Protein 7VI8 (pdb70)

Sequence (504 aa):
ERVLIVNADDFGLSSKGQNYGIIEACRNGVVTSTTALVNGAAIDHAAQLGRSTPELAVGMHFVLTLGEPLSAMPGLTRDGRLGKWIWQQAEEDSLPLEEIAHELACQYHRFVELFGHEPTHIDSHHHVHMFAQIYPIVAAFAREKGIALRIDRQVAAQSGLDQQAARSSAGFSSEFYGEAVSEELFLQTLDASIARGERSLEVMCHPAYVDRIIMGSAYCYPRLDELDVLTAASLKAAVADRGYRLGTYRDVERVLIVNADDFGLSKGQNYGIIEACRNGVVTSTTALVNGAAIDHAAQLGRSTPELAVGMHFVLTLGEPLSAMPGLTRDGRLGKWIWQQAEEDSLPLEEIAHELACQYHRFVELFGHEPTHIDSHHHVHMFAQIYPIVAAFAREKGIALRIDRQVAAQSGLDQQAARSSAGFSSEFYGEAVSEELFLQTLDASIARGERSLEVMCHPAYVDRIIMGSAYCYPRLDELDVLTAASLKAAVADRGYRLGTYRDVLE

Organism: Klebsiella pneumoniae subsp. pneumoniae (strain ATCC 700721 / MGH 78578) (NCBI:txid272620)

Structure (mmCIF, N/CA/C/O backbone):
data_7VI8
#
_entry.id   7VI8
#
_cell.length_a   54.230
_cell.length_b   67.030
_cell.length_c   146.400
_cell.angle_alpha   90.000
_cell.angle_beta   90.000
_cell.angle_gamma   90.000
#
_symmetry.space_group_name_H-M   'P 21 21 21'
#
loop_
_entity.id
_entity.type
_entity.pdbx_description
1 polymer 'Chitooligosaccharide deacetylase'
2 non-polymer 'ZINC ION'
3 non-polymer 'ACETATE ION'
4 water water
#
loop_
_atom_site.group_PDB
_atom_site.id
_atom_site.type_symbol
_atom_site.label_atom_id
_atom_site.label_alt_id
_atom_site.label_comp_id
_atom_site.label_asym_id
_atom_site.label_entity_id
_atom_site.label_seq_id
_atom_site.pdbx_PDB_ins_code
_atom_site.Cartn_x
_atom_site.Cartn_y
_atom_site.Cartn_z
_atom_site.occupancy
_atom_site.B_iso_or_equiv
_atom_site.auth_seq_id
_atom_site.auth_comp_id
_atom_site.auth_asym_id
_atom_site.auth_atom_id
_atom_site.pdbx_PDB_model_num
ATOM 1 N N . GLU A 1 2 ? -15.037 -6.833 -25.154 1.000 46.910 1 GLU A N 1
ATOM 2 C CA . GLU A 1 2 ? -15.369 -5.886 -26.213 1.000 43.060 1 GLU A CA 1
ATOM 3 C C . GLU A 1 2 ? -14.466 -4.647 -26.154 1.000 41.060 1 GLU A C 1
ATOM 4 O O . GLU A 1 2 ? -13.851 -4.281 -27.150 1.000 40.010 1 GLU A O 1
ATOM 10 N N . ARG A 1 3 ? -14.414 -3.991 -24.993 1.000 31.130 2 ARG A N 1
ATOM 11 C CA . ARG A 1 3 ? -13.385 -3.005 -24.696 1.000 29.460 2 ARG A CA 1
ATOM 12 C C . ARG A 1 3 ? -12.543 -3.532 -23.545 1.000 28.830 2 ARG A C 1
ATOM 13 O O . ARG A 1 3 ? -12.999 -4.352 -22.747 1.000 29.280 2 ARG A O 1
ATOM 21 N N . VAL A 1 4 ? -11.309 -3.050 -23.458 1.000 28.860 3 VAL A N 1
ATOM 22 C CA . VAL A 1 4 ? -10.376 -3.467 -22.419 1.000 25.560 3 VAL A CA 1
ATOM 23 C C . VAL A 1 4 ? -9.908 -2.223 -21.677 1.000 20.380 3 VAL A C 1
ATOM 24 O O . VAL A 1 4 ? -9.493 -1.241 -22.297 1.000 23.880 3 VAL A O 1
ATOM 28 N N . LEU A 1 5 ? -10.003 -2.256 -20.353 1.000 25.200 4 LEU A N 1
ATOM 29 C CA . LEU A 1 5 ? -9.566 -1.161 -19.494 1.000 22.700 4 LEU A CA 1
ATOM 30 C C . LEU A 1 5 ? -8.352 -1.620 -18.707 1.000 22.520 4 LEU A C 1
ATOM 31 O O . LEU A 1 5 ? -8.427 -2.615 -17.981 1.000 24.690 4 LEU A O 1
ATOM 36 N N . ILE A 1 6 ? -7.233 -0.926 -18.883 1.000 21.530 5 ILE A N 1
ATOM 37 C CA . ILE A 1 6 ? -6.042 -1.129 -18.064 1.000 20.140 5 ILE A CA 1
ATOM 38 C C . ILE A 1 6 ? -5.989 0.010 -17.056 1.000 18.700 5 ILE A C 1
ATOM 39 O O . ILE A 1 6 ? -5.950 1.181 -17.440 1.000 19.520 5 ILE A O 1
ATOM 44 N N . VAL A 1 7 ? -5.984 -0.314 -15.765 1.000 18.560 6 VAL A N 1
ATOM 45 C CA . VAL A 1 7 ? -5.802 0.689 -14.720 1.000 17.390 6 VAL A CA 1
ATOM 46 C C . VAL A 1 7 ? -4.423 0.463 -14.105 1.000 22.440 6 VAL A C 1
ATOM 47 O O . VAL A 1 7 ? -4.212 -0.511 -13.373 1.000 20.110 6 VAL A O 1
ATOM 51 N N . ASN A 1 8 ? -3.478 1.360 -14.390 1.000 22.060 7 ASN A N 1
ATOM 52 C CA . ASN A 1 8 ? -2.083 1.155 -14.009 1.000 17.650 7 ASN A CA 1
ATOM 53 C C . ASN A 1 8 ? -1.666 2.121 -12.905 1.000 18.270 7 ASN A C 1
ATOM 54 O O . ASN A 1 8 ? -1.707 3.345 -13.087 1.000 19.760 7 ASN A O 1
ATOM 59 N N . ALA A 1 9 ? -1.242 1.573 -11.762 1.000 21.320 8 ALA A N 1
ATOM 60 C CA . ALA A 1 9 ? -0.715 2.382 -10.671 1.000 20.690 8 ALA A CA 1
ATOM 61 C C . ALA A 1 9 ? 0.769 2.626 -10.915 1.000 17.490 8 ALA A C 1
ATOM 62 O O . ALA A 1 9 ? 1.543 1.670 -10.988 1.000 21.300 8 ALA A O 1
ATOM 64 N N . ASP A 1 10 ? 1.161 3.892 -11.047 1.000 20.910 9 ASP A N 1
ATOM 65 C CA . ASP A 1 10 ? 2.566 4.237 -11.232 1.000 18.350 9 ASP A CA 1
ATOM 66 C C . ASP A 1 10 ? 3.321 4.201 -9.899 1.000 15.850 9 ASP A C 1
ATOM 67 O O . ASP A 1 10 ? 2.737 4.341 -8.822 1.000 18.650 9 ASP A O 1
ATOM 72 N N . ASP A 1 11 ? 4.638 3.995 -9.992 1.000 19.310 10 ASP A N 1
ATOM 73 C CA . ASP A 1 11 ? 5.587 4.159 -8.879 1.000 21.400 10 ASP A CA 1
ATOM 74 C C . ASP A 1 11 ? 5.526 3.033 -7.838 1.000 19.690 10 ASP A C 1
ATOM 75 O O . ASP A 1 11 ? 5.802 3.262 -6.648 1.000 17.580 10 ASP A O 1
ATOM 80 N N . PHE A 1 12 ? 5.209 1.810 -8.265 1.000 21.190 11 PHE A N 1
ATOM 81 C CA . PHE A 1 12 ? 5.455 0.630 -7.433 1.000 20.790 11 PHE A CA 1
ATOM 82 C C . PHE A 1 12 ? 6.926 0.628 -7.019 1.000 22.740 11 PHE A C 1
ATOM 83 O O . PHE A 1 12 ? 7.811 0.825 -7.853 1.000 21.080 11 PHE A O 1
ATOM 91 N N . GLY A 1 13 ? 7.193 0.480 -5.711 1.000 18.530 12 GLY A N 1
ATOM 92 C CA . GLY A 1 13 ? 8.557 0.501 -5.218 1.000 14.990 12 GLY A CA 1
ATOM 93 C C . GLY A 1 13 ? 9.013 1.819 -4.617 1.000 18.390 12 GLY A C 1
ATOM 94 O O . GLY A 1 13 ? 10.080 1.855 -3.992 1.000 22.040 12 GLY A O 1
ATOM 95 N N . LEU A 1 14 ? 8.240 2.896 -4.797 1.000 17.300 13 LEU A N 1
ATOM 96 C CA . LEU A 1 14 ? 8.578 4.194 -4.224 1.000 21.010 13 LEU A CA 1
ATOM 97 C C . LEU A 1 14 ? 8.683 4.128 -2.704 1.000 21.950 13 LEU A C 1
ATOM 98 O O . LEU A 1 14 ? 9.663 4.601 -2.113 1.000 27.090 13 LEU A O 1
ATOM 103 N N A SER A 1 15 ? 7.674 3.561 -2.051 0.000 19.540 14 SER A N 1
ATOM 104 N N B SER A 1 15 ? 7.679 3.564 -2.049 1.000 18.860 14 SER A N 1
ATOM 105 C CA A SER A 1 15 ? 7.656 3.461 -0.602 0.000 20.930 14 SER A CA 1
ATOM 106 C CA B SER A 1 15 ? 7.661 3.472 -0.592 1.000 21.020 14 SER A CA 1
ATOM 107 C C A SER A 1 15 ? 6.787 2.278 -0.211 0.000 21.940 14 SER A C 1
ATOM 108 C C B SER A 1 15 ? 6.782 2.295 -0.206 1.000 22.040 14 SER A C 1
ATOM 109 O O A SER A 1 15 ? 5.999 1.771 -1.013 0.000 21.940 14 SER A O 1
ATOM 110 O O B SER A 1 15 ? 5.962 1.825 -0.999 1.000 22.010 14 SER A O 1
ATOM 115 N N . LYS A 1 16 ? 6.940 1.839 1.040 1.000 22.470 15 LYS A N 1
ATOM 116 C CA . LYS A 1 16 ? 6.146 0.704 1.504 1.000 20.760 15 LYS A CA 1
ATOM 117 C C . LYS A 1 16 ? 4.664 1.057 1.568 1.000 20.350 15 LYS A C 1
ATOM 118 O O . LYS A 1 16 ? 3.812 0.215 1.274 1.000 20.790 15 LYS A O 1
ATOM 124 N N . GLY A 1 17 ? 4.339 2.306 1.933 1.000 20.100 16 GLY A N 1
ATOM 125 C CA . GLY A 1 17 ? 2.943 2.729 1.941 1.000 20.380 16 GLY A CA 1
ATOM 126 C C . GLY A 1 17 ? 2.315 2.734 0.559 1.000 19.370 16 GLY A C 1
ATOM 127 O O . GLY A 1 17 ? 1.158 2.337 0.390 1.000 23.450 16 GLY A O 1
ATOM 128 N N . GLN A 1 18 ? 3.061 3.195 -0.451 1.000 18.340 17 GLN A N 1
ATOM 129 C CA . GLN A 1 18 ? 2.548 3.127 -1.818 1.000 20.100 17 GLN A CA 1
ATOM 130 C C . GLN A 1 18 ? 2.361 1.681 -2.248 1.000 20.370 17 GLN A C 1
ATOM 131 O O . GLN A 1 18 ? 1.338 1.324 -2.852 1.000 21.870 17 GLN A O 1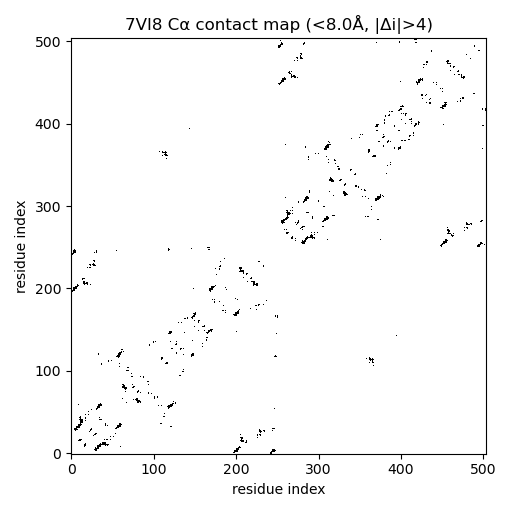
ATOM 137 N N . ASN A 1 19 ? 3.342 0.835 -1.926 1.000 19.580 18 ASN A N 1
ATOM 138 C CA . ASN A 1 19 ? 3.266 -0.584 -2.247 1.000 19.170 18 ASN A CA 1
ATOM 139 C C . ASN A 1 19 ? 1.972 -1.194 -1.731 1.000 23.150 18 ASN A C 1
ATOM 140 O O . ASN A 1 19 ? 1.250 -1.872 -2.471 1.000 24.810 18 ASN A O 1
ATOM 145 N N . TYR A 1 20 ? 1.656 -0.955 -0.453 1.000 22.130 19 TYR A N 1
ATOM 146 C CA . TYR A 1 20 ? 0.435 -1.524 0.104 1.000 21.640 19 TYR A CA 1
ATOM 147 C C . TYR A 1 20 ? -0.819 -0.890 -0.497 1.000 18.960 19 TYR A C 1
ATOM 148 O O . TYR A 1 20 ? -1.835 -1.573 -0.648 1.000 19.450 19 TYR A O 1
ATOM 157 N N . GLY A 1 21 ? -0.767 0.399 -0.859 1.000 17.640 20 GLY A N 1
ATOM 158 C CA . GLY A 1 21 ? -1.905 1.011 -1.531 1.000 20.260 20 GLY A CA 1
ATOM 159 C C . GLY A 1 21 ? -2.196 0.378 -2.884 1.000 26.440 20 GLY A C 1
ATOM 160 O O . GLY A 1 21 ? -3.361 0.147 -3.241 1.000 18.020 20 GLY A O 1
ATOM 161 N N . ILE A 1 22 ? -1.140 0.068 -3.643 1.000 19.520 21 ILE A N 1
ATOM 162 C CA . ILE A 1 22 ? -1.321 -0.539 -4.962 1.000 20.100 21 ILE A CA 1
ATOM 163 C C . ILE A 1 22 ? -1.872 -1.952 -4.828 1.000 22.720 21 ILE A C 1
ATOM 164 O O . ILE A 1 22 ? -2.817 -2.328 -5.530 1.000 20.840 21 ILE A O 1
ATOM 169 N N . ILE A 1 23 ? -1.287 -2.760 -3.933 1.000 19.610 22 ILE A N 1
ATOM 170 C CA . ILE A 1 23 ? -1.806 -4.109 -3.704 1.000 19.960 22 ILE A CA 1
ATOM 171 C C . ILE A 1 23 ? -3.284 -4.055 -3.331 1.000 21.210 22 ILE A C 1
ATOM 172 O O . ILE A 1 23 ? -4.098 -4.835 -3.842 1.000 20.640 22 ILE A O 1
ATOM 177 N N . GLU A 1 24 ? -3.660 -3.103 -2.468 1.000 22.100 23 GLU A N 1
ATOM 178 C CA . GLU A 1 24 ? -5.046 -3.009 -2.027 1.000 17.480 23 GLU A CA 1
ATOM 179 C C . GLU A 1 24 ? -5.969 -2.574 -3.163 1.000 23.070 23 GLU A C 1
ATOM 180 O O . GLU A 1 24 ? -7.092 -3.082 -3.291 1.000 23.520 23 GLU A O 1
ATOM 186 N N . ALA A 1 25 ? -5.517 -1.625 -3.983 1.000 21.810 24 ALA A N 1
ATOM 187 C CA . ALA A 1 25 ? -6.318 -1.150 -5.102 1.000 24.360 24 ALA A CA 1
ATOM 188 C C . ALA A 1 25 ? -6.562 -2.259 -6.118 1.000 23.430 24 ALA A C 1
ATOM 189 O O . ALA A 1 25 ? -7.557 -2.220 -6.859 1.000 21.230 24 ALA A O 1
ATOM 191 N N . CYS A 1 26 ? -5.677 -3.249 -6.158 1.000 20.570 25 CYS A N 1
ATOM 192 C CA . CYS A 1 26 ? -5.800 -4.389 -7.056 1.000 21.720 25 CYS A CA 1
ATOM 193 C C . CYS A 1 26 ? -6.658 -5.493 -6.451 1.000 25.780 25 CYS A C 1
ATOM 194 O O . CYS A 1 26 ? -7.611 -5.966 -7.086 1.000 21.860 25 CYS A O 1
ATOM 197 N N . ARG A 1 27 ? -6.322 -5.916 -5.227 1.000 27.330 26 ARG A N 1
ATOM 198 C CA . ARG A 1 27 ? -7.021 -7.041 -4.619 1.000 24.370 26 ARG A CA 1
ATOM 199 C C . ARG A 1 27 ? -8.477 -6.701 -4.362 1.000 25.480 26 ARG A C 1
ATOM 200 O O . ARG A 1 27 ? -9.353 -7.548 -4.554 1.000 28.280 26 ARG A O 1
ATOM 208 N N . ASN A 1 28 ? -8.762 -5.462 -3.951 1.000 24.430 27 ASN A N 1
ATOM 209 C CA . ASN A 1 28 ? -10.129 -5.056 -3.637 1.000 20.730 27 ASN A CA 1
ATOM 210 C C . ASN A 1 28 ? -10.618 -3.901 -4.509 1.000 29.060 27 ASN A C 1
ATOM 211 O O . ASN A 1 28 ? -11.566 -3.199 -4.128 1.000 29.260 27 ASN A O 1
ATOM 216 N N . GLY A 1 29 ? -10.007 -3.690 -5.678 1.000 23.510 28 GLY A N 1
ATOM 217 C CA . GLY A 1 29 ? -10.443 -2.616 -6.555 1.000 22.120 28 GLY A CA 1
ATOM 218 C C . GLY A 1 29 ? -10.258 -2.897 -8.036 1.000 25.700 28 GLY A C 1
ATOM 219 O O . GLY A 1 29 ? -10.208 -4.060 -8.434 1.000 21.960 28 GLY A O 1
ATOM 220 N N . VAL A 1 30 ? -10.161 -1.843 -8.857 1.000 26.600 29 VAL A N 1
ATOM 221 C CA . VAL A 1 30 ? -10.075 -1.996 -10.308 1.000 26.790 29 VAL A CA 1
ATOM 222 C C . VAL A 1 30 ? -8.648 -1.876 -10.834 1.000 21.900 29 VAL A C 1
ATOM 223 O O . VAL A 1 30 ? -8.446 -1.934 -12.055 1.000 21.260 29 VAL A O 1
ATOM 227 N N . VAL A 1 31 ? -7.647 -1.731 -9.966 1.000 22.850 30 VAL A N 1
ATOM 228 C CA . VAL A 1 31 ? -6.275 -1.657 -10.477 1.000 19.340 30 VAL A CA 1
ATOM 229 C C . VAL A 1 31 ? -5.862 -3.034 -10.985 1.000 20.680 30 VAL A C 1
ATOM 230 O O . VAL A 1 31 ? -5.945 -4.033 -10.267 1.000 21.070 30 VAL A O 1
ATOM 234 N N . THR A 1 32 ? -5.444 -3.101 -12.250 1.000 21.300 31 THR A N 1
ATOM 235 C CA . THR A 1 32 ? -5.031 -4.351 -12.859 1.000 19.710 31 THR A CA 1
ATOM 236 C C . THR A 1 32 ? -3.533 -4.418 -13.120 1.000 23.140 31 THR A C 1
ATOM 237 O O . THR A 1 32 ? -3.025 -5.495 -13.453 1.000 20.180 31 THR A O 1
ATOM 241 N N . SER A 1 33 ? -2.821 -3.302 -12.977 1.000 19.890 32 SER A N 1
ATOM 242 C CA . SER A 1 33 ? -1.468 -3.174 -13.489 1.000 21.880 32 SER A CA 1
ATOM 243 C C . SER A 1 33 ? -0.726 -2.143 -12.646 1.000 20.960 32 SER A C 1
ATOM 244 O O . SER A 1 33 ? -1.332 -1.228 -12.078 1.000 21.410 32 SER A O 1
ATOM 247 N N . THR A 1 34 ? 0.586 -2.319 -12.532 1.000 22.660 33 THR A N 1
ATOM 248 C CA . THR A 1 34 ? 1.432 -1.350 -11.850 1.000 17.530 33 THR A CA 1
ATOM 249 C C . THR A 1 34 ? 2.782 -1.330 -12.554 1.000 19.840 33 THR A C 1
ATOM 250 O O . THR A 1 34 ? 3.158 -2.294 -13.220 1.000 22.780 33 THR A O 1
ATOM 254 N N . THR A 1 35 ? 3.487 -0.202 -12.449 1.000 19.500 34 THR A N 1
ATOM 255 C CA . THR A 1 35 ? 4.804 -0.039 -13.048 1.000 19.250 34 THR A CA 1
ATOM 256 C C . THR A 1 35 ? 5.799 0.337 -11.959 1.000 20.280 34 THR A C 1
ATOM 257 O O . THR A 1 35 ? 5.529 1.235 -11.152 1.000 21.660 34 THR A O 1
ATOM 261 N N . ALA A 1 36 ? 6.942 -0.344 -11.948 1.000 19.620 35 ALA A N 1
ATOM 262 C CA . ALA A 1 36 ? 7.863 -0.341 -10.818 1.000 19.860 35 ALA A CA 1
ATOM 263 C C . ALA A 1 36 ? 9.121 0.477 -11.079 1.000 20.750 35 ALA A C 1
ATOM 264 O O . ALA A 1 36 ? 9.722 0.403 -12.157 1.000 21.010 35 ALA A O 1
ATOM 266 N N . LEU A 1 37 ? 9.533 1.221 -10.056 1.000 18.110 36 LEU A N 1
ATOM 267 C CA . LEU A 1 37 ? 10.814 1.920 -10.026 1.000 18.470 36 LEU A CA 1
ATOM 268 C C . LEU A 1 37 ? 11.868 0.927 -9.574 1.000 18.870 36 LEU A C 1
ATOM 269 O O . LEU A 1 37 ? 11.964 0.613 -8.383 1.000 21.440 36 LEU A O 1
ATOM 274 N N . VAL A 1 38 ? 12.683 0.421 -10.501 1.000 20.590 37 VAL A N 1
ATOM 275 C CA . VAL A 1 38 ? 13.590 -0.647 -10.086 1.000 20.610 37 VAL A CA 1
ATOM 276 C C . VAL A 1 38 ? 14.697 -0.164 -9.158 1.000 20.770 37 VAL A C 1
ATOM 277 O O . VAL A 1 38 ? 15.377 -1.003 -8.552 1.000 22.980 37 VAL A O 1
ATOM 281 N N . ASN A 1 39 ? 14.868 1.155 -8.998 1.000 22.310 38 ASN A N 1
ATOM 282 C CA . ASN A 1 39 ? 15.818 1.729 -8.046 1.000 19.990 38 ASN A CA 1
ATOM 283 C C . ASN A 1 39 ? 15.143 2.325 -6.812 1.000 27.130 38 ASN A C 1
ATOM 284 O O . ASN A 1 39 ? 15.806 3.032 -6.043 1.000 24.030 38 ASN A O 1
ATOM 289 N N . GLY A 1 40 ? 13.853 2.064 -6.596 1.000 21.790 39 GLY A N 1
ATOM 290 C CA . GLY A 1 40 ? 13.138 2.731 -5.522 1.000 23.250 39 GLY A CA 1
ATOM 291 C C . GLY A 1 40 ? 13.546 2.247 -4.140 1.000 20.010 39 GLY A C 1
ATOM 292 O O . GLY A 1 40 ? 14.025 1.126 -3.951 1.000 18.380 39 GLY A O 1
ATOM 293 N N . ALA A 1 41 ? 13.310 3.114 -3.145 1.000 22.840 40 ALA A N 1
ATOM 294 C CA . ALA A 1 41 ? 13.693 2.801 -1.770 1.000 25.340 40 ALA A CA 1
ATOM 295 C C . ALA A 1 41 ? 13.036 1.527 -1.255 1.000 26.270 40 ALA A C 1
ATOM 296 O O . ALA A 1 41 ? 13.605 0.859 -0.386 1.000 22.830 40 ALA A O 1
ATOM 298 N N . ALA A 1 42 ? 11.829 1.196 -1.734 1.000 19.890 41 ALA A N 1
ATOM 299 C CA . ALA A 1 42 ? 11.108 -0.002 -1.309 1.000 19.760 41 ALA A CA 1
ATOM 300 C C . ALA A 1 42 ? 10.890 -0.970 -2.458 1.000 22.150 41 ALA A C 1
ATOM 301 O O . ALA A 1 42 ? 9.820 -1.570 -2.570 1.000 22.620 41 ALA A O 1
ATOM 303 N N . ILE A 1 43 ? 11.900 -1.157 -3.316 1.000 19.660 42 ILE A N 1
ATOM 304 C CA . ILE A 1 43 ? 11.700 -2.017 -4.476 1.000 21.450 42 ILE A CA 1
ATOM 305 C C . ILE A 1 43 ? 11.722 -3.495 -4.083 1.000 21.610 42 ILE A C 1
ATOM 306 O O . ILE A 1 43 ? 10.922 -4.283 -4.594 1.000 20.970 42 ILE A O 1
ATOM 311 N N . ASP A 1 44 ? 12.622 -3.912 -3.176 1.000 22.110 43 ASP A N 1
ATOM 312 C CA . ASP A 1 44 ? 12.613 -5.317 -2.762 1.000 20.610 43 ASP A CA 1
ATOM 313 C C . ASP A 1 44 ? 11.281 -5.672 -2.110 1.000 20.830 43 ASP A C 1
ATOM 314 O O . ASP A 1 44 ? 10.735 -6.755 -2.339 1.000 22.630 43 ASP A O 1
ATOM 319 N N . HIS A 1 45 ? 10.745 -4.756 -1.299 1.000 23.910 44 HIS A N 1
ATOM 320 C CA . HIS A 1 45 ? 9.420 -4.920 -0.703 1.000 19.970 44 HIS A CA 1
ATOM 321 C C . HIS A 1 45 ? 8.340 -5.044 -1.782 1.000 25.800 44 HIS A C 1
ATOM 322 O O . HIS A 1 45 ? 7.476 -5.928 -1.718 1.000 20.060 44 HIS A O 1
ATOM 329 N N . ALA A 1 46 ? 8.379 -4.172 -2.796 1.000 20.280 45 ALA A N 1
ATOM 330 C CA . ALA A 1 46 ? 7.414 -4.292 -3.886 1.000 21.100 45 ALA A CA 1
ATOM 331 C C . ALA A 1 46 ? 7.515 -5.650 -4.570 1.000 21.440 45 ALA A C 1
ATOM 332 O O . ALA A 1 46 ? 6.496 -6.239 -4.941 1.000 21.670 45 ALA A O 1
ATOM 334 N N . ALA A 1 47 ? 8.740 -6.157 -4.750 1.000 24.580 46 ALA A N 1
ATOM 335 C CA . ALA A 1 47 ? 8.918 -7.415 -5.469 1.000 25.980 46 ALA A CA 1
ATOM 336 C C . ALA A 1 47 ? 8.380 -8.598 -4.667 1.000 25.360 46 ALA A C 1
ATOM 337 O O . ALA A 1 47 ? 7.848 -9.546 -5.253 1.000 24.160 46 ALA A O 1
ATOM 339 N N . GLN A 1 48 ? 8.490 -8.557 -3.336 1.000 24.420 47 GLN A N 1
ATOM 340 C CA . GLN A 1 48 ? 7.897 -9.614 -2.518 1.000 27.000 47 GLN A CA 1
ATOM 341 C C . GLN A 1 48 ? 6.372 -9.626 -2.662 1.000 31.810 47 GLN A C 1
ATOM 342 O O . GLN A 1 48 ? 5.761 -10.697 -2.776 1.000 33.340 47 GLN A O 1
ATOM 348 N N . LEU A 1 49 ? 5.740 -8.443 -2.698 1.000 25.420 48 LEU A N 1
ATOM 349 C CA . LEU A 1 49 ? 4.289 -8.390 -2.864 1.000 30.950 48 LEU A CA 1
ATOM 350 C C . LEU A 1 49 ? 3.883 -8.865 -4.251 1.000 31.950 48 LEU A C 1
ATOM 351 O O . LEU A 1 49 ? 2.931 -9.642 -4.389 1.000 33.380 48 LEU A O 1
ATOM 356 N N . GLY A 1 50 ? 4.610 -8.423 -5.284 1.000 26.390 49 GLY A N 1
ATOM 357 C CA . GLY A 1 50 ? 4.297 -8.847 -6.639 1.000 27.130 49 GLY A CA 1
ATOM 358 C C . GLY A 1 50 ? 4.366 -10.352 -6.809 1.000 27.730 49 GLY A C 1
ATOM 359 O O . GLY A 1 50 ? 3.493 -10.957 -7.431 1.000 28.720 49 GLY A O 1
ATOM 360 N N . ARG A 1 51 ? 5.403 -10.975 -6.249 1.000 27.630 50 ARG A N 1
ATOM 361 C CA . ARG A 1 51 ? 5.521 -12.428 -6.275 1.000 32.970 50 ARG A CA 1
ATOM 362 C C . ARG A 1 51 ? 4.339 -13.120 -5.608 1.000 33.260 50 ARG A C 1
ATOM 363 O O . ARG A 1 51 ? 3.994 -14.246 -5.992 1.000 37.560 50 ARG A O 1
ATOM 371 N N . SER A 1 52 ? 3.697 -12.466 -4.645 1.000 30.020 51 SER A N 1
ATOM 372 C CA . SER A 1 52 ? 2.588 -13.034 -3.892 1.000 34.790 51 SER A CA 1
ATOM 373 C C . SER A 1 52 ? 1.217 -12.657 -4.442 1.000 33.960 51 SER A C 1
ATOM 374 O O . SER A 1 52 ? 0.201 -13.070 -3.876 1.000 36.410 51 SER A O 1
ATOM 377 N N . THR A 1 53 ? 1.152 -11.866 -5.503 1.000 31.950 52 THR A N 1
ATOM 378 C CA . THR A 1 53 ? -0.107 -11.318 -6.008 1.000 31.600 52 THR A CA 1
ATOM 379 C C . THR A 1 53 ? -0.143 -11.516 -7.513 1.000 33.260 52 THR A C 1
ATOM 380 O O . THR A 1 53 ? 0.027 -10.563 -8.286 1.000 32.880 52 THR A O 1
ATOM 384 N N . PRO A 1 54 ? -0.344 -12.759 -7.966 1.000 36.970 53 PRO A N 1
ATOM 385 C CA . PRO A 1 54 ? -0.393 -13.027 -9.413 1.000 36.310 53 PRO A CA 1
ATOM 386 C C . PRO A 1 54 ? -1.458 -12.241 -10.144 1.000 32.390 53 PRO A C 1
ATOM 387 O O . PRO A 1 54 ? -1.352 -12.057 -11.365 1.000 34.740 53 PRO A O 1
ATOM 391 N N . GLU A 1 55 ? -2.488 -11.782 -9.450 1.000 32.110 54 GLU A N 1
ATOM 392 C CA . GLU A 1 55 ? -3.554 -11.053 -10.120 1.000 36.990 54 GLU A CA 1
ATOM 393 C C . GLU A 1 55 ? -3.151 -9.627 -10.484 1.000 31.960 54 GLU A C 1
ATOM 394 O O . GLU A 1 55 ? -3.949 -8.908 -11.095 1.000 32.240 54 GLU A O 1
ATOM 400 N N . LEU A 1 56 ? -1.936 -9.208 -10.138 1.000 29.810 55 LEU A N 1
ATOM 401 C CA . LEU A 1 56 ? -1.443 -7.875 -10.455 1.000 24.430 55 LEU A CA 1
ATOM 402 C C . LEU A 1 56 ? -0.356 -8.004 -11.516 1.000 26.990 55 LEU A C 1
ATOM 403 O O . LEU A 1 56 ? 0.649 -8.698 -11.305 1.000 24.550 55 LEU A O 1
ATOM 408 N N . ALA A 1 57 ? -0.569 -7.369 -12.664 1.000 26.040 56 ALA A N 1
ATOM 409 C CA . ALA A 1 57 ? 0.478 -7.322 -13.669 1.000 21.920 56 ALA A CA 1
ATOM 410 C C . ALA A 1 57 ? 1.435 -6.183 -13.350 1.000 23.380 56 ALA A C 1
ATOM 411 O O . ALA A 1 57 ? 1.039 -5.145 -12.804 1.000 22.220 56 ALA A O 1
ATOM 413 N N . VAL A 1 58 ? 2.702 -6.382 -13.703 1.000 23.850 57 VAL A N 1
ATOM 414 C CA . VAL A 1 58 ? 3.774 -5.457 -13.362 1.000 19.360 57 VAL A CA 1
ATOM 415 C C . VAL A 1 58 ? 4.555 -5.117 -14.627 1.000 23.280 57 VAL A C 1
ATOM 416 O O . VAL A 1 58 ? 4.973 -6.014 -15.366 1.000 23.220 57 VAL A O 1
ATOM 420 N N . GLY A 1 59 ? 4.719 -3.818 -14.891 1.000 17.060 58 GLY A N 1
ATOM 421 C CA . GLY A 1 59 ? 5.592 -3.336 -15.938 1.000 19.050 58 GLY A CA 1
ATOM 422 C C . GLY A 1 59 ? 6.688 -2.484 -15.328 1.000 19.200 58 GLY A C 1
ATOM 423 O O . GLY A 1 59 ? 6.761 -2.323 -14.110 1.000 19.650 58 GLY A O 1
ATOM 424 N N . MET A 1 60 ? 7.534 -1.925 -16.191 1.000 20.000 59 MET A N 1
ATOM 425 C CA . MET A 1 60 ? 8.701 -1.176 -15.723 1.000 20.130 59 MET A CA 1
ATOM 426 C C . MET A 1 60 ? 8.505 0.336 -15.834 1.000 23.120 59 MET A C 1
ATOM 427 O O . MET A 1 60 ? 8.270 0.867 -16.928 1.000 20.400 59 MET A O 1
ATOM 432 N N . HIS A 1 61 ? 8.646 1.022 -14.694 1.000 16.460 60 HIS A N 1
ATOM 433 C CA . HIS A 1 61 ? 8.609 2.486 -14.597 1.000 18.500 60 HIS A CA 1
ATOM 434 C C . HIS A 1 61 ? 10.028 3.014 -14.825 1.000 20.240 60 HIS A C 1
ATOM 435 O O . HIS A 1 61 ? 10.780 3.286 -13.894 1.000 18.280 60 HIS A O 1
ATOM 442 N N . PHE A 1 62 ? 10.412 3.123 -16.102 1.000 23.420 61 PHE A N 1
ATOM 443 C CA . PHE A 1 62 ? 11.707 3.691 -16.472 1.000 24.040 61 PHE A CA 1
ATOM 444 C C . PHE A 1 62 ? 11.880 5.058 -15.814 1.000 21.530 61 PHE A C 1
ATOM 445 O O . PHE A 1 62 ? 10.990 5.905 -15.886 1.000 24.900 61 PHE A O 1
ATOM 453 N N . VAL A 1 63 ? 13.012 5.262 -15.134 1.000 20.650 62 VAL A N 1
ATOM 454 C CA . VAL A 1 63 ? 13.216 6.463 -14.324 1.000 19.710 62 VAL A CA 1
ATOM 455 C C . VAL A 1 63 ? 14.572 7.079 -14.637 1.000 23.000 62 VAL A C 1
ATOM 456 O O . VAL A 1 63 ? 15.603 6.396 -14.602 1.000 19.230 62 VAL A O 1
ATOM 460 N N . LEU A 1 64 ? 14.564 8.381 -14.936 1.000 22.060 63 LEU A N 1
ATOM 461 C CA . LEU A 1 64 ? 15.763 9.146 -15.226 1.000 25.600 63 LEU A CA 1
ATOM 462 C C . LEU A 1 64 ? 15.882 10.386 -14.348 1.000 21.200 63 LEU A C 1
ATOM 463 O O . LEU A 1 64 ? 16.816 11.176 -14.535 1.000 25.070 63 LEU A O 1
ATOM 468 N N . THR A 1 65 ? 14.978 10.576 -13.376 1.000 18.880 64 THR A N 1
ATOM 469 C CA . THR A 1 65 ? 14.955 11.840 -12.647 1.000 19.380 64 THR A CA 1
ATOM 470 C C . THR A 1 65 ? 14.814 11.702 -11.131 1.000 24.790 64 THR A C 1
ATOM 471 O O . THR A 1 65 ? 14.650 12.726 -10.449 1.000 24.160 64 THR A O 1
ATOM 475 N N . LEU A 1 66 ? 14.864 10.498 -10.561 1.000 23.480 65 LEU A N 1
ATOM 476 C CA . LEU A 1 66 ? 14.603 10.442 -9.122 1.000 23.920 65 LEU A CA 1
ATOM 477 C C . LEU A 1 66 ? 15.668 9.706 -8.309 1.000 28.070 65 LEU A C 1
ATOM 478 O O . LEU A 1 66 ? 16.246 10.292 -7.392 1.000 42.290 65 LEU A O 1
ATOM 483 N N . GLY A 1 67 ? 15.960 8.443 -8.571 1.000 39.460 66 GLY A N 1
ATOM 484 C CA . GLY A 1 67 ? 16.878 7.850 -7.602 1.000 31.360 66 GLY A CA 1
ATOM 485 C C . GLY A 1 67 ? 18.348 8.083 -7.902 1.000 32.670 66 GLY A C 1
ATOM 486 O O . GLY A 1 67 ? 18.765 9.179 -8.304 1.000 30.010 66 GLY A O 1
ATOM 487 N N . GLU A 1 68 ? 19.152 7.051 -7.672 1.000 27.050 67 GLU A N 1
ATOM 488 C CA . GLU A 1 68 ? 20.441 6.882 -8.325 1.000 24.030 67 GLU A CA 1
ATOM 489 C C . GLU A 1 68 ? 20.300 5.871 -9.454 1.000 24.070 67 GLU A C 1
ATOM 490 O O . GLU A 1 68 ? 19.577 4.879 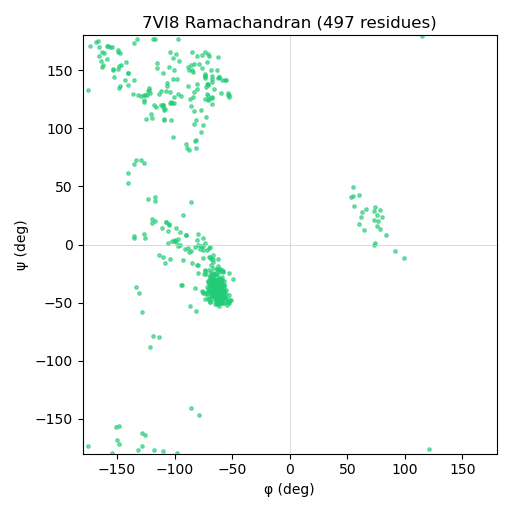-9.305 1.000 23.940 67 GLU A O 1
ATOM 496 N N . PRO A 1 69 ? 20.962 6.056 -10.592 1.000 25.940 68 PRO A N 1
ATOM 497 C CA . PRO A 1 69 ? 20.836 5.083 -11.682 1.000 21.200 68 PRO A CA 1
ATOM 498 C C . PRO A 1 69 ? 21.541 3.774 -11.335 1.000 30.490 68 PRO A C 1
ATOM 499 O O . PRO A 1 69 ? 22.363 3.687 -10.420 1.000 25.690 68 PRO A O 1
ATOM 503 N N . LEU A 1 70 ? 21.203 2.729 -12.088 1.000 23.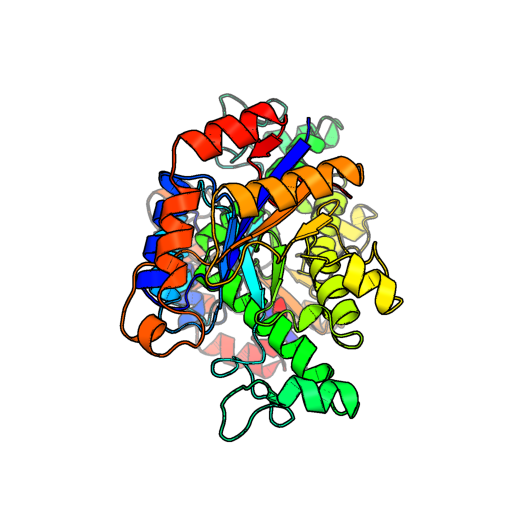140 69 LEU A N 1
ATOM 504 C CA . LEU A 1 70 ? 21.884 1.457 -11.877 1.000 27.600 69 LEU A CA 1
ATOM 505 C C . LEU A 1 70 ? 23.289 1.492 -12.455 1.000 30.270 69 LEU A C 1
ATOM 506 O O . LEU A 1 70 ? 24.232 0.990 -11.836 1.000 30.540 69 LEU A O 1
ATOM 511 N N . SER A 1 71 ? 23.442 2.085 -13.632 1.000 25.360 70 SER A N 1
ATOM 512 C CA . SER A 1 71 ? 24.729 2.262 -14.274 1.000 23.620 70 SER A CA 1
ATOM 513 C C . SER A 1 71 ? 25.250 3.677 -14.034 1.000 28.220 70 SER A C 1
ATOM 514 O O . SER A 1 71 ? 24.511 4.582 -13.637 1.000 28.730 70 SER A O 1
ATOM 517 N N . ALA A 1 72 ? 26.544 3.854 -14.282 1.000 25.880 71 ALA A N 1
ATOM 518 C CA . ALA A 1 72 ? 27.152 5.175 -14.203 1.000 29.480 71 ALA A CA 1
ATOM 519 C C . ALA A 1 72 ? 26.721 6.017 -15.401 1.000 30.270 71 ALA A C 1
ATOM 520 O O . ALA A 1 72 ? 26.903 5.613 -16.557 1.000 32.080 71 ALA A O 1
ATOM 522 N N . MET A 1 73 ? 26.153 7.191 -15.128 1.000 27.940 72 MET A N 1
ATOM 523 C CA . MET A 1 73 ? 25.692 8.115 -16.169 1.000 25.840 72 MET A CA 1
ATOM 524 C C . MET A 1 73 ? 26.316 9.490 -15.940 1.000 26.330 72 MET A C 1
ATOM 525 O O . MET A 1 73 ? 25.624 10.439 -15.558 1.000 29.240 72 MET A O 1
ATOM 530 N N . PRO A 1 74 ? 27.629 9.633 -16.166 1.000 30.160 73 PRO A N 1
ATOM 531 C CA . PRO A 1 74 ? 28.274 10.935 -15.904 1.000 33.030 73 PRO A CA 1
ATOM 532 C C . PRO A 1 74 ? 27.720 12.058 -16.755 1.000 31.870 73 PRO A C 1
ATOM 533 O O . PRO A 1 74 ? 27.841 13.230 -16.372 1.000 27.790 73 PRO A O 1
ATOM 537 N N . GLY A 1 75 ? 27.125 11.737 -17.901 1.000 28.860 74 GLY A N 1
ATOM 538 C CA . GLY A 1 75 ? 26.472 12.738 -18.708 1.000 28.150 74 GLY A CA 1
ATOM 539 C C . GLY A 1 75 ? 25.134 13.195 -18.170 1.000 31.950 74 GLY A C 1
ATOM 540 O O . GLY A 1 75 ? 24.543 14.112 -18.751 1.000 32.530 74 GLY A O 1
ATOM 541 N N . LEU A 1 76 ? 24.638 12.580 -17.084 1.000 29.070 75 LEU A N 1
ATOM 542 C CA . LEU A 1 76 ? 23.302 12.902 -16.580 1.000 26.340 75 LEU A CA 1
ATOM 543 C C . LEU A 1 76 ? 23.248 13.179 -15.081 1.000 30.250 75 LEU A C 1
ATOM 544 O O . LEU A 1 76 ? 22.545 14.110 -14.668 1.000 31.750 75 LEU A O 1
ATOM 549 N N . THR A 1 77 ? 23.953 12.402 -14.255 1.000 23.860 76 THR A N 1
ATOM 550 C CA . THR A 1 77 ? 23.840 12.548 -12.803 1.000 26.900 76 THR A CA 1
ATOM 551 C C . THR A 1 77 ? 24.593 13.777 -12.291 1.000 34.280 76 THR A C 1
ATOM 552 O O . THR A 1 77 ? 25.588 14.212 -12.877 1.000 28.200 76 THR A O 1
ATOM 556 N N . ARG A 1 78 ? 24.108 14.328 -11.174 1.000 26.350 77 ARG A N 1
ATOM 557 C CA . ARG A 1 78 ? 24.806 15.381 -10.440 1.000 29.400 77 ARG A CA 1
ATOM 558 C C . ARG A 1 78 ? 24.947 14.937 -8.997 1.000 26.840 77 ARG A C 1
ATOM 559 O O . ARG A 1 78 ? 23.946 14.630 -8.343 1.000 25.940 77 ARG A O 1
ATOM 567 N N . ASP A 1 79 ? 26.190 14.890 -8.511 1.000 29.600 78 ASP A N 1
ATOM 568 C CA . ASP A 1 79 ? 26.502 14.296 -7.204 1.000 30.760 78 ASP A CA 1
ATOM 569 C C . ASP A 1 79 ? 25.944 12.877 -7.119 1.000 36.700 78 ASP A C 1
ATOM 570 O O . ASP A 1 79 ? 25.358 12.468 -6.110 1.000 39.250 78 ASP A O 1
ATOM 575 N N . GLY A 1 80 ? 26.088 12.138 -8.219 1.000 32.330 79 GLY A N 1
ATOM 576 C CA . GLY A 1 80 ? 25.662 10.757 -8.293 1.000 39.490 79 GLY A CA 1
ATOM 577 C C . GLY A 1 80 ? 24.171 10.526 -8.377 1.000 33.170 79 GLY A C 1
ATOM 578 O O . GLY A 1 80 ? 23.750 9.363 -8.423 1.000 36.940 79 GLY A O 1
ATOM 579 N N . ARG A 1 81 ? 23.353 11.576 -8.405 1.000 29.160 80 ARG A N 1
ATOM 580 C CA . ARG A 1 81 ? 21.906 11.422 -8.340 1.000 27.700 80 ARG A CA 1
ATOM 581 C C . ARG A 1 81 ? 21.243 11.895 -9.629 1.000 30.050 80 ARG A C 1
ATOM 582 O O . ARG A 1 81 ? 21.749 12.786 -10.327 1.000 27.180 80 ARG A O 1
ATOM 590 N N . LEU A 1 82 ? 20.088 11.306 -9.920 1.000 22.080 81 LEU A N 1
ATOM 591 C CA . LEU A 1 82 ? 19.223 11.772 -10.991 1.000 21.780 81 LEU A CA 1
ATOM 592 C C . LEU A 1 82 ? 18.395 12.974 -10.523 1.000 22.420 81 LEU A C 1
ATOM 593 O O . LEU A 1 82 ? 18.231 13.217 -9.326 1.000 25.230 81 LEU A O 1
ATOM 598 N N . GLY A 1 83 ? 17.841 13.713 -11.476 1.000 23.410 82 GLY A N 1
ATOM 599 C CA . GLY A 1 83 ? 17.030 14.863 -11.108 1.000 22.290 82 GLY A CA 1
ATOM 600 C C . GLY A 1 83 ? 16.377 15.525 -12.304 1.000 28.500 82 GLY A C 1
ATOM 601 O O . GLY A 1 83 ? 16.468 15.044 -13.438 1.000 25.110 82 GLY A O 1
ATOM 602 N N . LYS A 1 84 ? 15.728 16.665 -12.033 1.000 28.210 83 LYS A N 1
ATOM 603 C CA . LYS A 1 84 ? 14.763 17.258 -12.953 1.000 20.270 83 LYS A CA 1
ATOM 604 C C . LYS A 1 84 ? 15.381 18.233 -13.947 1.000 21.760 83 LYS A C 1
ATOM 605 O O . LYS A 1 84 ? 14.644 18.900 -14.686 1.000 29.380 83 LYS A O 1
ATOM 611 N N . TRP A 1 85 ? 16.705 18.331 -13.997 1.000 26.930 84 TRP A N 1
ATOM 612 C CA . TRP A 1 85 ? 17.346 19.121 -15.040 1.000 25.390 84 TRP A CA 1
ATOM 613 C C . TRP A 1 85 ? 17.206 18.490 -16.419 1.000 28.730 84 TRP A C 1
ATOM 614 O O . TRP A 1 85 ? 17.656 19.095 -17.398 1.000 27.890 84 TRP A O 1
ATOM 625 N N . ILE A 1 86 ? 16.584 17.309 -16.524 1.000 30.320 85 ILE A N 1
ATOM 626 C CA . ILE A 1 86 ? 16.546 16.601 -17.802 1.000 23.870 85 ILE A CA 1
ATOM 627 C C . ILE A 1 86 ? 15.670 17.330 -18.827 1.000 27.240 85 ILE A C 1
ATOM 628 O O . ILE A 1 86 ? 15.910 17.220 -20.037 1.000 26.000 85 ILE A O 1
ATOM 633 N N . TRP A 1 87 ? 14.647 18.072 -18.383 1.000 27.170 86 TRP A N 1
ATOM 634 C CA . TRP A 1 87 ? 13.793 18.787 -19.330 1.000 26.530 86 TRP A CA 1
ATOM 635 C C . TRP A 1 87 ? 14.589 19.836 -20.093 1.000 28.720 86 TRP A C 1
ATOM 636 O O . TRP A 1 87 ? 14.549 19.895 -21.330 1.000 30.850 86 TRP A O 1
ATOM 647 N N . GLN A 1 88 ? 15.324 20.678 -19.365 1.000 27.130 87 GLN A N 1
ATOM 648 C CA . GLN A 1 88 ? 16.179 21.660 -20.016 1.000 32.200 87 GLN A CA 1
ATOM 649 C C . GLN A 1 88 ? 17.268 20.983 -20.833 1.000 32.320 87 GLN A C 1
ATOM 650 O O . GLN A 1 88 ? 17.576 21.421 -21.945 1.000 32.270 87 GLN A O 1
ATOM 656 N N . GLN A 1 89 ? 17.865 19.914 -20.296 1.000 28.080 88 GLN A N 1
ATOM 657 C CA . GLN A 1 89 ? 18.893 19.197 -21.046 1.000 32.100 88 GLN A CA 1
ATOM 658 C C . GLN A 1 89 ? 18.331 18.652 -22.354 1.000 34.860 88 GLN A C 1
ATOM 659 O O . GLN A 1 89 ? 19.016 18.661 -23.385 1.000 35.140 88 GLN A O 1
ATOM 665 N N . ALA A 1 90 ? 17.077 18.189 -22.333 1.000 33.010 89 ALA A N 1
ATOM 666 C CA . ALA A 1 90 ? 16.414 17.761 -23.561 1.000 30.580 89 ALA A CA 1
ATOM 667 C C . ALA A 1 90 ? 16.283 18.911 -24.556 1.000 32.540 89 ALA A C 1
ATOM 668 O O . ALA A 1 90 ? 16.604 18.760 -25.741 1.000 38.180 89 ALA A O 1
ATOM 670 N N . GLU A 1 91 ? 15.807 20.073 -24.109 1.000 35.000 90 GLU A N 1
ATOM 671 C CA . GLU A 1 91 ? 15.581 21.130 -25.093 1.000 39.870 90 GLU A CA 1
ATOM 672 C C . GLU A 1 91 ? 16.884 21.756 -25.592 1.000 39.930 90 GLU A C 1
ATOM 673 O O . GLU A 1 91 ? 16.912 22.286 -26.708 1.000 41.280 90 GLU A O 1
ATOM 679 N N . GLU A 1 92 ? 17.973 21.662 -24.833 1.000 31.160 91 GLU A N 1
ATOM 680 C CA . GLU A 1 92 ? 19.276 22.063 -25.353 1.000 34.380 91 GLU A CA 1
ATOM 681 C C . GLU A 1 92 ? 19.926 20.998 -26.229 1.000 40.920 91 GLU A C 1
ATOM 682 O O . GLU A 1 92 ? 21.075 21.195 -26.653 1.000 32.290 91 GLU A O 1
ATOM 688 N N . ASP A 1 93 ? 19.235 19.880 -26.487 1.000 34.950 92 ASP A N 1
ATOM 689 C CA . ASP A 1 93 ? 19.784 18.763 -27.261 1.000 39.780 92 ASP A CA 1
ATOM 690 C C . ASP A 1 93 ? 21.104 18.270 -26.665 1.000 38.350 92 ASP A C 1
ATOM 691 O O . ASP A 1 93 ? 22.060 17.970 -27.380 1.000 36.400 92 ASP A O 1
ATOM 696 N N . SER A 1 94 ? 21.153 18.178 -25.332 1.000 31.570 93 SER A N 1
ATOM 697 C CA . SER A 1 94 ? 22.355 17.770 -24.613 1.000 32.410 93 SER A CA 1
ATOM 698 C C . SER A 1 94 ? 22.160 16.467 -23.844 1.000 30.910 93 SER A C 1
ATOM 699 O O . SER A 1 94 ? 22.925 16.174 -22.915 1.000 32.320 93 SER A O 1
ATOM 702 N N . LEU A 1 95 ? 21.161 15.678 -24.208 1.000 28.310 94 LEU A N 1
ATOM 703 C CA . LEU A 1 95 ? 20.949 14.417 -23.523 1.000 35.710 94 LEU A CA 1
ATOM 704 C C . LEU A 1 95 ? 22.052 13.425 -23.891 1.000 30.350 94 LEU A C 1
ATOM 705 O O . LEU A 1 95 ? 22.450 13.340 -25.058 1.000 30.370 94 LEU A O 1
ATOM 710 N N . PRO A 1 96 ? 22.577 12.675 -22.920 1.000 27.020 95 PRO A N 1
ATOM 711 C CA . PRO A 1 96 ? 23.530 11.588 -23.204 1.000 34.220 95 PRO A CA 1
ATOM 712 C C . PRO A 1 96 ? 22.771 10.340 -23.643 1.000 34.160 95 PRO A C 1
ATOM 713 O O . PRO A 1 96 ? 22.489 9.417 -22.864 1.000 27.370 95 PRO A O 1
ATOM 717 N N . LEU A 1 97 ? 22.434 10.312 -24.937 1.000 29.740 96 LEU A N 1
ATOM 718 C CA . LEU A 1 97 ? 21.469 9.333 -25.420 1.000 28.930 96 LEU A CA 1
ATOM 719 C C . LEU A 1 97 ? 21.994 7.908 -25.310 1.000 30.310 96 LEU A C 1
ATOM 720 O O . LEU A 1 97 ? 21.215 6.986 -25.048 1.000 24.720 96 LEU A O 1
ATOM 725 N N . GLU A 1 98 ? 23.304 7.700 -25.467 1.000 29.610 97 GLU A N 1
ATOM 726 C CA . GLU A 1 98 ? 23.834 6.348 -25.308 1.000 31.890 97 GLU A CA 1
ATOM 727 C C . GLU A 1 98 ? 23.773 5.898 -23.850 1.000 30.370 97 GLU A C 1
ATOM 728 O O . GLU A 1 98 ? 23.374 4.760 -23.557 1.000 25.430 97 GLU A O 1
ATOM 734 N N . GLU A 1 99 ? 24.163 6.777 -22.922 1.000 26.620 98 GLU A N 1
ATOM 735 C CA . GLU A 1 99 ? 24.046 6.453 -21.504 1.000 28.420 98 GLU A CA 1
ATOM 736 C C . GLU A 1 99 ? 22.613 6.113 -21.149 1.000 24.880 98 GLU A C 1
ATOM 737 O O . GLU A 1 99 ? 22.356 5.200 -20.351 1.000 25.680 98 GLU A O 1
ATOM 743 N N . ILE A 1 100 ? 21.666 6.852 -21.728 1.000 24.900 99 ILE A N 1
ATOM 744 C CA . ILE A 1 100 ? 20.250 6.612 -21.476 1.000 26.380 99 ILE A CA 1
ATOM 745 C C . ILE A 1 100 ? 19.842 5.227 -21.973 1.000 23.090 99 ILE A C 1
ATOM 746 O O . ILE A 1 100 ? 19.154 4.475 -21.265 1.000 27.060 99 ILE A O 1
ATOM 751 N N . ALA A 1 101 ? 20.255 4.866 -23.194 1.000 21.190 100 ALA A N 1
ATOM 752 C CA . ALA A 1 101 ? 19.907 3.546 -23.724 1.000 23.700 100 ALA A CA 1
ATOM 753 C C . ALA A 1 101 ? 20.492 2.436 -22.861 1.000 21.960 100 ALA A C 1
ATOM 754 O O . ALA A 1 101 ? 19.833 1.421 -22.606 1.000 23.400 100 ALA A O 1
ATOM 756 N N . HIS A 1 102 ? 21.723 2.620 -22.378 1.000 24.670 101 HIS A N 1
ATOM 757 C CA . HIS A 1 102 ? 22.348 1.609 -21.536 1.000 19.760 101 HIS A CA 1
ATOM 758 C C . HIS A 1 102 ? 21.635 1.478 -20.199 1.000 23.810 101 HIS A C 1
ATOM 759 O O . HIS A 1 102 ? 21.463 0.364 -19.688 1.000 24.570 101 HIS A O 1
ATOM 766 N N . GLU A 1 103 ? 21.218 2.600 -19.616 1.000 22.300 102 GLU A N 1
ATOM 767 C CA . GLU A 1 103 ? 20.483 2.535 -18.358 1.000 24.460 102 GLU A CA 1
ATOM 768 C C . GLU A 1 103 ? 19.114 1.899 -18.548 1.000 21.430 102 GLU A C 1
ATOM 769 O O . GLU A 1 103 ? 18.624 1.200 -17.654 1.000 23.210 102 GLU A O 1
ATOM 775 N N . LEU A 1 104 ? 18.479 2.125 -19.698 1.000 20.750 103 LEU A N 1
ATOM 776 C CA . LEU A 1 104 ? 17.231 1.432 -19.991 1.000 22.350 103 LEU A CA 1
ATOM 777 C C . LEU A 1 104 ? 17.436 -0.081 -19.963 1.000 23.420 103 LEU A C 1
ATOM 778 O O . LEU A 1 104 ? 16.659 -0.814 -19.345 1.000 21.660 103 LEU A O 1
ATOM 783 N N . ALA A 1 105 ? 18.498 -0.560 -20.614 1.000 21.300 104 ALA A N 1
ATOM 784 C CA . ALA A 1 105 ? 18.796 -1.990 -20.604 1.000 23.020 104 ALA A CA 1
ATOM 785 C C . ALA A 1 105 ? 19.090 -2.496 -19.191 1.000 21.170 104 ALA A C 1
ATOM 786 O O . ALA A 1 105 ? 18.681 -3.604 -18.820 1.000 23.620 104 ALA A O 1
ATOM 788 N N . CYS A 1 106 ? 19.813 -1.711 -18.392 1.000 21.660 105 CYS A N 1
ATOM 789 C CA . CYS A 1 106 ? 20.118 -2.156 -17.035 1.000 22.380 105 CYS A CA 1
ATOM 790 C C . CYS A 1 106 ? 18.862 -2.247 -16.182 1.000 20.910 105 CYS A C 1
ATOM 791 O O . CYS A 1 106 ? 18.711 -3.189 -15.392 1.000 20.310 105 CYS A O 1
ATOM 794 N N . GLN A 1 107 ? 17.962 -1.258 -16.293 1.000 20.620 106 GLN A N 1
ATOM 795 C CA . GLN A 1 107 ? 16.757 -1.301 -15.471 1.000 22.950 106 GLN A CA 1
ATOM 796 C C . GLN A 1 107 ? 15.890 -2.485 -15.863 1.000 20.090 106 GLN A C 1
ATOM 797 O O . GLN A 1 107 ? 15.278 -3.130 -15.003 1.000 20.960 106 GLN A O 1
ATOM 803 N N . TYR A 1 108 ? 15.856 -2.799 -17.159 1.000 18.960 107 TYR A N 1
ATOM 804 C CA . TYR A 1 108 ? 15.136 -3.973 -17.628 1.000 24.150 107 TYR A CA 1
ATOM 805 C C . TYR A 1 108 ? 15.721 -5.243 -17.018 1.000 22.580 107 TYR A C 1
ATOM 806 O O . TYR A 1 108 ? 14.990 -6.070 -16.461 1.000 21.770 107 TYR A O 1
ATOM 815 N N . HIS A 1 109 ? 17.053 -5.402 -17.090 1.000 18.800 108 HIS A N 1
ATOM 816 C CA . HIS A 1 109 ? 17.692 -6.589 -16.524 1.000 22.150 108 HIS A CA 1
ATOM 817 C C . HIS A 1 109 ? 17.370 -6.729 -15.039 1.000 21.800 108 HIS A C 1
ATOM 818 O O . HIS A 1 109 ? 17.041 -7.821 -14.566 1.000 20.510 108 HIS A O 1
ATOM 825 N N . ARG A 1 110 ? 17.457 -5.629 -14.291 1.000 18.060 109 ARG A N 1
ATOM 826 C CA . ARG A 1 110 ? 17.147 -5.681 -12.856 1.000 19.940 109 ARG A CA 1
ATOM 827 C C . ARG A 1 110 ? 15.658 -5.957 -12.609 1.000 21.540 109 ARG A C 1
ATOM 828 O O . ARG A 1 110 ? 15.302 -6.631 -11.637 1.000 20.580 109 ARG A O 1
ATOM 836 N N . PHE A 1 111 ? 14.770 -5.441 -13.465 1.000 19.990 110 PHE A N 1
ATOM 837 C CA . PHE A 1 111 ? 13.349 -5.782 -13.344 1.000 20.300 110 PHE A CA 1
ATOM 838 C C . PHE A 1 111 ? 13.139 -7.291 -13.357 1.000 19.890 110 PHE A C 1
ATOM 839 O O . PHE A 1 111 ? 12.429 -7.843 -12.513 1.000 18.640 110 PHE A O 1
ATOM 847 N N . VAL A 1 112 ? 13.743 -7.977 -14.332 1.000 22.930 111 VAL A N 1
ATOM 848 C CA . VAL A 1 112 ? 13.547 -9.420 -14.447 1.000 19.560 111 VAL A CA 1
ATOM 849 C C . VAL A 1 112 ? 14.086 -10.137 -13.213 1.000 20.980 111 VAL A C 1
ATOM 850 O O . VAL A 1 112 ? 13.494 -11.118 -12.746 1.000 23.460 111 VAL A O 1
ATOM 854 N N . GLU A 1 113 ? 15.201 -9.655 -12.655 1.000 19.450 112 GLU A N 1
ATOM 855 C CA . GLU A 1 113 ? 15.733 -10.256 -11.427 1.000 23.510 112 GLU A CA 1
ATOM 856 C C . GLU A 1 113 ? 14.767 -10.074 -10.257 1.000 21.390 112 GLU A C 1
ATOM 857 O O . GLU A 1 113 ? 14.530 -11.008 -9.478 1.000 23.430 112 GLU A O 1
ATOM 863 N N . LEU A 1 114 ? 14.217 -8.871 -10.113 1.000 20.790 113 LEU A N 1
ATOM 864 C CA . LEU A 1 114 ? 13.328 -8.575 -8.994 1.000 19.410 113 LEU A CA 1
ATOM 865 C C . LEU A 1 114 ? 12.051 -9.392 -9.068 1.000 21.400 113 LEU A C 1
ATOM 866 O O . LEU A 1 114 ? 11.626 -9.980 -8.068 1.000 21.170 113 LEU A O 1
ATOM 871 N N . PHE A 1 115 ? 11.433 -9.459 -10.249 1.000 24.300 114 PHE A N 1
ATOM 872 C CA . PHE A 1 115 ? 10.073 -9.968 -10.365 1.000 27.860 114 PHE A CA 1
ATOM 873 C C . PHE A 1 115 ? 9.966 -11.336 -11.024 1.000 25.560 114 PHE A C 1
ATOM 874 O O . PHE A 1 115 ? 8.921 -11.981 -10.883 1.000 26.210 114 PHE A O 1
ATOM 882 N N . GLY A 1 116 ? 11.007 -11.810 -11.706 1.000 25.500 115 GLY A N 1
ATOM 883 C CA . GLY A 1 116 ? 10.935 -13.144 -12.284 1.000 25.360 115 GLY A CA 1
ATOM 884 C C . GLY A 1 116 ? 10.032 -13.262 -13.494 1.000 29.950 115 GLY A C 1
ATOM 885 O O . GLY A 1 116 ? 9.466 -14.334 -13.743 1.000 34.400 115 GLY A O 1
ATOM 886 N N . HIS A 1 117 ? 9.875 -12.183 -14.253 1.000 23.790 116 HIS A N 1
ATOM 887 C CA . HIS A 1 117 ? 9.197 -12.211 -15.538 1.000 19.990 116 HIS A CA 1
ATOM 888 C C . HIS A 1 117 ? 9.555 -10.922 -16.267 1.000 23.840 116 HIS A C 1
ATOM 889 O O . HIS A 1 117 ? 9.978 -9.944 -15.652 1.000 23.650 116 HIS A O 1
ATOM 896 N N . GLU A 1 118 ? 9.427 -10.949 -17.581 1.000 22.430 117 GLU A N 1
ATOM 897 C CA . GLU A 1 118 ? 9.553 -9.723 -18.345 1.000 23.580 117 GLU A CA 1
ATOM 898 C C . GLU A 1 118 ? 8.447 -8.745 -17.937 1.000 22.050 117 GLU A C 1
ATOM 899 O O . GLU A 1 118 ? 7.318 -9.158 -17.651 1.000 24.280 117 GLU A O 1
ATOM 905 N N . PRO A 1 119 ? 8.726 -7.448 -17.887 1.000 23.310 118 PRO A N 1
ATOM 906 C CA . PRO A 1 119 ? 7.639 -6.499 -17.624 1.000 17.430 118 PRO A CA 1
ATOM 907 C C . PRO A 1 119 ? 6.600 -6.587 -18.739 1.000 18.870 118 PRO A C 1
ATOM 908 O O . PRO A 1 119 ? 6.939 -6.837 -19.897 1.000 21.050 118 PRO A O 1
ATOM 912 N N . THR A 1 120 ? 5.321 -6.423 -18.383 1.000 22.480 119 THR A N 1
ATOM 913 C CA . THR A 1 120 ? 4.290 -6.417 -19.422 1.000 19.360 119 THR A CA 1
ATOM 914 C C . THR A 1 120 ? 4.473 -5.251 -20.385 1.000 19.760 119 THR A C 1
ATOM 915 O O . THR A 1 120 ? 4.064 -5.336 -21.556 1.000 19.210 119 THR A O 1
ATOM 919 N N . HIS A 1 121 ? 5.090 -4.170 -19.926 1.000 19.780 120 HIS A N 1
ATOM 920 C CA . HIS A 1 121 ? 5.207 -2.962 -20.727 1.000 21.470 120 HIS A CA 1
ATOM 921 C C . HIS A 1 121 ? 6.202 -2.039 -20.037 1.000 22.120 120 HIS A C 1
ATOM 922 O O . HIS A 1 121 ? 6.666 -2.314 -18.924 1.000 20.980 120 HIS A O 1
ATOM 929 N N . ILE A 1 122 ? 6.517 -0.934 -20.712 1.000 23.660 121 ILE A N 1
ATOM 930 C CA . ILE A 1 122 ? 7.359 0.135 -20.185 1.000 19.360 121 ILE A CA 1
ATOM 931 C C . ILE A 1 122 ? 6.571 1.451 -20.201 1.000 23.000 121 ILE A C 1
ATOM 932 O O . ILE A 1 122 ? 5.953 1.797 -21.217 1.000 22.010 121 ILE A O 1
ATOM 937 N N . ASP A 1 123 ? 6.565 2.158 -19.079 1.000 18.720 122 ASP A N 1
ATOM 938 C CA . ASP A 1 123 ? 6.205 3.575 -19.037 1.000 20.830 122 ASP A CA 1
ATOM 939 C C . ASP A 1 123 ? 7.347 4.276 -18.297 1.000 20.980 122 ASP A C 1
ATOM 940 O O . ASP A 1 123 ? 8.430 3.708 -18.110 1.000 20.270 122 ASP A O 1
ATOM 945 N N . SER A 1 124 ? 7.112 5.501 -17.801 1.000 18.870 123 SER A N 1
ATOM 946 C CA . SER A 1 124 ? 8.226 6.220 -17.185 1.000 19.270 123 SER A CA 1
ATOM 947 C C . SER A 1 124 ? 7.780 7.222 -16.127 1.000 21.180 123 SER A C 1
ATOM 948 O O . SER A 1 124 ? 6.719 7.850 -16.229 1.000 20.930 123 SER A O 1
ATOM 951 N N . HIS A 1 125 ? 8.603 7.322 -15.087 1.000 20.800 124 HIS A N 1
ATOM 952 C CA . HIS A 1 125 ? 8.493 8.385 -14.102 1.000 22.090 124 HIS A CA 1
ATOM 953 C C . HIS A 1 125 ? 8.656 9.725 -14.800 1.000 22.980 124 HIS A C 1
ATOM 954 O O . HIS A 1 125 ? 9.597 9.917 -15.582 1.000 24.310 124 HIS A O 1
ATOM 961 N N . HIS A 1 126 ? 7.724 10.641 -14.530 1.000 20.190 125 HIS A N 1
ATOM 962 C CA . HIS A 1 126 ? 7.691 11.988 -15.091 1.000 24.180 125 HIS A CA 1
ATOM 963 C C . HIS A 1 126 ? 7.483 11.988 -16.606 1.000 22.030 125 HIS A C 1
ATOM 964 O O . HIS A 1 126 ? 7.713 13.016 -17.252 1.000 23.690 125 HIS A O 1
ATOM 971 N N . HIS A 1 127 ? 7.104 10.844 -17.190 1.000 26.040 126 HIS A N 1
ATOM 972 C CA . HIS A 1 127 ? 6.791 10.735 -18.618 1.000 25.360 126 HIS A CA 1
ATOM 973 C C . HIS A 1 127 ? 7.998 11.056 -19.493 1.000 22.340 126 HIS A C 1
ATOM 974 O O . HIS A 1 127 ? 7.838 11.499 -20.635 1.000 23.230 126 HIS A O 1
ATOM 981 N N . VAL A 1 128 ? 9.213 10.821 -18.985 1.000 21.690 127 VAL A N 1
ATOM 982 C CA . VAL A 1 128 ? 10.400 11.156 -19.762 1.000 18.290 127 VAL A CA 1
ATOM 983 C C . VAL A 1 128 ? 10.498 10.310 -21.029 1.000 22.170 127 VAL A C 1
ATOM 984 O O . VAL A 1 128 ? 11.040 10.771 -22.045 1.000 25.370 127 VAL A O 1
ATOM 988 N N . HIS A 1 129 ? 9.993 9.071 -21.014 1.000 19.740 128 HIS A N 1
ATOM 989 C CA . HIS A 1 129 ? 10.055 8.277 -22.241 1.000 19.180 128 HIS A CA 1
ATOM 990 C C . HIS A 1 129 ? 9.272 8.896 -23.400 1.000 25.080 128 HIS A C 1
ATOM 991 O O . HIS A 1 129 ? 9.467 8.466 -24.539 1.000 21.460 128 HIS A O 1
ATOM 998 N N . MET A 1 130 ? 8.425 9.898 -23.157 1.000 25.470 129 MET A N 1
ATOM 999 C CA . MET A 1 130 ? 7.724 10.605 -24.230 1.000 24.080 129 MET A CA 1
ATOM 1000 C C . MET A 1 130 ? 8.505 11.789 -24.800 1.000 25.600 129 MET A C 1
ATOM 1001 O O . MET A 1 130 ? 8.004 12.446 -25.721 1.000 27.650 129 MET A O 1
ATOM 1006 N N . PHE A 1 131 ? 9.681 12.108 -24.253 1.000 26.650 130 PHE A N 1
ATOM 1007 C CA . PHE A 1 131 ? 10.564 13.088 -24.876 1.000 28.460 130 PHE A CA 1
ATOM 1008 C C . PHE A 1 131 ? 10.874 12.652 -26.304 1.000 25.320 130 PHE A C 1
ATOM 1009 O O . PHE A 1 131 ? 11.070 11.463 -26.569 1.000 26.710 130 PHE A O 1
ATOM 1017 N N . ALA A 1 132 ? 10.944 13.623 -27.221 1.000 26.310 131 ALA A N 1
ATOM 1018 C CA . ALA A 1 132 ? 11.099 13.295 -28.641 1.000 26.840 131 ALA A CA 1
ATOM 1019 C C . ALA A 1 132 ? 12.346 12.452 -28.925 1.000 24.470 131 ALA A C 1
ATOM 1020 O O . ALA A 1 132 ? 12.324 11.592 -29.817 1.000 24.940 131 ALA A O 1
ATOM 1022 N N . GLN A 1 133 ? 13.443 12.671 -28.198 1.000 27.120 132 GLN A N 1
ATOM 1023 C CA . GLN A 1 133 ? 14.664 11.928 -28.492 1.000 29.340 132 GLN A CA 1
ATOM 1024 C C . GLN A 1 133 ? 14.814 10.644 -27.681 1.000 25.450 132 GLN A C 1
ATOM 1025 O O . GLN A 1 133 ? 15.677 9.816 -28.013 1.000 24.090 132 GLN A O 1
ATOM 1031 N N . ILE A 1 134 ? 14.011 10.464 -26.629 1.000 26.580 133 ILE A N 1
ATOM 1032 C CA . ILE A 1 134 ? 14.036 9.235 -25.841 1.000 24.080 133 ILE A CA 1
ATOM 1033 C C . ILE A 1 134 ? 12.998 8.225 -26.334 1.000 23.780 133 ILE A C 1
ATOM 1034 O O . ILE A 1 134 ? 13.244 7.013 -26.297 1.000 21.210 133 ILE A O 1
ATOM 1039 N N . TYR A 1 135 ? 11.846 8.703 -26.800 1.000 21.650 134 TYR A N 1
ATOM 1040 C CA . TYR A 1 135 ? 10.755 7.830 -27.240 1.000 24.360 134 TYR A CA 1
ATOM 1041 C C . TYR A 1 135 ? 11.167 6.780 -28.260 1.000 21.350 134 TYR A C 1
ATOM 1042 O O . TYR A 1 135 ? 10.811 5.606 -28.076 1.000 23.120 134 TYR A O 1
ATOM 1051 N N . PRO A 1 136 ? 11.879 7.102 -29.341 1.000 25.190 135 PRO A N 1
ATOM 1052 C CA . PRO A 1 136 ? 12.175 6.044 -30.317 1.000 26.800 135 PRO A CA 1
ATOM 1053 C C . PRO A 1 136 ? 13.137 5.008 -29.772 1.000 23.640 135 PRO A C 1
ATOM 1054 O O . PRO A 1 136 ? 13.100 3.851 -30.200 1.000 25.810 135 PRO A O 1
ATOM 1058 N N . ILE A 1 137 ? 13.974 5.389 -28.810 1.000 26.700 136 ILE A N 1
ATOM 1059 C CA . ILE A 1 137 ? 14.888 4.446 -28.179 1.000 22.060 136 ILE A CA 1
ATOM 1060 C C . ILE A 1 137 ? 14.113 3.453 -27.323 1.000 21.280 136 ILE A C 1
ATOM 1061 O O . ILE A 1 137 ? 14.315 2.232 -27.401 1.000 21.950 136 ILE A O 1
ATOM 1066 N N . VAL A 1 138 ? 13.221 3.974 -26.479 1.000 23.640 137 VAL A N 1
ATOM 1067 C CA . VAL A 1 138 ? 12.430 3.134 -25.585 1.000 19.830 137 VAL A CA 1
ATOM 1068 C C . VAL A 1 138 ? 11.473 2.262 -26.380 1.000 23.070 137 VAL A C 1
ATOM 1069 O O . VAL A 1 138 ? 11.296 1.077 -26.079 1.000 22.380 137 VAL A O 1
ATOM 1073 N N . ALA A 1 139 ? 10.820 2.831 -27.393 1.000 24.600 138 ALA A N 1
ATOM 1074 C CA . ALA A 1 139 ? 9.885 2.023 -28.175 1.000 20.400 138 ALA A CA 1
ATOM 1075 C C . ALA A 1 139 ? 10.610 0.920 -28.945 1.000 26.270 138 ALA A C 1
ATOM 1076 O O . ALA A 1 139 ? 10.138 -0.225 -28.987 1.000 23.580 138 ALA A O 1
ATOM 1078 N N . ALA A 1 140 ? 11.760 1.232 -29.554 1.000 22.940 139 ALA A N 1
ATOM 1079 C CA . ALA A 1 140 ? 12.501 0.180 -30.249 1.000 25.560 139 ALA A CA 1
ATOM 1080 C C . ALA A 1 140 ? 12.879 -0.928 -29.279 1.000 25.890 139 ALA A C 1
ATOM 1081 O O . ALA A 1 140 ? 12.841 -2.116 -29.624 1.000 20.690 139 ALA A O 1
ATOM 1083 N N . PHE A 1 141 ? 13.204 -0.547 -28.043 1.000 24.320 140 PHE A N 1
ATOM 1084 C CA . PHE A 1 141 ? 13.528 -1.522 -27.016 1.000 28.430 140 PHE A CA 1
ATOM 1085 C C . PHE A 1 141 ? 12.340 -2.417 -26.707 1.000 24.430 140 PHE A C 1
ATOM 1086 O O . PHE A 1 141 ? 12.482 -3.645 -26.620 1.000 26.460 140 PHE A O 1
ATOM 1094 N N . ALA A 1 142 ? 11.164 -1.814 -26.490 1.000 21.880 141 ALA A N 1
ATOM 1095 C CA . ALA A 1 142 ? 9.973 -2.605 -26.194 1.000 29.320 141 ALA A CA 1
ATOM 1096 C C . ALA A 1 142 ? 9.645 -3.538 -27.352 1.000 27.230 141 ALA A C 1
ATOM 1097 O O . ALA A 1 142 ? 9.397 -4.732 -27.155 1.000 24.610 141 ALA A O 1
ATOM 1099 N N . ARG A 1 143 ? 9.639 -2.998 -28.572 1.000 27.680 142 ARG A N 1
ATOM 1100 C CA . ARG A 1 143 ? 9.423 -3.823 -29.757 1.000 29.980 142 ARG A CA 1
ATOM 1101 C C . ARG A 1 143 ? 10.422 -4.975 -29.800 1.000 26.780 142 ARG A C 1
ATOM 1102 O O . ARG A 1 143 ? 10.050 -6.134 -30.009 1.000 30.890 142 ARG A O 1
ATOM 1110 N N . GLU A 1 144 ? 11.704 -4.666 -29.573 1.000 28.700 143 GLU A N 1
ATOM 1111 C CA . GLU A 1 144 ? 12.750 -5.685 -29.562 1.000 34.580 143 GLU A CA 1
ATOM 1112 C C . GLU A 1 144 ? 12.453 -6.783 -28.548 1.000 32.240 143 GLU A C 1
ATOM 1113 O O . GLU A 1 144 ? 12.668 -7.967 -28.824 1.000 33.040 143 GLU A O 1
ATOM 1119 N N . LYS A 1 145 ? 11.959 -6.413 -27.367 1.000 34.450 144 LYS A N 1
ATOM 1120 C CA . LYS A 1 145 ? 11.663 -7.383 -26.319 1.000 32.850 144 LYS A CA 1
ATOM 1121 C C . LYS A 1 145 ? 10.276 -7.994 -26.438 1.000 32.100 144 LYS A C 1
ATOM 1122 O O . LYS A 1 145 ? 9.948 -8.886 -25.648 1.000 32.250 144 LYS A O 1
ATOM 1128 N N . GLY A 1 146 ? 9.454 -7.526 -27.378 1.000 28.630 145 GLY A N 1
ATOM 1129 C CA . GLY A 1 146 ? 8.120 -8.068 -27.559 1.000 25.770 145 GLY A CA 1
ATOM 1130 C C . GLY A 1 146 ? 7.090 -7.641 -26.532 1.000 30.180 145 GLY A C 1
ATOM 1131 O O . GLY A 1 146 ? 6.113 -8.358 -26.319 1.000 26.040 145 GLY A O 1
ATOM 1132 N N . ILE A 1 147 ? 7.277 -6.488 -25.892 1.000 27.960 146 ILE A N 1
ATOM 1133 C CA . ILE A 1 147 ? 6.359 -6.020 -24.859 1.000 24.200 146 ILE A CA 1
ATOM 1134 C C . ILE A 1 147 ? 5.755 -4.691 -25.288 1.000 22.190 146 ILE A C 1
ATOM 1135 O O . ILE A 1 147 ? 6.112 -4.145 -26.336 1.000 23.860 146 ILE A O 1
ATOM 1140 N N . ALA A 1 148 ? 4.847 -4.157 -24.483 1.000 23.330 147 ALA A N 1
ATOM 1141 C CA . ALA A 1 148 ? 4.080 -2.980 -24.871 1.000 25.410 147 ALA A CA 1
ATOM 1142 C C . ALA A 1 148 ? 4.697 -1.702 -24.289 1.000 23.930 147 ALA A C 1
ATOM 1143 O O . ALA A 1 148 ? 5.682 -1.730 -23.549 1.000 23.990 147 ALA A O 1
ATOM 1145 N N . LEU A 1 149 ? 4.100 -0.561 -24.649 1.000 23.750 148 LEU A N 1
ATOM 1146 C CA . LEU A 1 149 ? 4.560 0.763 -24.252 1.000 21.100 148 LEU A CA 1
ATOM 1147 C C . LEU A 1 149 ? 3.353 1.631 -23.928 1.000 23.210 148 LEU A C 1
ATOM 1148 O O . LEU A 1 149 ? 2.344 1.577 -24.634 1.000 22.450 148 LEU A O 1
ATOM 1153 N N . ARG A 1 150 ? 3.434 2.412 -22.846 1.000 24.630 149 ARG A N 1
ATOM 1154 C CA . ARG A 1 150 ? 2.450 3.476 -22.645 1.000 21.660 149 ARG A CA 1
ATOM 1155 C C . ARG A 1 150 ? 2.702 4.569 -23.677 1.000 20.130 149 ARG A C 1
ATOM 1156 O O . ARG A 1 150 ? 3.827 5.063 -23.795 1.000 21.620 149 ARG A O 1
ATOM 1164 N N . ILE A 1 151 ? 1.680 4.923 -24.453 1.000 19.740 150 ILE A N 1
ATOM 1165 C CA . ILE A 1 151 ? 1.813 5.927 -25.495 1.000 19.030 150 ILE A CA 1
ATOM 1166 C C . ILE A 1 151 ? 0.767 7.006 -25.254 1.000 21.280 150 ILE A C 1
ATOM 1167 O O . ILE A 1 151 ? -0.436 6.781 -25.451 1.000 24.020 150 ILE A O 1
ATOM 1172 N N . ASP A 1 152 ? 1.223 8.167 -24.816 1.000 22.830 151 ASP A N 1
ATOM 1173 C CA . ASP A 1 152 ? 0.385 9.357 -24.731 1.000 23.970 151 ASP A CA 1
ATOM 1174 C C . ASP A 1 152 ? 0.219 9.855 -26.161 1.000 25.540 151 ASP A C 1
ATOM 1175 O O . ASP A 1 152 ? 1.126 10.468 -26.717 1.000 25.010 151 ASP A O 1
ATOM 1180 N N . ARG A 1 153 ? -0.945 9.588 -26.767 1.000 23.860 152 ARG A N 1
ATOM 1181 C CA . ARG A 1 153 ? -1.088 9.811 -28.204 1.000 24.440 152 ARG A CA 1
ATOM 1182 C C . ARG A 1 153 ? -1.155 11.294 -28.552 1.000 30.820 152 ARG A C 1
ATOM 1183 O O . ARG A 1 153 ? -0.815 11.679 -29.677 1.000 32.170 152 ARG A O 1
ATOM 1191 N N . GLN A 1 154 ? -1.599 12.138 -27.617 1.000 30.790 153 GLN A N 1
ATOM 1192 C CA . GLN A 1 154 ? -1.609 13.572 -27.883 1.000 31.990 153 GLN A CA 1
ATOM 1193 C C . GLN A 1 154 ? -0.196 14.144 -27.860 1.000 34.920 153 GLN A C 1
ATOM 1194 O O . GLN A 1 154 ? 0.170 14.952 -28.723 1.000 30.960 153 GLN A O 1
ATOM 1200 N N . VAL A 1 155 ? 0.617 13.720 -26.891 1.000 28.990 154 VAL A N 1
ATOM 1201 C CA . VAL A 1 155 ? 2.018 14.130 -26.853 1.000 25.820 154 VAL A CA 1
ATOM 1202 C C . VAL A 1 155 ? 2.760 13.638 -28.088 1.000 28.220 154 VAL A C 1
ATOM 1203 O O . VAL A 1 155 ? 3.561 14.370 -28.683 1.000 31.300 154 VAL A O 1
ATOM 1207 N N . ALA A 1 156 ? 2.546 12.377 -28.469 1.000 27.400 155 ALA A N 1
ATOM 1208 C CA . ALA A 1 156 ? 3.194 11.863 -29.670 1.000 24.730 155 ALA A CA 1
ATOM 1209 C C . ALA A 1 156 ? 2.822 12.700 -30.886 1.000 30.490 155 ALA A C 1
ATOM 1210 O O . ALA A 1 156 ? 3.689 13.061 -31.689 1.000 32.110 155 ALA A O 1
ATOM 1212 N N . ALA A 1 157 ? 1.536 13.034 -31.027 1.000 28.050 156 ALA A N 1
ATOM 1213 C CA . ALA A 1 157 ? 1.091 13.771 -32.203 1.000 29.790 156 ALA A CA 1
ATOM 1214 C C . ALA A 1 157 ? 1.658 15.187 -32.218 1.000 31.270 156 ALA A C 1
ATOM 1215 O O . ALA A 1 157 ? 1.991 15.712 -33.282 1.000 33.110 156 ALA A O 1
ATOM 1217 N N . GLN A 1 158 ? 1.779 15.817 -31.046 1.000 31.700 157 GLN A N 1
ATOM 1218 C CA . GLN A 1 158 ? 2.403 17.135 -30.954 1.000 31.030 157 GLN A CA 1
ATOM 1219 C C . GLN A 1 158 ? 3.886 17.109 -31.311 1.000 37.950 157 GLN A C 1
ATOM 1220 O O . GLN A 1 158 ? 4.430 18.141 -31.721 1.000 33.270 157 GLN A O 1
ATOM 1222 N N . SER A 1 159 ? 4.550 15.962 -31.170 1.000 32.160 158 SER A N 1
ATOM 1223 C CA . SER A 1 159 ? 5.990 15.859 -31.378 1.000 34.540 158 SER A CA 1
ATOM 1224 C C . SER A 1 159 ? 6.367 15.059 -32.620 1.000 30.340 158 SER A C 1
ATOM 1225 O O . SER A 1 159 ? 7.531 14.668 -32.755 1.000 34.990 158 SER A O 1
ATOM 1228 N N . GLY A 1 160 ? 5.419 14.799 -33.518 1.000 30.910 159 GLY A N 1
ATOM 1229 C CA . GLY A 1 160 ? 5.713 14.033 -34.714 1.000 37.280 159 GLY A CA 1
ATOM 1230 C C . GLY A 1 160 ? 6.186 12.620 -34.464 1.000 32.420 159 GLY A C 1
ATOM 1231 O O . GLY A 1 160 ? 6.860 12.043 -35.319 1.000 32.570 159 GLY A O 1
ATOM 1232 N N . LEU A 1 161 ? 5.847 12.037 -33.318 1.000 27.340 160 LEU A N 1
ATOM 1233 C CA . LEU A 1 161 ? 6.307 10.695 -32.996 1.000 26.310 160 LEU A CA 1
ATOM 1234 C C . LEU A 1 161 ? 5.418 9.627 -33.629 1.000 31.740 160 LEU A C 1
ATOM 1235 O O . LEU A 1 161 ? 4.234 9.848 -33.914 1.000 30.370 160 LEU A O 1
ATOM 1240 N N . ASP A 1 162 ? 6.007 8.443 -33.826 1.000 23.360 161 ASP A N 1
ATOM 1241 C CA . ASP A 1 162 ? 5.334 7.337 -34.504 1.000 31.040 161 ASP A CA 1
ATOM 1242 C C . ASP A 1 162 ? 4.335 6.688 -33.555 1.000 23.780 161 ASP A C 1
ATOM 1243 O O . ASP A 1 162 ? 4.727 6.131 -32.523 1.000 28.620 161 ASP A O 1
ATOM 1248 N N . GLN A 1 163 ? 3.044 6.771 -33.892 1.000 27.740 162 GLN A N 1
ATOM 1249 C CA . GLN A 1 163 ? 2.024 6.175 -33.040 1.000 28.690 162 GLN A CA 1
ATOM 1250 C C . GLN A 1 163 ? 2.120 4.657 -32.998 1.000 28.350 162 GLN A C 1
ATOM 1251 O O . GLN A 1 163 ? 1.618 4.047 -32.047 1.000 32.480 162 GLN A O 1
ATOM 1257 N N . GLN A 1 164 ? 2.768 4.036 -33.987 1.000 23.280 163 GLN A N 1
ATOM 1258 C CA . GLN A 1 164 ? 2.902 2.587 -34.048 1.000 23.170 163 GLN A CA 1
ATOM 1259 C C . GLN A 1 164 ? 4.301 2.110 -33.674 1.000 26.640 163 GLN A C 1
ATOM 1260 O O . GLN A 1 164 ? 4.662 0.963 -33.970 1.000 26.280 163 GLN A O 1
ATOM 1266 N N . ALA A 1 165 ? 5.098 2.967 -33.032 1.000 28.260 164 ALA A N 1
ATOM 1267 C CA . ALA A 1 165 ? 6.456 2.595 -32.669 1.000 25.060 164 ALA A CA 1
ATOM 1268 C C . ALA A 1 165 ? 6.488 1.352 -31.785 1.000 25.110 164 ALA A C 1
ATOM 1269 O O . ALA A 1 165 ? 7.496 0.645 -31.767 1.000 27.250 164 ALA A O 1
ATOM 1271 N N . ALA A 1 166 ? 5.404 1.055 -31.077 1.000 22.980 165 ALA A N 1
ATOM 1272 C CA . ALA A 1 166 ? 5.329 -0.159 -30.278 1.000 21.770 165 ALA A CA 1
ATOM 1273 C C . ALA A 1 166 ? 3.868 -0.450 -29.979 1.000 23.240 165 ALA A C 1
ATOM 1274 O O . ALA A 1 166 ? 3.000 0.410 -30.151 1.000 21.600 165 ALA A O 1
ATOM 1276 N N . ARG A 1 167 ? 3.609 -1.677 -29.531 1.000 24.820 166 ARG A N 1
ATOM 1277 C CA . ARG A 1 167 ? 2.248 -2.060 -29.175 1.000 21.870 166 ARG A CA 1
ATOM 1278 C C . ARG A 1 167 ? 1.797 -1.290 -27.939 1.000 21.590 166 ARG A C 1
ATOM 1279 O O . ARG A 1 167 ? 2.582 -1.084 -27.010 1.000 22.540 166 ARG A O 1
ATOM 1287 N N . SER A 1 168 ? 0.538 -0.854 -27.937 1.000 20.820 167 SER A N 1
ATOM 1288 C CA . SER A 1 168 ? -0.013 -0.085 -26.815 1.000 21.500 167 SER A CA 1
ATOM 1289 C C . SER A 1 168 ? -1.534 -0.179 -26.821 1.000 27.990 167 SER A C 1
ATOM 1290 O O . SER A 1 168 ? -2.139 -0.698 -27.760 1.000 29.220 167 SER A O 1
ATOM 1293 N N . SER A 1 169 ? -2.144 0.325 -25.745 1.000 21.540 168 SER A N 1
ATOM 1294 C CA . SER A 1 169 ? -3.580 0.576 -25.733 1.000 25.430 168 SER A CA 1
ATOM 1295 C C . SER A 1 169 ? -3.944 1.621 -26.786 1.000 22.620 168 SER A C 1
ATOM 1296 O O . SER A 1 169 ? -3.097 2.380 -27.268 1.000 20.550 168 SER A O 1
ATOM 1299 N N . ALA A 1 170 ? -5.231 1.659 -27.144 1.000 24.820 169 ALA A N 1
ATOM 1300 C CA . ALA A 1 170 ? -5.663 2.616 -28.156 1.000 28.460 169 ALA A CA 1
ATOM 1301 C C . ALA A 1 170 ? -5.524 4.043 -27.659 1.000 25.140 169 ALA A C 1
ATOM 1302 O O . ALA A 1 170 ? -5.264 4.955 -28.453 1.000 25.900 169 ALA A O 1
ATOM 1304 N N . GLY A 1 171 ? -5.676 4.250 -26.353 1.000 24.360 170 GLY A N 1
ATOM 1305 C CA . GLY A 1 171 ? -5.527 5.566 -25.768 1.000 27.680 170 GLY A CA 1
ATOM 1306 C C . GLY A 1 171 ? -4.968 5.450 -24.367 1.000 25.230 170 GLY A C 1
ATOM 1307 O O . GLY A 1 171 ? -4.941 4.371 -23.764 1.000 21.660 170 GLY A O 1
ATOM 1308 N N . PHE A 1 172 ? -4.511 6.582 -23.867 1.000 22.740 171 PHE A N 1
ATOM 1309 C CA . PHE A 1 172 ? -3.969 6.702 -22.524 1.000 26.690 171 PHE A CA 1
ATOM 1310 C C . PHE A 1 172 ? -4.548 7.961 -21.896 1.000 25.650 171 PHE A C 1
ATOM 1311 O O . PHE A 1 172 ? -4.702 8.977 -22.582 1.000 21.640 171 PHE A O 1
ATOM 1319 N N . SER A 1 173 ? -4.876 7.908 -20.601 1.000 21.620 172 SER A N 1
ATOM 1320 C CA . SER A 1 173 ? -5.377 9.087 -19.893 1.000 26.440 172 SER A CA 1
ATOM 1321 C C . SER A 1 173 ? -4.559 9.370 -18.642 1.000 25.490 172 SER A C 1
ATOM 1322 O O . SER A 1 173 ? -4.390 8.490 -17.791 1.000 23.680 172 SER A O 1
ATOM 1325 N N . SER A 1 174 ? -4.095 10.612 -18.508 1.000 23.280 173 SER A N 1
ATOM 1326 C CA . SER A 1 174 ? -3.445 11.060 -17.282 1.000 25.200 173 SER A CA 1
ATOM 1327 C C . SER A 1 174 ? -4.330 12.008 -16.474 1.000 26.190 173 SER A C 1
ATOM 1328 O O . SER A 1 174 ? -3.827 12.739 -15.613 1.000 27.070 173 SER A O 1
ATOM 1331 N N . GLU A 1 175 ? -5.640 11.999 -16.724 1.000 27.440 174 GLU A N 1
ATOM 1332 C CA . GLU A 1 175 ? -6.562 12.955 -16.120 1.000 27.660 174 GLU A CA 1
ATOM 1333 C C . GLU A 1 175 ? -7.113 12.518 -14.766 1.000 30.220 174 GLU A C 1
ATOM 1334 O O . GLU A 1 175 ? -7.822 13.301 -14.127 1.000 25.060 174 GLU A O 1
ATOM 1340 N N . PHE A 1 176 ? -6.833 11.296 -14.315 1.000 27.090 175 PHE A N 1
ATOM 1341 C CA . PHE A 1 176 ? -7.287 10.860 -12.996 1.000 25.520 175 PHE A CA 1
ATOM 1342 C C . PHE A 1 176 ? -6.194 11.216 -11.993 1.000 27.410 175 PHE A C 1
ATOM 1343 O O . PHE A 1 176 ? -5.295 10.424 -11.706 1.000 26.270 175 PHE A O 1
ATOM 1351 N N . TYR A 1 177 ? -6.255 12.446 -11.487 1.000 29.210 176 TYR A N 1
ATOM 1352 C CA . TYR A 1 177 ? -5.369 12.928 -10.434 1.000 29.430 176 TYR A CA 1
ATOM 1353 C C . TYR A 1 177 ? -5.952 14.219 -9.885 1.000 31.460 176 TYR A C 1
ATOM 1354 O O . TYR A 1 177 ? -6.888 14.793 -10.448 1.000 37.560 176 TYR A O 1
ATOM 1363 N N . GLY A 1 178 ? -5.379 14.673 -8.783 1.000 32.120 177 GLY A N 1
ATOM 1364 C CA . GLY A 1 178 ? -5.691 15.976 -8.232 1.000 28.270 177 GLY A CA 1
ATOM 1365 C C . GLY A 1 178 ? -6.361 15.862 -6.877 1.000 36.820 177 GLY A C 1
ATOM 1366 O O . GLY A 1 178 ? -6.588 14.774 -6.344 1.000 39.320 177 GLY A O 1
ATOM 1367 N N . GLU A 1 179 ? -6.667 17.027 -6.312 1.000 47.260 178 GLU A N 1
ATOM 1368 C CA . GLU A 1 179 ? -7.362 17.021 -5.034 1.000 44.750 178 GLU A CA 1
ATOM 1369 C C . GLU A 1 179 ? -8.806 16.589 -5.205 1.000 49.370 178 GLU A C 1
ATOM 1370 O O . GLU A 1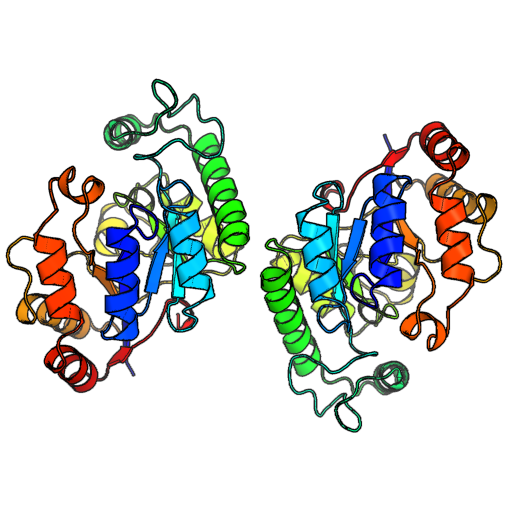 179 ? -9.339 15.853 -4.366 1.000 49.540 178 GLU A O 1
ATOM 1376 N N . ALA A 1 180 ? -9.427 16.984 -6.310 1.000 44.710 179 ALA A N 1
ATOM 1377 C CA . ALA A 1 180 ? -10.820 16.665 -6.600 1.000 41.130 179 ALA A CA 1
ATOM 1378 C C . ALA A 1 180 ? -10.993 15.312 -7.274 1.000 41.080 179 ALA A C 1
ATOM 1379 O O . ALA A 1 180 ? -11.857 15.174 -8.147 1.000 42.480 179 ALA A O 1
ATOM 1381 N N . VAL A 1 181 ? -10.210 14.290 -6.921 1.000 39.600 180 VAL A N 1
ATOM 1382 C CA . VAL A 1 181 ? -10.435 12.979 -7.521 1.000 32.750 180 VAL A CA 1
ATOM 1383 C C . VAL A 1 181 ? -11.771 12.430 -7.047 1.000 31.030 180 VAL A C 1
ATOM 1384 O O . VAL A 1 181 ? -12.162 12.603 -5.883 1.000 26.240 180 VAL A O 1
ATOM 1388 N N . SER A 1 182 ? -12.473 11.751 -7.945 1.000 25.810 181 SER A N 1
ATOM 1389 C CA . SER A 1 182 ? -13.805 11.251 -7.648 1.000 29.320 181 SER A CA 1
ATOM 1390 C C . SER A 1 182 ? -14.115 10.101 -8.593 1.000 27.650 181 SER A C 1
ATOM 1391 O O . SER A 1 182 ? -13.379 9.840 -9.551 1.000 28.730 181 SER A O 1
ATOM 1394 N N . GLU A 1 183 ? -15.223 9.413 -8.315 1.000 29.830 182 GLU A N 1
ATOM 1395 C CA . GLU A 1 183 ? -15.709 8.434 -9.280 1.000 30.780 182 GLU A CA 1
ATOM 1396 C C . GLU A 1 183 ? -16.104 9.128 -10.575 1.000 27.170 182 GLU A C 1
ATOM 1397 O O . GLU A 1 183 ? -15.844 8.615 -11.672 1.000 27.880 182 GLU A O 1
ATOM 1403 N N . GLU A 1 184 ? -16.710 10.315 -10.463 1.000 23.920 183 GLU A N 1
ATOM 1404 C CA . GLU A 1 184 ? -17.113 11.071 -11.646 1.000 29.100 183 GLU A CA 1
ATOM 1405 C C . GLU A 1 184 ? -15.936 11.284 -12.576 1.000 28.200 183 GLU A C 1
ATOM 1406 O O . GLU A 1 184 ? -16.012 10.986 -13.773 1.000 30.960 183 GLU A O 1
ATOM 1412 N N . LEU A 1 185 ? -14.831 11.801 -12.028 1.000 28.600 184 LEU A N 1
ATOM 1413 C CA . LEU A 1 185 ? -13.644 12.092 -12.822 1.000 29.860 184 LEU A CA 1
ATOM 1414 C C . LEU A 1 185 ? -13.138 10.851 -13.544 1.000 26.780 184 LEU A C 1
ATOM 1415 O O . LEU A 1 185 ? -12.841 10.901 -14.742 1.000 27.260 184 LEU A O 1
ATOM 1420 N N . PHE A 1 186 ? -13.053 9.719 -12.835 1.000 25.810 185 PHE A N 1
ATOM 1421 C CA . PHE A 1 186 ? -12.594 8.476 -13.452 1.000 24.530 185 PHE A CA 1
ATOM 1422 C C . PHE A 1 186 ? -13.485 8.100 -14.628 1.000 31.770 185 PHE A C 1
ATOM 1423 O O . PHE A 1 186 ? -12.996 7.768 -15.717 1.000 27.090 185 PHE A O 1
ATOM 1431 N N . LEU A 1 187 ? -14.806 8.169 -14.428 1.000 28.250 186 LEU A N 1
ATOM 1432 C CA . LEU A 1 187 ? -15.735 7.773 -15.481 1.000 30.220 186 LEU A CA 1
ATOM 1433 C C . LEU A 1 187 ? -15.714 8.749 -16.652 1.000 27.720 186 LEU A C 1
ATOM 1434 O O . LEU A 1 187 ? -15.937 8.334 -17.796 1.000 28.570 186 LEU A O 1
ATOM 1439 N N . GLN A 1 188 ? -15.445 10.037 -16.399 1.000 26.620 187 GLN A N 1
ATOM 1440 C CA . GLN A 1 188 ? -15.313 10.980 -17.507 1.000 32.220 187 GLN A CA 1
ATOM 1441 C C . GLN A 1 188 ? -14.158 10.616 -18.439 1.000 31.170 187 GLN A C 1
ATOM 1442 O O . GLN A 1 188 ? -14.266 10.825 -19.649 1.000 31.270 187 GLN A O 1
ATOM 1448 N N . THR A 1 189 ? -13.043 10.082 -17.916 1.000 28.950 188 THR A N 1
ATOM 1449 C CA . THR A 1 189 ? -11.983 9.646 -18.831 1.000 30.980 188 THR A CA 1
ATOM 1450 C C . THR A 1 189 ? -12.430 8.448 -19.667 1.000 24.450 188 THR A C 1
ATOM 1451 O O . THR A 1 189 ? -12.086 8.352 -20.850 1.000 26.420 188 THR A O 1
ATOM 1455 N N . LEU A 1 190 ? -13.208 7.538 -19.081 1.000 25.280 189 LEU A N 1
ATOM 1456 C CA . LEU A 1 190 ? -13.759 6.417 -19.848 1.000 27.070 189 LEU A CA 1
ATOM 1457 C C . LEU A 1 190 ? -14.664 6.907 -20.973 1.000 28.780 189 LEU A C 1
ATOM 1458 O O . LEU A 1 190 ? -14.502 6.523 -22.140 1.000 23.700 189 LEU A O 1
ATOM 1463 N N . ASP A 1 191 ? -15.641 7.747 -20.637 1.000 26.560 190 ASP A N 1
ATOM 1464 C CA . ASP A 1 191 ? -16.605 8.164 -21.643 1.000 24.310 190 ASP A CA 1
ATOM 1465 C C . ASP A 1 191 ? -15.947 9.008 -22.727 1.000 24.360 190 ASP A C 1
ATOM 1466 O O . ASP A 1 191 ? -16.385 8.977 -23.882 1.000 28.060 190 ASP A O 1
ATOM 1471 N N . ALA A 1 192 ? -14.894 9.745 -22.378 1.000 23.140 191 ALA A N 1
ATOM 1472 C CA . ALA A 1 192 ? -14.131 10.502 -23.368 1.000 28.050 191 ALA A CA 1
ATOM 1473 C C . ALA A 1 192 ? -13.356 9.576 -24.303 1.000 29.650 191 ALA A C 1
ATOM 1474 O O . ALA A 1 192 ? -13.293 9.821 -25.517 1.000 29.410 191 ALA A O 1
ATOM 1476 N N . SER A 1 193 ? -12.772 8.502 -23.760 1.000 26.310 192 SER A N 1
ATOM 1477 C CA . SER A 1 193 ? -12.095 7.514 -24.595 1.000 27.390 192 SER A CA 1
ATOM 1478 C C . SER A 1 193 ? -13.076 6.841 -25.542 1.000 27.140 192 SER A C 1
ATOM 1479 O O . SER A 1 193 ? -12.786 6.674 -26.731 1.000 27.260 192 SER A O 1
ATOM 1482 N N . ILE A 1 194 ? -14.250 6.444 -25.024 1.000 28.410 193 ILE A N 1
ATOM 1483 C CA . ILE A 1 194 ? -15.252 5.760 -25.841 1.000 26.220 193 ILE A CA 1
ATOM 1484 C C . ILE A 1 194 ? -15.651 6.632 -27.028 1.000 32.760 193 ILE A C 1
ATOM 1485 O O . ILE A 1 194 ? -15.720 6.164 -28.172 1.000 29.080 193 ILE A O 1
ATOM 1490 N N . ALA A 1 195 ? -15.916 7.920 -26.768 1.000 31.270 194 ALA A N 1
ATOM 1491 C CA . ALA A 1 195 ? -16.321 8.828 -27.837 1.000 24.590 194 ALA A CA 1
ATOM 1492 C C . ALA A 1 195 ? -15.238 8.966 -28.899 1.000 26.370 194 ALA A C 1
ATOM 1493 O O . ALA A 1 195 ? -15.552 9.139 -30.082 1.000 28.000 194 ALA A O 1
ATOM 1495 N N . ARG A 1 196 ? -13.964 8.897 -28.502 1.000 27.230 195 ARG A N 1
ATOM 1496 C CA . ARG A 1 196 ? -12.854 8.857 -29.451 1.000 29.820 195 ARG A CA 1
ATOM 1497 C C . ARG A 1 196 ? -12.789 7.542 -30.222 1.000 27.080 195 ARG A C 1
ATOM 1498 O O . ARG A 1 196 ? -11.925 7.390 -31.095 1.000 29.270 195 ARG A O 1
ATOM 1506 N N . GLY A 1 197 ? -13.662 6.590 -29.917 1.000 27.890 196 GLY A N 1
ATOM 1507 C CA . GLY A 1 197 ? -13.681 5.334 -30.642 1.000 29.840 196 GLY A CA 1
ATOM 1508 C C . GLY A 1 197 ? -12.604 4.355 -30.246 1.000 31.600 196 GLY A C 1
ATOM 1509 O O . GLY A 1 197 ? -12.173 3.549 -31.074 1.000 30.010 196 GLY A O 1
ATOM 1510 N N . GLU A 1 198 ? -12.166 4.390 -28.991 1.000 29.300 197 GLU A N 1
ATOM 1511 C CA . GLU A 1 198 ? -11.042 3.587 -28.537 1.000 26.020 197 GLU A CA 1
ATOM 1512 C C . GLU A 1 198 ? -11.534 2.278 -27.923 1.000 32.530 197 GLU A C 1
ATOM 1513 O O . GLU A 1 198 ? -12.417 2.278 -27.054 1.000 32.280 197 GLU A O 1
ATOM 1519 N N . ARG A 1 199 ? -10.974 1.159 -28.400 1.000 28.300 198 ARG A N 1
ATOM 1520 C CA . ARG A 1 199 ? -11.335 -0.162 -27.894 1.000 29.210 198 ARG A CA 1
ATOM 1521 C C . ARG A 1 199 ? -10.553 -0.556 -26.649 1.000 26.240 198 ARG A C 1
ATOM 1522 O O . ARG A 1 199 ? -10.939 -1.510 -25.967 1.000 29.870 198 ARG A O 1
ATOM 1530 N N . SER A 1 200 ? -9.457 0.131 -26.346 1.000 27.350 199 SER A N 1
ATOM 1531 C CA . SER A 1 200 ? -8.773 -0.071 -25.079 1.000 20.410 199 SER A CA 1
ATOM 1532 C C . SER A 1 200 ? -8.265 1.273 -24.581 1.000 21.970 199 SER A C 1
ATOM 1533 O O . SER A 1 200 ? -8.069 2.213 -25.352 1.000 19.940 199 SER A O 1
ATOM 1536 N N . LEU A 1 201 ? -8.060 1.349 -23.266 1.000 24.680 200 LEU A N 1
ATOM 1537 C CA . LEU A 1 201 ? -7.605 2.557 -22.601 1.000 18.940 200 LEU A CA 1
ATOM 1538 C C . LEU A 1 201 ? -6.753 2.167 -21.397 1.000 23.210 200 LEU A C 1
ATOM 1539 O O . LEU A 1 201 ? -7.115 1.254 -20.653 1.000 20.810 200 LEU A O 1
ATOM 1544 N N . GLU A 1 202 ? -5.604 2.824 -21.231 1.000 21.160 201 GLU A N 1
ATOM 1545 C CA . GLU A 1 202 ? -4.858 2.760 -19.973 1.000 20.830 201 GLU A CA 1
ATOM 1546 C C . GLU A 1 202 ? -5.127 4.022 -19.165 1.000 22.460 201 GLU A C 1
ATOM 1547 O O . GLU A 1 202 ? -4.936 5.132 -19.672 1.000 21.600 201 GLU A O 1
ATOM 1553 N N . VAL A 1 203 ? -5.538 3.855 -17.904 1.000 19.230 202 VAL A N 1
ATOM 1554 C CA . VAL A 1 203 ? -5.771 4.971 -16.996 1.000 21.890 202 VAL A CA 1
ATOM 1555 C C . VAL A 1 203 ? -4.699 4.962 -15.912 1.000 22.910 202 VAL A C 1
ATOM 1556 O O . VAL A 1 203 ? -4.642 4.035 -15.102 1.000 20.020 202 VAL A O 1
ATOM 1560 N N . MET A 1 204 ? -3.898 6.027 -15.855 1.000 18.480 203 MET A N 1
ATOM 1561 C CA . MET A 1 204 ? -2.872 6.168 -14.826 1.000 22.560 203 MET A CA 1
ATOM 1562 C C . MET A 1 204 ? -3.509 6.495 -13.475 1.000 20.560 203 MET A C 1
ATOM 1563 O O . MET A 1 204 ? -4.516 7.197 -13.400 1.000 23.530 203 MET A O 1
ATOM 1568 N N . CYS A 1 205 ? -2.899 6.002 -12.394 1.000 23.760 204 CYS A N 1
ATOM 1569 C CA . CYS A 1 205 ? -3.344 6.386 -11.057 1.000 19.950 204 CYS A CA 1
ATOM 1570 C C . CYS A 1 205 ? -2.189 6.240 -10.071 1.000 20.830 204 CYS A C 1
ATOM 1571 O O . CYS A 1 205 ? -1.139 5.676 -10.389 1.000 19.870 204 CYS A O 1
ATOM 1574 N N . HIS A 1 206 ? -2.403 6.761 -8.856 1.000 19.230 205 HIS A N 1
ATOM 1575 C CA . HIS A 1 206 ? -1.366 6.775 -7.815 1.000 24.000 205 HIS A CA 1
ATOM 1576 C C . HIS A 1 206 ? -1.959 6.474 -6.439 1.000 23.370 205 HIS A C 1
ATOM 1577 O O . HIS A 1 206 ? -1.866 7.298 -5.527 1.000 25.750 205 HIS A O 1
ATOM 1584 N N . PRO A 1 207 ? -2.554 5.294 -6.239 1.000 23.600 206 PRO A N 1
ATOM 1585 C CA . PRO A 1 207 ? -3.083 4.977 -4.902 1.000 19.010 206 PRO A CA 1
ATOM 1586 C C . PRO A 1 207 ? -1.968 4.666 -3.912 1.000 23.440 206 PRO A C 1
ATOM 1587 O O . PRO A 1 207 ? -0.960 4.047 -4.264 1.000 24.580 206 PRO A O 1
ATOM 1591 N N . ALA A 1 208 ? -2.174 5.064 -2.651 1.000 20.190 207 ALA A N 1
ATOM 1592 C CA . ALA A 1 208 ? -1.173 4.791 -1.623 1.000 21.670 207 ALA A CA 1
ATOM 1593 C C . ALA A 1 208 ? -1.794 4.940 -0.241 1.000 21.470 207 ALA A C 1
ATOM 1594 O O . ALA A 1 208 ? -2.750 5.693 -0.059 1.000 22.690 207 ALA A O 1
ATOM 1596 N N . TYR A 1 209 ? -1.238 4.222 0.732 1.000 19.830 208 TYR A N 1
ATOM 1597 C CA . TYR A 1 209 ? -1.341 4.654 2.115 1.000 19.960 208 TYR A CA 1
ATOM 1598 C C . TYR A 1 209 ? -0.192 5.605 2.404 1.000 24.330 208 TYR A C 1
ATOM 1599 O O . TYR A 1 209 ? 0.886 5.498 1.813 1.000 22.110 208 TYR A O 1
ATOM 1608 N N . VAL A 1 210 ? -0.428 6.538 3.317 1.000 20.590 209 VAL A N 1
ATOM 1609 C CA . VAL A 1 210 ? 0.532 7.605 3.559 1.000 23.830 209 VAL A CA 1
ATOM 1610 C C . VAL A 1 210 ? 1.603 7.103 4.518 1.000 24.240 209 VAL A C 1
ATOM 1611 O O . VAL A 1 210 ? 1.288 6.473 5.539 1.000 21.680 209 VAL A O 1
ATOM 1615 N N . ASP A 1 211 ? 2.876 7.330 4.160 1.000 22.980 210 ASP A N 1
ATOM 1616 C CA . ASP A 1 211 ? 4.024 7.161 5.050 1.000 21.180 210 ASP A CA 1
ATOM 1617 C C . ASP A 1 211 ? 4.913 8.408 4.944 1.000 23.510 210 ASP A C 1
ATOM 1618 O O . ASP A 1 211 ? 4.572 9.372 4.259 1.000 25.510 210 ASP A O 1
ATOM 1623 N N . ARG A 1 212 ? 6.057 8.412 5.641 1.000 22.610 211 ARG A N 1
ATOM 1624 C CA . ARG A 1 212 ? 6.849 9.640 5.683 1.000 22.690 211 ARG A CA 1
ATOM 1625 C C . ARG A 1 212 ? 7.497 9.952 4.341 1.000 23.550 211 ARG A C 1
ATOM 1626 O O . ARG A 1 212 ? 7.810 11.116 4.075 1.000 25.400 211 ARG A O 1
ATOM 1634 N N . ILE A 1 213 ? 7.670 8.954 3.477 1.000 23.070 212 ILE A N 1
ATOM 1635 C CA . ILE A 1 213 ? 8.121 9.228 2.115 1.000 21.450 212 ILE A CA 1
ATOM 1636 C C . ILE A 1 213 ? 7.039 9.949 1.326 1.000 26.880 212 ILE A C 1
ATOM 1637 O O . ILE A 1 213 ? 7.298 10.980 0.693 1.000 26.190 212 ILE A O 1
ATOM 1642 N N . ILE A 1 214 ? 5.807 9.422 1.355 1.000 18.200 213 ILE A N 1
ATOM 1643 C CA . ILE A 1 214 ? 4.704 10.088 0.672 1.000 22.710 213 ILE A CA 1
ATOM 1644 C C . ILE A 1 214 ? 4.482 11.487 1.237 1.000 23.620 213 ILE A C 1
ATOM 1645 O O . ILE A 1 214 ? 4.160 12.423 0.497 1.000 25.330 213 ILE A O 1
ATOM 1650 N N . MET A 1 215 ? 4.641 11.654 2.557 1.000 23.220 214 MET A N 1
ATOM 1651 C CA . MET A 1 215 ? 4.457 12.974 3.154 1.000 25.180 214 MET A CA 1
ATOM 1652 C C . MET A 1 215 ? 5.471 13.983 2.631 1.000 24.740 214 MET A C 1
ATOM 1653 O O . MET A 1 215 ? 5.244 15.197 2.741 1.000 30.320 214 MET A O 1
ATOM 1658 N N . GLY A 1 216 ? 6.598 13.514 2.092 1.000 25.510 215 GLY A N 1
ATOM 1659 C CA . GLY A 1 216 ? 7.553 14.380 1.442 1.000 23.560 215 GLY A CA 1
ATOM 1660 C C . GLY A 1 216 ? 7.198 14.786 0.029 1.000 31.320 215 GLY A C 1
ATOM 1661 O O . GLY A 1 216 ? 7.952 15.533 -0.599 1.000 31.890 215 GLY A O 1
ATOM 1662 N N . SER A 1 217 ? 6.075 14.318 -0.499 1.000 27.990 216 SER A N 1
ATOM 1663 C CA . SER A 1 217 ? 5.654 14.655 -1.850 1.000 31.150 216 SER A CA 1
ATOM 1664 C C . SER A 1 217 ? 4.596 15.753 -1.811 1.000 32.520 216 SER A C 1
ATOM 1665 O O . SER A 1 217 ? 3.823 15.862 -0.857 1.000 36.980 216 SER A O 1
ATOM 1668 N N . ALA A 1 218 ? 4.560 16.570 -2.866 1.000 37.880 217 ALA A N 1
ATOM 1669 C CA . ALA A 1 218 ? 3.510 17.579 -2.948 1.000 35.970 217 ALA A CA 1
ATOM 1670 C C . ALA A 1 218 ? 2.152 16.931 -3.172 1.000 30.850 217 ALA A C 1
ATOM 1671 O O . ALA A 1 218 ? 1.123 17.487 -2.769 1.000 34.330 217 ALA A O 1
ATOM 1673 N N . TYR A 1 219 ? 2.135 15.750 -3.784 1.000 33.780 218 TYR A N 1
ATOM 1674 C CA . TYR A 1 219 ? 0.921 14.961 -3.987 1.000 28.250 218 TYR A CA 1
ATOM 1675 C C . TYR A 1 219 ? 0.923 13.858 -2.935 1.000 24.760 218 TYR A C 1
ATOM 1676 O O . TYR A 1 219 ? 1.511 12.792 -3.126 1.000 27.490 218 TYR A O 1
ATOM 1685 N N . CYS A 1 220 ? 0.295 14.137 -1.799 1.000 25.830 219 CYS A N 1
ATOM 1686 C CA . CYS A 1 220 ? 0.277 13.184 -0.697 1.000 22.120 219 CYS A CA 1
ATOM 1687 C C . CYS A 1 220 ? -1.135 12.655 -0.429 1.000 25.760 219 CYS A C 1
ATOM 1688 O O . CYS A 1 220 ? -1.477 11.543 -0.841 1.000 22.630 219 CYS A O 1
ATOM 1691 N N . TYR A 1 221 ? -1.962 13.435 0.269 1.000 22.760 220 TYR A N 1
ATOM 1692 C CA . TYR A 1 221 ? -3.228 12.906 0.765 1.000 24.360 220 TYR A CA 1
ATOM 1693 C C . TYR A 1 221 ? -4.244 12.568 -0.324 1.000 25.180 220 TYR A C 1
ATOM 1694 O O . TYR A 1 221 ? -5.062 11.665 -0.108 1.000 24.090 220 TYR A O 1
ATOM 1703 N N . PRO A 1 222 ? -4.243 13.245 -1.503 1.000 24.980 221 PRO A N 1
ATOM 1704 C CA . PRO A 1 222 ? -5.076 12.758 -2.615 1.000 23.330 221 PRO A CA 1
ATOM 1705 C C . PRO A 1 222 ? -4.867 11.290 -2.972 1.000 24.160 221 PRO A C 1
ATOM 1706 O O . PRO A 1 222 ? -5.770 10.668 -3.544 1.000 23.560 221 PRO A O 1
ATOM 1710 N N . ARG A 1 223 ? -3.697 10.720 -2.669 1.000 23.860 222 ARG A N 1
ATOM 1711 C CA . ARG A 1 223 ? -3.498 9.301 -2.964 1.000 25.130 222 ARG A CA 1
ATOM 1712 C C . ARG A 1 223 ? -4.467 8.433 -2.170 1.000 26.110 222 ARG A C 1
ATOM 1713 O O . ARG A 1 223 ? -4.871 7.355 -2.631 1.000 20.830 222 ARG A O 1
ATOM 1721 N N . LEU A 1 224 ? -4.845 8.888 -0.974 1.000 23.360 223 LEU A N 1
ATOM 1722 C CA . LEU A 1 224 ? -5.838 8.173 -0.186 1.000 25.450 223 LEU A CA 1
ATOM 1723 C C . LEU A 1 224 ? -7.196 8.226 -0.863 1.000 26.780 223 LEU A C 1
ATOM 1724 O O . LEU A 1 224 ? -7.923 7.224 -0.892 1.000 29.630 223 LEU A O 1
ATOM 1729 N N . ASP A 1 225 ? -7.554 9.397 -1.391 1.000 26.160 224 ASP A N 1
ATOM 1730 C CA . ASP A 1 225 ? -8.806 9.560 -2.121 1.000 30.390 224 ASP A CA 1
ATOM 1731 C C . ASP A 1 225 ? -8.828 8.712 -3.386 1.000 27.090 224 ASP A C 1
ATOM 1732 O O . ASP A 1 225 ? -9.864 8.143 -3.731 1.000 23.950 224 ASP A O 1
ATOM 1737 N N . GLU A 1 226 ? -7.698 8.634 -4.100 1.000 25.740 225 GLU A N 1
ATOM 1738 C CA . GLU A 1 226 ? -7.608 7.740 -5.257 1.000 26.010 225 GLU A CA 1
ATOM 1739 C C . GLU A 1 226 ? -7.850 6.291 -4.847 1.000 23.580 225 GLU A C 1
ATOM 1740 O O . GLU A 1 226 ? -8.667 5.584 -5.455 1.000 27.420 225 GLU A O 1
ATOM 1746 N N . LEU A 1 227 ? -7.161 5.835 -3.798 1.000 20.830 226 LEU A N 1
ATOM 1747 C CA . LEU A 1 227 ? -7.401 4.490 -3.278 1.000 17.860 226 LEU A CA 1
ATOM 1748 C C . LEU A 1 227 ? -8.880 4.255 -2.973 1.000 22.620 226 LEU A C 1
ATOM 1749 O O . LEU A 1 227 ? -9.416 3.182 -3.274 1.000 21.280 226 LEU A O 1
ATOM 1754 N N . ASP A 1 228 ? -9.542 5.235 -2.342 1.000 23.080 227 ASP A N 1
ATOM 1755 C CA . ASP A 1 228 ? -10.970 5.113 -2.022 1.000 25.530 227 ASP A CA 1
ATOM 1756 C C . ASP A 1 228 ? -11.817 4.964 -3.281 1.000 24.280 227 ASP A C 1
ATOM 1757 O O . ASP A 1 228 ? -12.709 4.107 -3.349 1.000 26.680 227 ASP A O 1
ATOM 1762 N N . VAL A 1 229 ? -11.577 5.820 -4.281 1.000 27.170 228 VAL A N 1
ATOM 1763 C CA . VAL A 1 229 ? -12.363 5.746 -5.514 1.000 25.200 228 VAL A CA 1
ATOM 1764 C C . VAL A 1 229 ? -12.173 4.387 -6.175 1.000 25.230 228 VAL A C 1
ATOM 1765 O O . VAL A 1 229 ? -13.140 3.727 -6.571 1.000 19.830 228 VAL A O 1
ATOM 1769 N N . LEU A 1 230 ? -10.919 3.944 -6.286 1.000 23.840 229 LEU A N 1
ATOM 1770 C CA . LEU A 1 230 ? -10.590 2.737 -7.032 1.000 22.900 229 LEU A CA 1
ATOM 1771 C C . LEU A 1 230 ? -11.119 1.469 -6.373 1.000 25.410 229 LEU A C 1
ATOM 1772 O O . LEU A 1 230 ? -11.325 0.475 -7.074 1.000 22.760 229 LEU A O 1
ATOM 1777 N N . THR A 1 231 ? -11.366 1.475 -5.056 1.000 23.850 230 THR A N 1
ATOM 1778 C CA . THR A 1 231 ? -11.862 0.282 -4.375 1.000 20.270 230 THR A CA 1
ATOM 1779 C C . THR A 1 231 ? -13.369 0.324 -4.079 1.000 30.390 230 THR A C 1
ATOM 1780 O O . THR A 1 231 ? -13.890 -0.612 -3.456 1.000 29.040 230 THR A O 1
ATOM 1784 N N . ALA A 1 232 ? -14.082 1.369 -4.502 1.000 28.140 231 ALA A N 1
ATOM 1785 C CA . ALA A 1 232 ? -15.527 1.424 -4.280 1.000 28.370 231 ALA A CA 1
ATOM 1786 C C . ALA A 1 232 ? -16.254 0.421 -5.170 1.000 30.620 231 ALA A C 1
ATOM 1787 O O . ALA A 1 232 ? -15.928 0.267 -6.349 1.000 29.680 231 ALA A O 1
ATOM 1789 N N . ALA A 1 233 ? -17.253 -0.265 -4.596 1.000 30.490 232 ALA A N 1
ATOM 1790 C CA . ALA A 1 233 ? -18.035 -1.223 -5.370 1.000 33.430 232 ALA A CA 1
ATOM 1791 C C . ALA A 1 233 ? -18.733 -0.552 -6.545 1.000 30.040 232 ALA A C 1
ATOM 1792 O O . ALA A 1 233 ? -18.890 -1.162 -7.615 1.000 30.600 232 ALA A O 1
ATOM 1794 N N . SER A 1 234 ? -19.148 0.703 -6.372 1.000 32.070 233 SER A N 1
ATOM 1795 C CA . SER A 1 234 ? -19.842 1.397 -7.449 1.000 28.870 233 SER A CA 1
ATOM 1796 C C . SER A 1 234 ? -18.992 1.436 -8.712 1.000 33.210 233 SER A C 1
ATOM 1797 O O . SER A 1 234 ? -19.515 1.286 -9.825 1.000 31.600 233 SER A O 1
ATOM 1800 N N . LEU A 1 235 ? -17.669 1.590 -8.559 1.000 34.410 234 LEU A N 1
ATOM 1801 C CA . LEU A 1 235 ? -16.813 1.804 -9.725 1.000 32.320 234 LEU A CA 1
ATOM 1802 C C . LEU A 1 235 ? -16.741 0.558 -10.600 1.000 28.760 234 LEU A C 1
ATOM 1803 O O . LEU A 1 235 ? -16.785 0.664 -11.833 1.000 25.970 234 LEU A O 1
ATOM 1808 N N . LYS A 1 236 ? -16.619 -0.631 -9.991 1.000 32.240 235 LYS A N 1
ATOM 1809 C CA . LYS A 1 236 ? -16.591 -1.858 -10.784 1.000 35.600 235 LYS A CA 1
ATOM 1810 C C . LYS A 1 236 ? -17.868 -2.011 -11.586 1.000 31.400 235 LYS A C 1
ATOM 1811 O O . LYS A 1 236 ? -17.839 -2.484 -12.729 1.000 34.160 235 LYS A O 1
ATOM 1817 N N . ALA A 1 237 ? -19.006 -1.649 -10.993 1.000 30.610 236 ALA A N 1
ATOM 1818 C CA . ALA A 1 237 ? -20.267 -1.752 -11.716 1.000 33.190 236 ALA A CA 1
ATOM 1819 C C . ALA A 1 237 ? -20.281 -0.800 -12.900 1.000 30.900 236 ALA A C 1
ATOM 1820 O O . ALA A 1 237 ? -20.688 -1.181 -14.004 1.000 32.500 236 ALA A O 1
ATOM 1822 N N . ALA A 1 238 ? -19.792 0.428 -12.699 1.000 30.860 237 ALA A N 1
ATOM 1823 C CA . ALA A 1 238 ? -19.803 1.412 -13.776 1.000 32.110 237 ALA A CA 1
ATOM 1824 C C . ALA A 1 238 ? -18.853 1.017 -14.901 1.000 30.290 237 ALA A C 1
ATOM 1825 O O . ALA A 1 238 ? -19.138 1.284 -16.079 1.000 28.690 237 ALA A O 1
ATOM 1827 N N . VAL A 1 239 ? -17.721 0.391 -14.561 1.000 31.360 238 VAL A N 1
ATOM 1828 C CA . VAL A 1 239 ? -16.818 -0.133 -15.583 1.000 32.620 238 VAL A CA 1
ATOM 1829 C C . VAL A 1 239 ? -17.515 -1.224 -16.388 1.000 30.600 238 VAL A C 1
ATOM 1830 O O . VAL A 1 239 ? -17.517 -1.208 -17.628 1.000 27.170 238 VAL A O 1
ATOM 1834 N N . ALA A 1 240 ? -18.104 -2.202 -15.693 1.000 26.010 239 ALA A N 1
ATOM 1835 C CA . ALA A 1 240 ? -18.802 -3.273 -16.395 1.000 30.670 239 ALA A CA 1
ATOM 1836 C C . ALA A 1 240 ? -19.927 -2.708 -17.247 1.000 29.920 239 ALA A C 1
ATOM 1837 O O . ALA A 1 240 ? -20.071 -3.076 -18.418 1.000 29.650 239 ALA A O 1
ATOM 1839 N N . ASP A 1 241 ? -20.693 -1.765 -16.681 1.000 32.660 240 ASP A N 1
ATOM 1840 C CA . ASP A 1 241 ? -21.797 -1.102 -17.373 1.000 37.910 240 ASP A CA 1
ATOM 1841 C C . ASP A 1 241 ? -21.389 -0.580 -18.748 1.000 37.440 240 ASP A C 1
ATOM 1842 O O . ASP A 1 241 ? -22.221 -0.502 -19.662 1.000 39.030 240 ASP A O 1
ATOM 1847 N N . ARG A 1 242 ? -20.123 -0.212 -18.915 1.000 30.900 241 ARG A N 1
ATOM 1848 C CA . ARG A 1 242 ? -19.642 0.398 -20.144 1.000 33.000 241 ARG A CA 1
ATOM 1849 C C . ARG A 1 242 ? -19.034 -0.618 -21.099 1.000 35.080 241 ARG A C 1
ATOM 1850 O O . ARG A 1 242 ? -18.407 -0.230 -22.094 1.000 36.210 241 ARG A O 1
ATOM 1858 N N . GLY A 1 243 ? -19.211 -1.907 -20.827 1.000 33.470 242 GLY A N 1
ATOM 1859 C CA . GLY A 1 243 ? -18.695 -2.919 -21.717 1.000 30.290 242 GLY A CA 1
ATOM 1860 C C . GLY A 1 243 ? -17.206 -3.147 -21.628 1.000 31.550 242 GLY A C 1
ATOM 1861 O O . GLY A 1 243 ? -16.633 -3.766 -22.530 1.000 33.430 242 GLY A O 1
ATOM 1862 N N . TYR A 1 244 ? -16.564 -2.678 -20.560 1.000 29.860 243 TYR A N 1
ATOM 1863 C CA . TYR A 1 244 ? -15.131 -2.861 -20.365 1.000 22.860 243 TYR A CA 1
ATOM 1864 C C . TYR A 1 244 ? -14.841 -4.170 -19.645 1.000 29.560 243 TYR A C 1
ATOM 1865 O O . TYR A 1 244 ? -15.496 -4.507 -18.656 1.000 28.480 243 TYR A O 1
ATOM 1874 N N . ARG A 1 245 ? -13.833 -4.886 -20.128 1.000 30.820 244 ARG A N 1
ATOM 1875 C CA . ARG A 1 245 ? -13.212 -5.978 -19.387 1.000 32.320 244 ARG A CA 1
ATOM 1876 C C . ARG A 1 245 ? -11.964 -5.445 -18.700 1.000 28.360 244 ARG A C 1
ATOM 1877 O O . ARG A 1 245 ? -11.128 -4.802 -19.343 1.000 27.080 244 ARG A O 1
ATOM 1885 N N . LEU A 1 246 ? -11.829 -5.700 -17.402 1.000 27.090 245 LEU A N 1
ATOM 1886 C CA . LEU A 1 246 ? -10.603 -5.293 -16.723 1.000 29.550 245 LEU A CA 1
ATOM 1887 C C . LEU A 1 246 ? -9.419 -6.105 -17.236 1.000 26.360 245 LEU A C 1
ATOM 1888 O O . LEU A 1 246 ? -9.447 -7.342 -17.236 1.000 25.020 245 LEU A O 1
ATOM 1893 N N . GLY A 1 247 ? -8.372 -5.412 -17.683 1.000 26.370 246 GLY A N 1
ATOM 1894 C CA . GLY A 1 247 ? -7.284 -6.101 -18.342 1.000 22.210 246 GLY A CA 1
ATOM 1895 C C . GLY A 1 247 ? -5.916 -5.488 -18.142 1.000 21.590 246 GLY A C 1
ATOM 1896 O O . GLY A 1 247 ? -5.746 -4.572 -17.333 1.000 20.140 246 GLY A O 1
ATOM 1897 N N . THR A 1 248 ? -4.928 -5.999 -18.879 1.000 24.050 247 THR A N 1
ATOM 1898 C CA . THR A 1 248 ? -3.538 -5.597 -18.714 1.000 20.580 247 THR A CA 1
ATOM 1899 C C . THR A 1 248 ? -2.915 -5.362 -20.083 1.000 24.980 247 THR A C 1
ATOM 1900 O O . THR A 1 248 ? -3.512 -5.649 -21.124 1.000 24.260 247 THR A O 1
ATOM 1904 N N . TYR A 1 249 ? -1.677 -4.861 -20.080 1.000 21.950 248 TYR A N 1
ATOM 1905 C CA . TYR A 1 249 ? -1.005 -4.666 -21.357 1.000 25.870 248 TYR A CA 1
ATOM 1906 C C . TYR A 1 249 ? -0.700 -5.987 -22.067 1.000 29.320 248 TYR A C 1
ATOM 1907 O O . TYR A 1 249 ? -0.359 -5.971 -23.254 1.000 25.650 248 TYR A O 1
ATOM 1916 N N . ARG A 1 250 ? -0.829 -7.130 -21.383 1.000 23.820 249 ARG A N 1
ATOM 1917 C CA . ARG A 1 250 ? -0.704 -8.416 -22.063 1.000 30.130 249 ARG A CA 1
ATOM 1918 C C . ARG A 1 250 ? -1.816 -8.614 -23.078 1.000 29.370 249 ARG A C 1
ATOM 1919 O O . ARG A 1 250 ? -1.612 -9.287 -24.090 1.000 31.680 249 ARG A O 1
ATOM 1927 N N . ASP A 1 251 ? -2.994 -8.036 -22.835 1.000 35.700 250 ASP A N 1
ATOM 1928 C CA . ASP A 1 251 ? -4.106 -8.136 -23.776 1.000 33.340 250 ASP A CA 1
ATOM 1929 C C . ASP A 1 251 ? -3.903 -7.308 -25.044 1.000 37.630 250 ASP A C 1
ATOM 1930 O O . ASP A 1 251 ? -4.725 -7.407 -25.962 1.000 39.490 250 ASP A O 1
ATOM 1935 N N . VAL A 1 252 ? -2.835 -6.526 -25.148 1.000 33.380 251 VAL A N 1
ATOM 1936 C CA . VAL A 1 252 ? -2.642 -5.694 -26.321 1.000 38.340 251 VAL A CA 1
ATOM 1937 C C . VAL A 1 252 ? -1.620 -6.279 -27.310 1.000 33.000 251 VAL A C 1
ATOM 1938 O O . VAL A 1 252 ? -0.837 -7.165 -26.968 1.000 37.970 251 VAL A O 1
ATOM 1942 N N . GLU B 1 2 ? 42.132 -15.255 -26.798 1.000 49.960 1 GLU B N 1
ATOM 1943 C CA . GLU B 1 2 ? 42.250 -15.503 -28.232 1.000 48.180 1 GLU B CA 1
ATOM 1944 C C . GLU B 1 2 ? 41.135 -16.425 -28.742 1.000 46.680 1 GLU B C 1
ATOM 1945 O O . GLU B 1 2 ? 40.352 -16.028 -29.615 1.000 43.540 1 GLU B O 1
ATOM 1951 N N . ARG B 1 3 ? 41.066 -17.649 -28.211 1.000 35.030 2 ARG B N 1
ATOM 1952 C CA . ARG B 1 3 ? 39.930 -18.536 -28.425 1.000 30.570 2 ARG B CA 1
ATOM 1953 C C . ARG B 1 3 ? 39.070 -18.583 -27.165 1.000 32.260 2 ARG B C 1
ATOM 1954 O O . ARG B 1 3 ? 39.560 -18.379 -26.050 1.000 30.960 2 ARG B O 1
ATOM 1962 N N . VAL B 1 4 ? 37.779 -18.861 -27.349 1.000 26.090 3 VAL B N 1
ATOM 1963 C CA . VAL B 1 4 ? 36.821 -18.935 -26.248 1.000 29.830 3 VAL B CA 1
ATOM 1964 C C . VAL B 1 4 ? 36.341 -20.374 -26.110 1.000 23.220 3 VAL B C 1
ATOM 1965 O O . VAL B 1 4 ? 35.914 -20.990 -27.091 1.000 23.970 3 VAL B O 1
ATOM 1969 N N . LEU B 1 5 ? 36.393 -20.906 -24.891 1.000 21.940 4 LEU B N 1
ATOM 1970 C CA . LEU B 1 5 ? 35.916 -22.252 -24.602 1.000 22.140 4 LEU B CA 1
ATOM 1971 C C . LEU B 1 5 ? 34.734 -22.163 -23.646 1.000 27.030 4 LEU B C 1
ATOM 1972 O O . LEU B 1 5 ? 34.876 -21.661 -22.526 1.000 24.080 4 LEU B O 1
ATOM 1977 N N . ILE B 1 6 ? 33.569 -22.635 -24.087 1.000 21.890 5 ILE B N 1
ATOM 1978 C CA . ILE B 1 6 ? 32.400 -22.758 -23.230 1.000 20.130 5 ILE B CA 1
ATOM 1979 C C . ILE B 1 6 ? 32.289 -24.219 -22.811 1.000 20.470 5 ILE B C 1
ATOM 1980 O O . ILE B 1 6 ? 32.193 -25.111 -23.660 1.000 23.530 5 ILE B O 1
ATOM 1985 N N . VAL B 1 7 ? 32.303 -24.492 -21.507 1.000 18.630 6 VAL B N 1
ATOM 1986 C CA . VAL B 1 7 ? 32.127 -25.864 -21.039 1.000 17.570 6 VAL B CA 1
ATOM 1987 C C . VAL B 1 7 ? 30.753 -25.919 -20.389 1.000 23.450 6 VAL B C 1
ATOM 1988 O O . VAL B 1 7 ? 30.541 -25.359 -19.304 1.000 20.120 6 VAL B O 1
ATOM 1992 N N . ASN B 1 8 ? 29.798 -26.554 -21.060 1.000 22.210 7 ASN B N 1
ATOM 1993 C CA . ASN B 1 8 ? 28.409 -26.518 -20.619 1.000 17.610 7 ASN B CA 1
ATOM 1994 C C . ASN B 1 8 ? 27.969 -27.864 -20.042 1.000 18.130 7 ASN B C 1
ATOM 1995 O O . ASN B 1 8 ? 27.913 -28.874 -20.757 1.000 19.770 7 ASN B O 1
ATOM 2000 N N . ALA B 1 9 ? 27.622 -27.866 -18.750 1.000 18.340 8 ALA B N 1
ATOM 2001 C CA . ALA B 1 9 ? 27.044 -29.038 -18.105 1.000 17.610 8 ALA B CA 1
ATOM 2002 C C . ALA B 1 9 ? 25.544 -29.067 -18.387 1.000 19.640 8 ALA B C 1
ATOM 2003 O O . ALA B 1 9 ? 24.816 -28.174 -17.944 1.000 24.360 8 ALA B O 1
ATOM 2005 N N . ASP B 1 10 ? 25.083 -30.083 -19.119 1.000 17.530 9 ASP B N 1
ATOM 2006 C CA . ASP B 1 10 ? 23.657 -30.288 -19.339 1.000 20.280 9 ASP B CA 1
ATOM 2007 C C . ASP B 1 10 ? 22.997 -30.822 -18.065 1.000 21.270 9 ASP B C 1
ATOM 2008 O O . ASP B 1 10 ? 23.664 -31.248 -17.123 1.000 23.410 9 ASP B O 1
ATOM 2013 N N . ASP B 1 11 ? 21.663 -30.774 -18.048 1.000 19.460 10 ASP B N 1
ATOM 2014 C CA . ASP B 1 11 ? 20.769 -31.432 -17.075 1.000 18.690 10 ASP B CA 1
ATOM 2015 C C . ASP B 1 11 ? 20.685 -30.741 -15.720 1.000 22.180 10 ASP B C 1
ATOM 2016 O O . ASP B 1 11 ? 20.294 -31.396 -14.740 1.000 20.510 10 ASP B O 1
ATOM 2021 N N . PHE B 1 12 ? 21.040 -29.453 -15.611 1.000 22.650 11 PHE B N 1
ATOM 2022 C CA . PHE B 1 12 ? 20.785 -28.709 -14.377 1.000 20.640 11 PHE B CA 1
ATOM 2023 C C . PHE B 1 12 ? 19.305 -28.842 -14.016 1.000 20.080 11 PHE B C 1
ATOM 2024 O O . PHE B 1 12 ? 18.434 -28.693 -14.877 1.000 22.170 11 PHE B O 1
ATOM 2032 N N . GLY B 1 13 ? 19.023 -29.202 -12.758 1.000 24.040 12 GLY B N 1
ATOM 2033 C CA . GLY B 1 13 ? 17.666 -29.499 -12.306 1.000 19.660 12 GLY B CA 1
ATOM 2034 C C . GLY B 1 13 ? 17.241 -30.959 -12.399 1.000 21.400 12 GLY B C 1
ATOM 2035 O O . GLY B 1 13 ? 16.141 -31.304 -11.919 1.000 18.940 12 GLY B O 1
ATOM 2036 N N . LEU B 1 14 ? 18.075 -31.831 -12.983 1.000 19.560 13 LEU B N 1
ATOM 2037 C CA . LEU B 1 14 ? 17.730 -33.252 -13.079 1.000 16.640 13 LEU B CA 1
ATOM 2038 C C . LEU B 1 14 ? 17.558 -33.873 -11.697 1.000 19.610 13 LEU B C 1
ATOM 2039 O O . LEU B 1 14 ? 16.620 -34.643 -11.455 1.000 22.220 13 LEU B O 1
ATOM 2044 N N . SER B 1 15 ? 18.494 -33.592 -10.798 1.000 18.670 14 SER B N 1
ATOM 2045 C CA . SER B 1 15 ? 18.468 -34.132 -9.448 1.000 21.160 14 SER B CA 1
ATOM 2046 C C . SER B 1 15 ? 19.405 -33.280 -8.611 1.000 19.720 14 SER B C 1
ATOM 2047 O O . SER B 1 15 ? 20.190 -32.494 -9.143 1.000 20.000 14 SER B O 1
ATOM 2050 N N . LYS B 1 16 ? 19.286 -33.423 -7.290 1.000 18.850 15 LYS B N 1
ATOM 2051 C CA . LYS B 1 16 ? 20.160 -32.685 -6.386 1.000 20.180 15 LYS B CA 1
ATOM 2052 C C . LYS B 1 16 ? 21.620 -33.095 -6.575 1.000 22.030 15 LYS B C 1
ATOM 2053 O O . LYS B 1 16 ? 22.523 -32.257 -6.482 1.000 22.550 15 LYS B O 1
ATOM 2059 N N . GLY B 1 17 ? 21.869 -34.371 -6.871 1.000 18.470 16 GLY B N 1
ATOM 2060 C CA . GLY B 1 17 ? 23.233 -34.800 -7.113 1.000 20.740 16 GLY B CA 1
ATOM 2061 C C . GLY B 1 17 ? 23.803 -34.193 -8.380 1.000 18.620 16 GLY B C 1
ATOM 2062 O O . GLY B 1 17 ? 24.979 -33.825 -8.430 1.000 20.240 16 GLY B O 1
ATOM 2063 N N . GLN B 1 18 ? 22.984 -34.091 -9.427 1.000 21.230 17 GLN B N 1
ATOM 2064 C CA . GLN B 1 18 ? 23.442 -33.400 -10.625 1.000 20.560 17 GLN B CA 1
ATOM 2065 C C . GLN B 1 18 ? 23.727 -31.934 -10.318 1.000 21.470 17 GLN B C 1
ATOM 2066 O O . GLN B 1 18 ? 24.756 -31.389 -10.745 1.000 21.450 17 GLN B O 1
ATOM 2072 N N . ASN B 1 19 ? 22.837 -31.284 -9.555 1.000 18.290 18 ASN B N 1
ATOM 2073 C CA . ASN B 1 19 ? 23.020 -29.867 -9.250 1.000 21.910 18 ASN B CA 1
ATOM 2074 C C . ASN B 1 19 ? 24.334 -29.612 -8.528 1.000 20.530 18 ASN B C 1
ATOM 2075 O O . ASN B 1 19 ? 25.052 -28.659 -8.847 1.000 19.280 18 ASN B O 1
ATOM 2080 N N . TYR B 1 20 ? 24.641 -30.417 -7.503 1.000 21.080 19 TYR B N 1
ATOM 2081 C CA . TYR B 1 20 ? 25.882 -30.201 -6.761 1.000 21.730 19 TYR B CA 1
ATOM 2082 C C . TYR B 1 20 ? 27.098 -30.568 -7.591 1.000 21.900 19 TYR B C 1
ATOM 2083 O O . TYR B 1 20 ? 28.169 -29.978 -7.413 1.000 20.150 19 TYR B O 1
ATOM 2092 N N . GLY B 1 21 ? 26.970 -31.540 -8.493 1.000 20.950 20 GLY B N 1
ATOM 2093 C CA . GLY B 1 21 ? 28.101 -31.867 -9.347 1.000 22.930 20 GLY B CA 1
ATOM 2094 C C . GLY B 1 21 ? 28.409 -30.731 -10.303 1.000 21.440 20 GLY B C 1
ATOM 2095 O O . GLY B 1 21 ? 29.580 -30.396 -10.546 1.000 25.320 20 GLY B O 1
ATOM 2096 N N . ILE B 1 22 ? 27.362 -30.105 -10.833 1.000 20.810 21 ILE B N 1
ATOM 2097 C CA . ILE B 1 22 ? 27.539 -28.964 -11.720 1.000 19.920 21 ILE B CA 1
ATOM 2098 C C . ILE B 1 22 ? 28.130 -27.785 -10.960 1.000 20.240 21 ILE B C 1
ATOM 2099 O O . ILE B 1 22 ? 29.048 -27.113 -11.444 1.000 20.380 21 ILE B O 1
ATOM 2104 N N . ILE B 1 23 ? 27.611 -27.518 -9.758 1.000 18.770 22 ILE B N 1
ATOM 2105 C CA . ILE B 1 23 ? 28.122 -26.416 -8.949 1.000 19.910 22 ILE B CA 1
ATOM 2106 C C . ILE B 1 23 ? 29.595 -26.641 -8.631 1.000 22.060 22 ILE B C 1
ATOM 2107 O O . ILE B 1 23 ? 30.407 -25.717 -8.719 1.000 20.670 22 ILE B O 1
ATOM 2112 N N . GLU B 1 24 ? 29.961 -27.878 -8.275 1.000 17.840 23 GLU B N 1
ATOM 2113 C CA . GLU B 1 24 ? 31.351 -28.212 -7.966 1.000 19.850 23 GLU B CA 1
ATOM 2114 C C . GLU B 1 24 ? 32.250 -28.060 -9.190 1.000 21.560 23 GLU B C 1
ATOM 2115 O O . GLU B 1 24 ? 33.389 -27.592 -9.079 1.000 22.660 23 GLU B O 1
ATOM 2121 N N . ALA B 1 25 ? 31.768 -28.470 -10.367 1.000 21.150 24 ALA B N 1
ATOM 2122 C CA . ALA B 1 25 ? 32.580 -28.364 -11.578 1.000 17.570 24 ALA B CA 1
ATOM 2123 C C . ALA B 1 25 ? 32.807 -26.918 -11.984 1.000 22.790 24 ALA B C 1
ATOM 2124 O O . ALA B 1 25 ? 33.796 -26.609 -12.665 1.000 22.260 24 ALA B O 1
ATOM 2126 N N . CYS B 1 26 ? 31.911 -26.029 -11.585 1.000 18.020 25 CYS B N 1
ATOM 2127 C CA . CYS B 1 26 ? 32.083 -24.612 -11.857 1.000 19.850 25 CYS B CA 1
ATOM 2128 C C . CYS B 1 26 ? 33.024 -23.981 -10.835 1.000 23.870 25 CYS B C 1
ATOM 2129 O O . CYS B 1 26 ? 34.081 -23.456 -11.196 1.000 21.970 25 CYS B O 1
ATOM 2132 N N . ARG B 1 27 ? 32.685 -24.089 -9.547 1.000 23.700 26 ARG B N 1
ATOM 2133 C CA . ARG B 1 27 ? 33.482 -23.442 -8.501 1.000 24.820 26 ARG B CA 1
ATOM 2134 C C . ARG B 1 27 ? 34.913 -23.959 -8.471 1.000 22.450 26 ARG B C 1
ATOM 2135 O O . ARG B 1 27 ? 35.859 -23.186 -8.264 1.000 30.620 26 ARG B O 1
ATOM 2143 N N . ASN B 1 28 ? 35.098 -25.261 -8.672 1.000 23.770 27 ASN B N 1
ATOM 2144 C CA . ASN B 1 28 ? 36.413 -25.872 -8.541 1.000 20.460 27 ASN B CA 1
ATOM 2145 C C . ASN B 1 28 ? 36.911 -26.523 -9.831 1.000 22.480 27 ASN B C 1
ATOM 2146 O O . ASN B 1 28 ? 37.866 -27.316 -9.792 1.000 24.370 27 ASN B O 1
ATOM 2151 N N . GLY B 1 29 ? 36.337 -26.177 -10.979 1.000 22.520 28 GLY B N 1
ATOM 2152 C CA . GLY B 1 29 ? 36.753 -26.761 -12.245 1.000 19.710 28 GLY B CA 1
ATOM 2153 C C . GLY B 1 29 ? 36.546 -25.823 -13.413 1.000 21.200 28 GLY B C 1
ATOM 2154 O O . GLY B 1 29 ? 36.504 -24.599 -13.245 1.000 22.080 28 GLY B O 1
ATOM 2155 N N . VAL B 1 30 ? 36.433 -26.399 -14.613 1.000 19.340 29 VAL B N 1
ATOM 2156 C CA . VAL B 1 30 ? 36.379 -25.609 -15.840 1.000 22.360 29 VAL B CA 1
ATOM 2157 C C . VAL B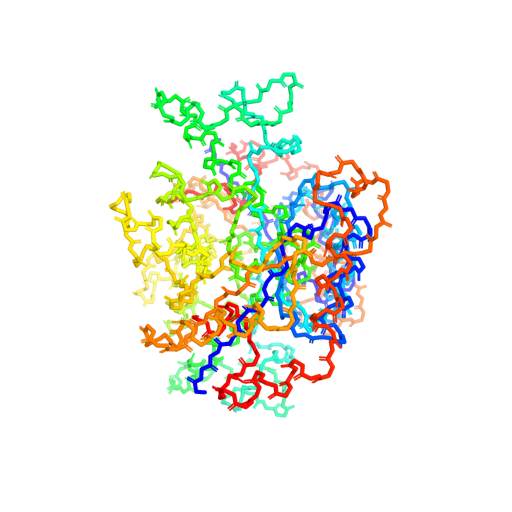 1 30 ? 34.956 -25.367 -16.345 1.000 22.490 29 VAL B C 1
ATOM 2158 O O . VAL B 1 30 ? 34.792 -24.708 -17.381 1.000 21.740 29 VAL B O 1
ATOM 2162 N N . VAL B 1 31 ? 33.927 -25.887 -15.675 1.000 17.760 30 VAL B N 1
ATOM 2163 C CA . VAL B 1 31 ? 32.563 -25.672 -16.165 1.000 18.260 30 VAL B CA 1
ATOM 2164 C C . VAL B 1 31 ? 32.211 -24.197 -16.021 1.000 21.700 30 VAL B C 1
ATOM 2165 O O . VAL B 1 31 ? 32.364 -23.612 -14.939 1.000 24.570 30 VAL B O 1
ATOM 2169 N N . THR B 1 32 ? 31.768 -23.573 -17.124 1.000 17.060 31 THR B N 1
ATOM 2170 C CA . THR B 1 32 ? 31.407 -22.150 -17.131 1.000 20.540 31 THR B CA 1
ATOM 2171 C C . THR B 1 32 ? 29.924 -21.904 -17.370 1.000 19.500 31 THR B C 1
ATOM 2172 O O . THR B 1 32 ? 29.463 -20.758 -17.237 1.000 21.680 31 THR B O 1
ATOM 2176 N N . SER B 1 33 ? 29.172 -22.939 -17.723 1.000 19.680 32 SER B N 1
ATOM 2177 C CA . SER B 1 33 ? 27.829 -22.787 -18.258 1.000 21.260 32 SER B CA 1
ATOM 2178 C C . SER B 1 33 ? 27.054 -24.055 -17.944 1.000 22.180 32 SER B C 1
ATOM 2179 O O . SER B 1 33 ? 27.634 -25.140 -17.828 1.000 19.980 32 SER B O 1
ATOM 2182 N N . THR B 1 34 ? 25.741 -23.911 -17.794 1.000 20.200 33 THR B N 1
ATOM 2183 C CA . THR B 1 34 ? 24.885 -25.065 -17.560 1.000 19.440 33 THR B CA 1
ATOM 2184 C C . THR B 1 34 ? 23.522 -24.808 -18.192 1.000 20.380 33 THR B C 1
ATOM 2185 O O . THR B 1 34 ? 23.110 -23.657 -18.362 1.000 19.170 33 THR B O 1
ATOM 2189 N N . THR B 1 35 ? 22.825 -25.880 -18.563 1.000 19.020 34 THR B N 1
ATOM 2190 C CA . THR B 1 35 ? 21.496 -25.749 -19.151 1.000 18.120 34 THR B CA 1
ATOM 2191 C C . THR B 1 35 ? 20.477 -26.529 -18.322 1.000 17.530 34 THR B C 1
ATOM 2192 O O . THR B 1 35 ? 20.709 -27.690 -17.962 1.000 19.520 34 THR B O 1
ATOM 2196 N N . ALA B 1 36 ? 19.335 -25.899 -18.058 1.000 21.140 35 ALA B N 1
ATOM 2197 C CA . ALA B 1 36 ? 18.405 -26.317 -17.012 1.000 19.580 35 ALA B CA 1
ATOM 2198 C C . ALA B 1 36 ? 17.147 -26.951 -17.595 1.000 21.080 35 ALA B C 1
ATOM 2199 O O . ALA B 1 36 ? 16.536 -26.392 -18.509 1.000 20.490 35 ALA B O 1
ATOM 2201 N N . LEU B 1 37 ? 16.766 -28.107 -17.054 1.000 20.480 36 LEU B N 1
ATOM 2202 C CA . LEU B 1 37 ? 15.476 -28.732 -17.324 1.000 20.130 36 LEU B CA 1
ATOM 2203 C C . LEU B 1 37 ? 14.424 -28.076 -16.433 1.000 21.340 36 LEU B C 1
ATOM 2204 O O . LEU B 1 37 ? 14.390 -28.325 -15.222 1.000 24.030 36 LEU B O 1
ATOM 2209 N N . VAL B 1 38 ? 13.547 -27.246 -17.008 1.000 19.580 37 VAL B N 1
ATOM 2210 C CA . VAL B 1 38 ? 12.661 -26.471 -16.138 1.000 21.110 37 VAL B CA 1
ATOM 2211 C C . VAL B 1 38 ? 11.539 -27.304 -15.542 1.000 21.540 37 VAL B C 1
ATOM 2212 O O . VAL B 1 38 ? 10.873 -26.844 -14.612 1.000 25.330 37 VAL B O 1
ATOM 2216 N N . ASN B 1 39 ? 11.328 -28.525 -16.029 1.000 19.710 38 ASN B N 1
ATOM 2217 C CA . ASN B 1 39 ? 10.429 -29.481 -15.401 1.000 23.220 38 ASN B CA 1
ATOM 2218 C C . ASN B 1 39 ? 11.181 -30.495 -14.540 1.000 25.000 38 ASN B C 1
ATOM 2219 O O . ASN B 1 39 ? 10.609 -31.521 -14.158 1.000 24.970 38 ASN B O 1
ATOM 2224 N N . GLY B 1 40 ? 12.450 -30.227 -14.223 1.000 21.530 39 GLY B N 1
ATOM 2225 C CA . GLY B 1 40 ? 13.245 -31.207 -13.508 1.000 20.620 39 GLY B CA 1
ATOM 2226 C C . GLY B 1 40 ? 12.778 -31.421 -12.080 1.000 23.760 39 GLY B C 1
ATOM 2227 O O . GLY B 1 40 ? 12.264 -30.515 -11.416 1.000 21.880 39 GLY B O 1
ATOM 2228 N N . ALA B 1 41 ? 12.996 -32.644 -11.586 1.000 23.070 40 ALA B N 1
ATOM 2229 C CA . ALA B 1 41 ? 12.591 -32.960 -10.218 1.000 25.000 40 ALA B CA 1
ATOM 2230 C C . ALA B 1 41 ? 13.285 -32.065 -9.192 1.000 24.580 40 ALA B C 1
ATOM 2231 O O . ALA B 1 41 ? 12.715 -31.781 -8.129 1.000 26.950 40 ALA B O 1
ATOM 2233 N N . ALA B 1 42 ? 14.496 -31.598 -9.482 1.000 24.180 41 ALA B N 1
ATOM 2234 C CA . ALA B 1 42 ? 15.224 -30.727 -8.569 1.000 21.570 41 ALA B CA 1
ATOM 2235 C C . ALA B 1 42 ? 15.477 -29.356 -9.183 1.000 21.760 41 ALA B C 1
ATOM 2236 O O . ALA B 1 42 ? 16.540 -28.773 -8.976 1.000 20.390 41 ALA B O 1
ATOM 2238 N N . ILE B 1 43 ? 14.503 -28.824 -9.943 1.000 20.920 42 ILE B N 1
ATOM 2239 C CA . ILE B 1 43 ? 14.697 -27.533 -10.611 1.000 21.040 42 ILE B CA 1
ATOM 2240 C C . ILE B 1 43 ? 14.703 -26.383 -9.602 1.000 20.570 42 ILE B C 1
ATOM 2241 O O . ILE B 1 43 ? 15.490 -25.434 -9.731 1.000 24.450 42 ILE B O 1
ATOM 2246 N N . ASP B 1 44 ? 13.839 -26.434 -8.583 1.000 21.860 43 ASP B N 1
ATOM 2247 C CA . ASP B 1 44 ? 13.864 -25.372 -7.581 1.000 23.450 43 ASP B CA 1
ATOM 2248 C C . ASP B 1 44 ? 15.183 -25.373 -6.812 1.000 26.910 43 ASP B C 1
ATOM 2249 O O . ASP B 1 44 ? 15.750 -24.311 -6.543 1.000 21.650 43 ASP B O 1
ATOM 2254 N N . HIS B 1 45 ? 15.687 -26.562 -6.464 1.000 24.080 44 HIS B N 1
ATOM 2255 C CA . HIS B 1 45 ? 17.015 -26.692 -5.857 1.000 25.350 44 HIS B CA 1
ATOM 2256 C C . HIS B 1 45 ? 18.086 -26.085 -6.757 1.000 22.240 44 HIS B C 1
ATOM 2257 O O . HIS B 1 45 ? 19.001 -25.395 -6.282 1.000 24.170 44 HIS B O 1
ATOM 2264 N N . ALA B 1 46 ? 17.954 -26.286 -8.068 1.000 17.190 45 ALA B N 1
ATOM 2265 C CA . ALA B 1 46 ? 18.897 -25.714 -9.022 1.000 21.750 45 ALA B CA 1
ATOM 2266 C C . ALA B 1 46 ? 18.871 -24.186 -9.004 1.000 19.070 45 ALA B C 1
ATOM 2267 O O . ALA B 1 46 ? 19.925 -23.541 -8.991 1.000 22.730 45 ALA B O 1
ATOM 2269 N N . ALA B 1 47 ? 17.678 -23.585 -9.038 1.000 21.970 46 ALA B N 1
ATOM 2270 C CA . ALA B 1 47 ? 17.605 -22.125 -9.078 1.000 24.550 46 ALA B CA 1
ATOM 2271 C C . ALA B 1 47 ? 18.155 -21.510 -7.793 1.000 22.410 46 ALA B C 1
ATOM 2272 O O . ALA B 1 47 ? 18.750 -20.423 -7.812 1.000 22.340 46 ALA B O 1
ATOM 2274 N N . GLN B 1 48 ? 17.935 -22.186 -6.666 1.000 23.890 47 GLN B N 1
ATOM 2275 C CA . GLN B 1 48 ? 18.543 -21.800 -5.396 1.000 28.190 47 GLN B CA 1
ATOM 2276 C C . GLN B 1 48 ? 20.069 -21.766 -5.514 1.000 31.150 47 GLN B C 1
ATOM 2277 O O . GLN B 1 48 ? 20.719 -20.775 -5.156 1.000 34.780 47 GLN B O 1
ATOM 2283 N N . LEU B 1 49 ? 20.654 -22.836 -6.047 1.000 24.730 48 LEU B N 1
ATOM 2284 C CA . LEU B 1 49 ? 22.093 -22.874 -6.265 1.000 26.900 48 LEU B CA 1
ATOM 2285 C C . LEU B 1 49 ? 22.531 -21.831 -7.287 1.000 26.340 48 LEU B C 1
ATOM 2286 O O . LEU B 1 49 ? 23.592 -21.214 -7.135 1.000 30.280 48 LEU B O 1
ATOM 2291 N N . GLY B 1 50 ? 21.724 -21.613 -8.329 1.000 23.560 49 GLY B N 1
ATOM 2292 C CA . GLY B 1 50 ? 22.078 -20.614 -9.324 1.000 23.780 49 GLY B CA 1
ATOM 2293 C C . GLY B 1 50 ? 22.112 -19.205 -8.762 1.000 31.460 49 GLY B C 1
ATOM 2294 O O . GLY B 1 50 ? 22.960 -18.397 -9.146 1.000 25.920 49 GLY B O 1
ATOM 2295 N N . ARG B 1 51 ? 21.212 -18.903 -7.827 1.000 30.390 50 ARG B N 1
ATOM 2296 C CA . ARG B 1 51 ? 21.197 -17.588 -7.195 1.000 34.540 50 ARG B CA 1
ATOM 2297 C C . ARG B 1 51 ? 22.496 -17.300 -6.458 1.000 34.410 50 ARG B C 1
ATOM 2298 O O . ARG B 1 51 ? 22.997 -16.169 -6.487 1.000 41.160 50 ARG B O 1
ATOM 2306 N N . SER B 1 52 ? 23.038 -18.295 -5.763 1.000 32.050 51 SER B N 1
ATOM 2307 C CA . SER B 1 52 ? 24.237 -18.107 -4.967 1.000 35.500 51 SER B CA 1
ATOM 2308 C C . SER B 1 52 ? 25.514 -18.378 -5.755 1.000 29.410 51 SER B C 1
ATOM 2309 O O . SER B 1 52 ? 26.601 -18.385 -5.172 1.000 28.650 51 SER B O 1
ATOM 2312 N N . THR B 1 53 ? 25.412 -18.576 -7.068 1.000 30.820 52 THR B N 1
ATOM 2313 C CA . THR B 1 53 ? 26.564 -18.895 -7.912 1.000 29.050 52 THR B CA 1
ATOM 2314 C C . THR B 1 53 ? 26.490 -18.059 -9.181 1.000 33.910 52 THR B C 1
ATOM 2315 O O . THR B 1 53 ? 26.254 -18.578 -10.283 1.000 30.700 52 THR B O 1
ATOM 2319 N N . PRO B 1 54 ? 26.695 -16.741 -9.064 1.000 29.380 53 PRO B N 1
ATOM 2320 C CA . PRO B 1 54 ? 26.574 -15.882 -10.249 1.000 29.730 53 PRO B CA 1
ATOM 2321 C C . PRO B 1 54 ? 27.666 -16.100 -11.273 1.000 32.690 53 PRO B C 1
ATOM 2322 O O . PRO B 1 54 ? 27.488 -15.694 -12.431 1.000 38.060 53 PRO B O 1
ATOM 2326 N N . GLU B 1 55 ? 28.783 -16.732 -10.899 1.000 25.280 54 GLU B N 1
ATOM 2327 C CA . GLU B 1 55 ? 29.828 -17.088 -11.849 1.000 33.820 54 GLU B CA 1
ATOM 2328 C C . GLU B 1 55 ? 29.463 -18.288 -12.718 1.000 31.210 54 GLU B C 1
ATOM 2329 O O . GLU B 1 55 ? 30.317 -18.766 -13.479 1.000 31.820 54 GLU B O 1
ATOM 2335 N N . LEU B 1 56 ? 28.240 -18.791 -12.607 1.000 25.530 55 LEU B N 1
ATOM 2336 C CA . LEU B 1 56 ? 27.726 -19.841 -13.475 1.000 28.470 55 LEU B CA 1
ATOM 2337 C C . LEU B 1 56 ? 26.681 -19.233 -14.399 1.000 26.210 55 LEU B C 1
ATOM 2338 O O . LEU B 1 56 ? 25.646 -18.754 -13.930 1.000 24.040 55 LEU B O 1
ATOM 2343 N N . ALA B 1 57 ? 26.959 -19.233 -15.702 1.000 23.480 56 ALA B N 1
ATOM 2344 C CA . ALA B 1 57 ? 25.932 -18.884 -16.675 1.000 22.880 56 ALA B CA 1
ATOM 2345 C C . ALA B 1 57 ? 24.928 -20.024 -16.803 1.000 22.200 56 ALA B C 1
ATOM 2346 O O . ALA B 1 57 ? 25.296 -21.196 -16.735 1.000 20.280 56 ALA B O 1
ATOM 2348 N N . VAL B 1 58 ? 23.644 -19.688 -16.979 1.000 19.140 57 VAL B N 1
ATOM 2349 C CA . VAL B 1 58 ? 22.594 -20.704 -17.073 1.000 20.920 57 VAL B CA 1
ATOM 2350 C C . VAL B 1 58 ? 21.788 -20.472 -18.343 1.000 23.350 57 VAL B C 1
ATOM 2351 O O . VAL B 1 58 ? 21.258 -19.371 -18.556 1.000 19.850 57 VAL B O 1
ATOM 2355 N N . GLY B 1 59 ? 21.703 -21.508 -19.181 1.000 21.330 58 GLY B N 1
ATOM 2356 C CA . GLY B 1 59 ? 20.820 -21.538 -20.322 1.000 22.290 58 GLY B CA 1
ATOM 2357 C C . GLY B 1 59 ? 19.685 -22.539 -20.120 1.000 22.310 58 GLY B C 1
ATOM 2358 O O . GLY B 1 59 ? 19.575 -23.204 -19.095 1.000 19.960 58 GLY B O 1
ATOM 2359 N N . MET B 1 60 ? 18.845 -22.658 -21.148 1.000 22.750 59 MET B N 1
ATOM 2360 C CA . MET B 1 60 ? 17.642 -23.477 -21.047 1.000 22.970 59 MET B CA 1
ATOM 2361 C C . MET B 1 60 ? 17.813 -24.797 -21.793 1.000 19.630 59 MET B C 1
ATOM 2362 O O . MET B 1 60 ? 18.034 -24.809 -23.003 1.000 20.590 59 MET B O 1
ATOM 2367 N N . HIS B 1 61 ? 17.658 -25.905 -21.070 1.000 21.320 60 HIS B N 1
ATOM 2368 C CA . HIS B 1 61 ? 17.698 -27.259 -21.642 1.000 21.060 60 HIS B CA 1
ATOM 2369 C C . HIS B 1 61 ? 16.289 -27.662 -22.087 1.000 19.480 60 HIS B C 1
ATOM 2370 O O . HIS B 1 61 ? 15.559 -28.363 -21.382 1.000 21.720 60 HIS B O 1
ATOM 2377 N N . PHE B 1 62 ? 15.912 -27.221 -23.292 1.000 18.640 61 PHE B N 1
ATOM 2378 C CA . PHE B 1 62 ? 14.613 -27.572 -23.867 1.000 20.870 61 PHE B CA 1
ATOM 2379 C C . PHE B 1 62 ? 14.419 -29.081 -23.852 1.000 21.390 61 PHE B C 1
ATOM 2380 O O . PHE B 1 62 ? 15.269 -29.817 -24.349 1.000 22.430 61 PHE B O 1
ATOM 2388 N N . VAL B 1 63 ? 13.305 -29.549 -23.279 1.000 22.120 62 VAL B N 1
ATOM 2389 C CA . VAL B 1 63 ? 13.087 -30.988 -23.119 1.000 20.630 62 VAL B CA 1
ATOM 2390 C C . VAL B 1 63 ? 11.747 -31.377 -23.719 1.000 28.960 62 VAL B C 1
ATOM 2391 O O . VAL B 1 63 ? 10.715 -30.760 -23.420 1.000 22.090 62 VAL B O 1
ATOM 2395 N N . LEU B 1 64 ? 11.773 -32.397 -24.581 1.000 27.060 63 LEU B N 1
ATOM 2396 C CA . LEU B 1 64 ? 10.569 -33.007 -25.130 1.000 26.450 63 LEU B CA 1
ATOM 2397 C C . LEU B 1 64 ? 10.549 -34.518 -24.932 1.000 27.150 63 LEU B C 1
ATOM 2398 O O . LEU B 1 64 ? 9.679 -35.186 -25.500 1.000 28.480 63 LEU B O 1
ATOM 2403 N N . THR B 1 65 ? 11.483 -35.084 -24.151 1.000 24.540 64 THR B N 1
ATOM 2404 C CA . THR B 1 65 ? 11.627 -36.536 -24.082 1.000 28.240 64 THR B CA 1
ATOM 2405 C C . THR B 1 65 ? 11.797 -37.095 -22.672 1.000 33.520 64 THR B C 1
ATOM 2406 O O . THR B 1 65 ? 12.020 -38.303 -22.536 1.000 30.320 64 THR B O 1
ATOM 2410 N N . LEU B 1 66 ? 11.701 -36.281 -21.616 1.000 23.950 65 LEU B N 1
ATOM 2411 C CA . LEU B 1 66 ? 11.886 -36.858 -20.285 1.000 28.980 65 LEU B CA 1
ATOM 2412 C C . LEU B 1 66 ? 10.662 -36.712 -19.386 1.000 38.490 65 LEU B C 1
ATOM 2413 O O . LEU B 1 66 ? 9.907 -37.674 -19.200 1.000 50.180 65 LEU B O 1
ATOM 2418 N N . GLY B 1 67 ? 10.452 -35.543 -18.804 1.000 40.500 66 GLY B N 1
ATOM 2419 C CA . GLY B 1 67 ? 9.460 -35.400 -17.753 1.000 39.390 66 GLY B CA 1
ATOM 2420 C C . GLY B 1 67 ? 8.034 -35.316 -18.256 1.000 37.810 66 GLY B C 1
ATOM 2421 O O . GLY B 1 67 ? 7.648 -35.949 -19.249 1.000 36.450 66 GLY B O 1
ATOM 2422 N N . GLU B 1 68 ? 7.232 -34.542 -17.543 1.000 36.870 67 GLU B N 1
ATOM 2423 C CA . GLU B 1 68 ? 5.941 -34.115 -18.055 1.000 40.150 67 GLU B CA 1
ATOM 2424 C C . GLU B 1 68 ? 6.065 -32.717 -18.643 1.000 33.490 67 GLU B C 1
ATOM 2425 O O . GLU B 1 68 ? 6.805 -31.885 -18.103 1.000 31.440 67 GLU B O 1
ATOM 2431 N N . PRO B 1 69 ? 5.380 -32.429 -19.750 1.000 33.360 68 PRO B N 1
ATOM 2432 C CA . PRO B 1 69 ? 5.465 -31.090 -20.334 1.000 31.440 68 PRO B CA 1
ATOM 2433 C C . PRO B 1 69 ? 4.763 -30.067 -19.459 1.000 32.110 68 PRO B C 1
ATOM 2434 O O . PRO B 1 69 ? 3.946 -30.392 -18.595 1.000 31.860 68 PRO B O 1
ATOM 2438 N N . LEU B 1 70 ? 5.101 -28.804 -19.697 1.000 25.640 69 LEU B N 1
ATOM 2439 C CA . LEU B 1 70 ? 4.422 -27.731 -18.981 1.000 32.210 69 LEU B CA 1
ATOM 2440 C C . LEU B 1 70 ? 3.021 -27.513 -19.532 1.000 29.190 69 LEU B C 1
ATOM 2441 O O . LEU B 1 70 ? 2.072 -27.299 -18.768 1.000 30.950 69 LEU B O 1
ATOM 2446 N N . SER B 1 71 ? 2.882 -27.560 -20.851 1.000 25.750 70 SER B N 1
ATOM 2447 C CA . SER B 1 71 ? 1.618 -27.437 -21.557 1.000 31.500 70 SER B CA 1
ATOM 2448 C C . SER B 1 71 ? 1.121 -28.810 -21.989 1.000 38.820 70 SER B C 1
ATOM 2449 O O . SER B 1 71 ? 1.887 -29.771 -22.070 1.000 33.440 70 SER B O 1
ATOM 2452 N N . ALA B 1 72 ? -0.177 -28.891 -22.283 1.000 40.720 71 ALA B N 1
ATOM 2453 C CA . ALA B 1 72 ? -0.747 -30.136 -22.782 1.000 37.370 71 ALA B CA 1
ATOM 2454 C C . ALA B 1 72 ? -0.260 -30.396 -24.204 1.000 40.450 71 ALA B C 1
ATOM 2455 O O . ALA B 1 72 ? -0.347 -29.522 -25.072 1.000 43.290 71 ALA B O 1
ATOM 2457 N N . MET B 1 73 ? 0.279 -31.590 -24.438 1.000 35.940 72 MET B N 1
ATOM 2458 C CA . MET B 1 73 ? 0.777 -31.979 -25.755 1.000 35.370 72 MET B CA 1
ATOM 2459 C C . MET B 1 73 ? 0.180 -33.331 -26.117 1.000 40.660 72 MET B C 1
ATOM 2460 O O . MET B 1 73 ? 0.875 -34.355 -26.103 1.000 42.590 72 MET B O 1
ATOM 2465 N N . PRO B 1 74 ? -1.115 -33.368 -26.453 1.000 40.260 73 PRO B N 1
ATOM 2466 C CA . PRO B 1 74 ? -1.724 -34.644 -26.856 1.000 39.920 73 PRO B CA 1
ATOM 2467 C C . PRO B 1 74 ? -1.040 -35.265 -28.054 1.000 39.380 73 PRO B C 1
ATOM 2468 O O . PRO B 1 74 ? -0.990 -36.497 -28.165 1.000 39.680 73 PRO B O 1
ATOM 2472 N N . GLY B 1 75 ? -0.486 -34.455 -28.948 1.000 38.490 74 GLY B N 1
ATOM 2473 C CA . GLY B 1 75 ? 0.228 -35.024 -30.068 1.000 40.660 74 GLY B CA 1
ATOM 2474 C C . GLY B 1 75 ? 1.585 -35.621 -29.749 1.000 35.660 74 GLY B C 1
ATOM 2475 O O . GLY B 1 75 ?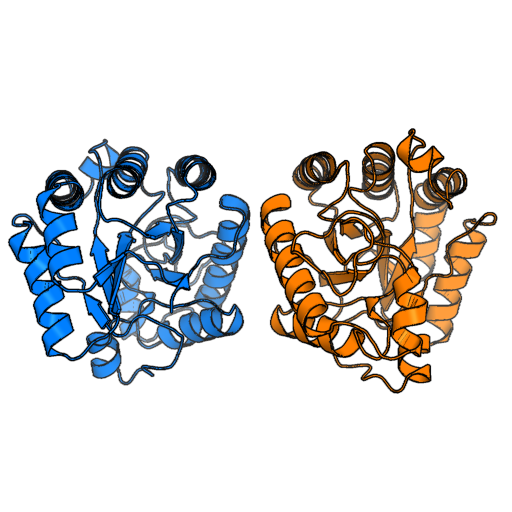 2.241 -36.120 -30.665 1.000 35.930 74 GLY B O 1
ATOM 2476 N N . LEU B 1 76 ? 2.018 -35.613 -28.486 1.000 37.290 75 LEU B N 1
ATOM 2477 C CA . LEU B 1 76 ? 3.368 -36.049 -28.155 1.000 40.300 75 LEU B CA 1
ATOM 2478 C C . LEU B 1 76 ? 3.419 -37.004 -26.965 1.000 40.990 75 LEU B C 1
ATOM 2479 O O . LEU B 1 76 ? 4.239 -37.929 -26.950 1.000 42.850 75 LEU B O 1
ATOM 2484 N N . THR B 1 77 ? 2.566 -36.796 -25.964 1.000 40.250 76 THR B N 1
ATOM 2485 C CA . THR B 1 77 ? 2.667 -37.547 -24.719 1.000 42.190 76 THR B CA 1
ATOM 2486 C C . THR B 1 77 ? 1.947 -38.886 -24.793 1.000 44.280 76 THR B C 1
ATOM 2487 O O . THR B 1 77 ? 0.941 -39.043 -25.488 1.000 44.590 76 THR B O 1
ATOM 2491 N N . ARG B 1 78 ? 2.473 -39.845 -24.034 1.000 45.780 77 ARG B N 1
ATOM 2492 C CA . ARG B 1 78 ? 1.851 -41.144 -23.802 1.000 47.170 77 ARG B CA 1
ATOM 2493 C C . ARG B 1 78 ? 1.615 -41.253 -22.301 1.000 46.920 77 ARG B C 1
ATOM 2494 O O . ARG B 1 78 ? 2.573 -41.370 -21.526 1.000 47.980 77 ARG B O 1
ATOM 2502 N N . ASP B 1 79 ? 0.347 -41.187 -21.896 1.000 44.060 78 ASP B N 1
ATOM 2503 C CA . ASP B 1 79 ? -0.036 -41.171 -20.484 1.000 52.900 78 ASP B CA 1
ATOM 2504 C C . ASP B 1 79 ? 0.573 -39.973 -19.755 1.000 52.720 78 ASP B C 1
ATOM 2505 O O . ASP B 1 79 ? 1.059 -40.088 -18.628 1.000 51.860 78 ASP B O 1
ATOM 2510 N N . GLY B 1 80 ? 0.544 -38.811 -20.405 1.000 49.720 79 GLY B N 1
ATOM 2511 C CA . GLY B 1 80 ? 1.029 -37.581 -19.810 1.000 48.500 79 GLY B CA 1
ATOM 2512 C C . GLY B 1 80 ? 2.534 -37.455 -19.696 1.000 46.680 79 GLY B C 1
ATOM 2513 O O . GLY B 1 80 ? 3.016 -36.424 -19.210 1.000 41.550 79 GLY B O 1
ATOM 2514 N N . ARG B 1 81 ? 3.295 -38.456 -20.122 1.000 47.630 80 ARG B N 1
ATOM 2515 C CA . ARG B 1 81 ? 4.745 -38.421 -20.020 1.000 44.200 80 ARG B CA 1
ATOM 2516 C C . ARG B 1 81 ? 5.368 -38.288 -21.403 1.000 43.580 80 ARG B C 1
ATOM 2517 O O . ARG B 1 81 ? 4.814 -38.759 -22.402 1.000 40.590 80 ARG B O 1
ATOM 2525 N N . LEU B 1 82 ? 6.513 -37.609 -21.449 1.000 35.900 81 LEU B N 1
ATOM 2526 C CA . LEU B 1 82 ? 7.322 -37.513 -22.653 1.000 37.420 81 LEU B CA 1
ATOM 2527 C C . LEU B 1 82 ? 8.233 -38.734 -22.760 1.000 40.200 81 LEU B C 1
ATOM 2528 O O . LEU B 1 82 ? 8.425 -39.484 -21.798 1.000 38.780 81 LEU B O 1
ATOM 2533 N N . GLY B 1 83 ? 8.806 -38.930 -23.941 1.000 40.210 82 GLY B N 1
ATOM 2534 C CA . GLY B 1 83 ? 9.646 -40.099 -24.135 1.000 38.890 82 GLY B CA 1
ATOM 2535 C C . GLY B 1 83 ? 10.321 -40.050 -25.482 1.000 40.230 82 GLY B C 1
ATOM 2536 O O . GLY B 1 83 ? 9.998 -39.221 -26.338 1.000 43.640 82 GLY B O 1
ATOM 2537 N N . LYS B 1 84 ? 11.258 -40.972 -25.670 1.000 44.180 83 LYS B N 1
ATOM 2538 C CA . LYS B 1 84 ? 12.114 -40.928 -26.845 1.000 46.450 83 LYS B CA 1
ATOM 2539 C C . LYS B 1 84 ? 11.444 -41.488 -28.099 1.000 47.090 83 LYS B C 1
ATOM 2540 O O . LYS B 1 84 ? 12.116 -41.637 -29.126 1.000 47.750 83 LYS B O 1
ATOM 2546 N N . TRP B 1 85 ? 10.142 -41.781 -28.053 1.000 43.170 84 TRP B N 1
ATOM 2547 C CA . TRP B 1 85 ? 9.425 -42.138 -29.270 1.000 46.830 84 TRP B CA 1
ATOM 2548 C C . TRP B 1 85 ? 9.326 -40.979 -30.253 1.000 46.620 84 TRP B C 1
ATOM 2549 O O . TRP B 1 85 ? 8.885 -41.190 -31.387 1.000 49.390 84 TRP B O 1
ATOM 2560 N N . ILE B 1 86 ? 9.719 -39.769 -29.848 1.000 47.280 85 ILE B N 1
ATOM 2561 C CA . ILE B 1 86 ? 9.724 -38.628 -30.754 1.000 50.490 85 ILE B CA 1
ATOM 2562 C C . ILE B 1 86 ? 10.665 -38.845 -31.938 1.000 55.010 85 ILE B C 1
ATOM 2563 O O . ILE B 1 86 ? 10.498 -38.204 -32.984 1.000 48.930 85 ILE B O 1
ATOM 2568 N N . TRP B 1 87 ? 11.655 -39.737 -31.796 1.000 50.450 86 TRP B N 1
ATOM 2569 C CA . TRP B 1 87 ? 12.600 -39.992 -32.882 1.000 52.410 86 TRP B CA 1
ATOM 2570 C C . TRP B 1 87 ? 11.927 -40.723 -34.033 1.000 56.230 86 TRP B C 1
ATOM 2571 O O . TRP B 1 87 ? 12.234 -40.469 -35.205 1.000 56.710 86 TRP B O 1
ATOM 2582 N N . GLN B 1 88 ? 11.013 -41.641 -33.715 1.000 55.850 87 GLN B N 1
ATOM 2583 C CA . GLN B 1 88 ? 10.178 -42.235 -34.749 1.000 54.340 87 GLN B CA 1
ATOM 2584 C C . GLN B 1 88 ? 9.271 -41.185 -35.376 1.000 52.720 87 GLN B C 1
ATOM 2585 O O . GLN B 1 88 ? 9.146 -41.122 -36.606 1.000 46.650 87 GLN B O 1
ATOM 2591 N N . GLN B 1 89 ? 8.655 -40.333 -34.547 1.000 53.750 88 GLN B N 1
ATOM 2592 C CA . GLN B 1 89 ? 7.736 -39.319 -35.061 1.000 49.200 88 GLN B CA 1
ATOM 2593 C C . GLN B 1 89 ? 8.441 -38.340 -35.991 1.000 49.320 88 GLN B C 1
ATOM 2594 O O . GLN B 1 89 ? 7.816 -37.805 -36.913 1.000 48.640 88 GLN B O 1
ATOM 2600 N N . ALA B 1 90 ? 9.740 -38.099 -35.772 1.000 48.910 89 ALA B N 1
ATOM 2601 C CA . ALA B 1 90 ? 10.483 -37.197 -36.646 1.000 51.180 89 ALA B CA 1
ATOM 2602 C C . ALA B 1 90 ? 10.717 -37.811 -38.019 1.000 52.770 89 ALA B C 1
ATOM 2603 O O . ALA B 1 90 ? 10.772 -37.083 -39.018 1.000 56.180 89 ALA B O 1
ATOM 2605 N N . GLU B 1 91 ? 10.854 -39.137 -38.093 1.000 55.090 90 GLU B N 1
ATOM 2606 C CA . GLU B 1 91 ? 11.032 -39.782 -39.389 1.000 58.650 90 GLU B CA 1
ATOM 2607 C C . GLU B 1 91 ? 9.696 -39.988 -40.089 1.000 57.920 90 GLU B C 1
ATOM 2608 O O . GLU B 1 91 ? 9.602 -39.839 -41.312 1.000 60.870 90 GLU B O 1
ATOM 2614 N N . GLU B 1 92 ? 8.651 -40.314 -39.328 1.000 55.640 91 GLU B N 1
ATOM 2615 C CA . GLU B 1 92 ? 7.298 -40.388 -39.868 1.000 56.260 91 GLU B CA 1
ATOM 2616 C C . GLU B 1 92 ? 6.741 -39.030 -40.258 1.000 55.130 91 GLU B C 1
ATOM 2617 O O . GLU B 1 92 ? 5.697 -38.979 -40.919 1.000 52.800 91 GLU B O 1
ATOM 2623 N N . ASP B 1 93 ? 7.397 -37.943 -39.849 1.000 51.340 92 ASP B N 1
ATOM 2624 C CA . ASP B 1 93 ? 6.911 -36.583 -40.073 1.000 44.480 92 ASP B CA 1
ATOM 2625 C C . ASP B 1 93 ? 5.497 -36.399 -39.523 1.000 47.350 92 ASP B C 1
ATOM 2626 O O . ASP B 1 93 ? 4.604 -35.887 -40.197 1.000 43.200 92 ASP B O 1
ATOM 2631 N N . SER B 1 94 ? 5.297 -36.814 -38.277 1.000 46.100 93 SER B N 1
ATOM 2632 C CA . SER B 1 94 ? 4.043 -36.580 -37.570 1.000 47.250 93 SER B CA 1
ATOM 2633 C C . SER B 1 94 ? 4.289 -35.822 -36.268 1.000 51.270 93 SER B C 1
ATOM 2634 O O . SER B 1 94 ? 3.654 -36.089 -35.243 1.000 45.160 93 SER B O 1
ATOM 2637 N N . LEU B 1 95 ? 5.218 -34.855 -36.297 1.000 47.050 94 LEU B N 1
ATOM 2638 C CA . LEU B 1 95 ? 5.489 -34.029 -35.122 1.000 41.050 94 LEU B CA 1
ATOM 2639 C C . LEU B 1 95 ? 4.443 -32.926 -35.005 1.000 44.020 94 LEU B C 1
ATOM 2640 O O . LEU B 1 95 ? 4.133 -32.264 -36.001 1.000 46.000 94 LEU B O 1
ATOM 2645 N N . PRO B 1 96 ? 3.879 -32.699 -33.823 1.000 42.150 95 PRO B N 1
ATOM 2646 C CA . PRO B 1 96 ? 2.964 -31.564 -33.661 1.000 38.190 95 PRO B CA 1
ATOM 2647 C C . PRO B 1 96 ? 3.742 -30.278 -33.454 1.000 40.190 95 PRO B C 1
ATOM 2648 O O . PRO B 1 96 ? 4.061 -29.908 -32.315 1.000 39.530 95 PRO B O 1
ATOM 2652 N N . LEU B 1 97 ? 4.058 -29.590 -34.555 1.000 36.370 96 LEU B N 1
ATOM 2653 C CA . LEU B 1 97 ? 5.022 -28.497 -34.485 1.000 37.270 96 LEU B CA 1
ATOM 2654 C C . LEU B 1 97 ? 4.461 -27.300 -33.728 1.000 37.460 96 LEU B C 1
ATOM 2655 O O . LEU B 1 97 ? 5.212 -26.612 -33.027 1.000 35.060 96 LEU B O 1
ATOM 2660 N N . GLU B 1 98 ? 3.151 -27.051 -33.836 1.000 30.940 97 GLU B N 1
ATOM 2661 C CA . GLU B 1 98 ? 2.524 -25.989 -33.054 1.000 33.990 97 GLU B CA 1
ATOM 2662 C C . GLU B 1 98 ? 2.644 -26.262 -31.556 1.000 32.310 97 GLU B C 1
ATOM 2663 O O . GLU B 1 98 ? 2.913 -25.350 -30.766 1.000 31.340 97 GLU B O 1
ATOM 2669 N N . GLU B 1 99 ? 2.424 -27.511 -31.144 1.000 31.180 98 GLU B N 1
ATOM 2670 C CA . GLU B 1 99 ? 2.578 -27.856 -29.732 1.000 37.080 98 GLU B CA 1
ATOM 2671 C C . GLU B 1 99 ? 4.031 -27.737 -29.297 1.000 30.940 98 GLU B C 1
ATOM 2672 O O . GLU B 1 99 ? 4.307 -27.440 -28.128 1.000 31.990 98 GLU B O 1
ATOM 2678 N N . ILE B 1 100 ? 4.971 -27.970 -30.214 1.000 29.560 99 ILE B N 1
ATOM 2679 C CA . ILE B 1 100 ? 6.381 -27.864 -29.862 1.000 31.300 99 ILE B CA 1
ATOM 2680 C C . ILE B 1 100 ? 6.752 -26.407 -29.636 1.000 29.090 99 ILE B C 1
ATOM 2681 O O . ILE B 1 100 ? 7.382 -26.062 -28.630 1.000 29.560 99 ILE B O 1
ATOM 2686 N N . ALA B 1 101 ? 6.336 -25.526 -30.550 1.000 26.790 100 ALA B N 1
ATOM 2687 C CA . ALA B 1 101 ? 6.655 -24.111 -30.404 1.000 26.760 100 ALA B CA 1
ATOM 2688 C C . ALA B 1 101 ? 5.996 -23.513 -29.175 1.000 28.750 100 ALA B C 1
ATOM 2689 O O . ALA B 1 101 ? 6.554 -22.599 -28.553 1.000 29.000 100 ALA B O 1
ATOM 2691 N N . HIS B 1 102 ? 4.801 -23.992 -28.828 1.000 24.580 101 HIS B N 1
ATOM 2692 C CA . HIS B 1 102 ? 4.135 -23.516 -27.621 1.000 27.230 101 HIS B CA 1
ATOM 2693 C C . HIS B 1 102 ? 4.855 -24.002 -26.367 1.000 27.650 101 HIS B C 1
ATOM 2694 O O . HIS B 1 102 ? 5.079 -23.230 -25.428 1.000 28.350 101 HIS B O 1
ATOM 2701 N N . GLU B 1 103 ? 5.193 -25.297 -26.314 1.000 23.450 102 GLU B N 1
ATOM 2702 C CA . GLU B 1 103 ? 5.942 -25.808 -25.172 1.000 25.300 102 GLU B CA 1
ATOM 2703 C C . GLU B 1 103 ? 7.293 -25.109 -25.035 1.000 22.810 102 GLU B C 1
ATOM 2704 O O . GLU B 1 103 ? 7.765 -24.882 -23.913 1.000 23.910 102 GLU B O 1
ATOM 2710 N N . LEU B 1 104 ? 7.916 -24.742 -26.161 1.000 26.630 103 LEU B N 1
ATOM 2711 C CA . LEU B 1 104 ? 9.145 -23.954 -26.119 1.000 24.700 103 LEU B CA 1
ATOM 2712 C C . LEU B 1 104 ? 8.929 -22.644 -25.373 1.000 24.660 103 LEU B C 1
ATOM 2713 O O . LEU B 1 104 ? 9.699 -22.287 -24.469 1.000 23.940 103 LEU B O 1
ATOM 2718 N N . ALA B 1 105 ? 7.876 -21.910 -25.741 1.000 25.380 104 ALA B N 1
ATOM 2719 C CA . ALA B 1 105 ? 7.619 -20.630 -25.102 1.000 26.030 104 ALA B CA 1
ATOM 2720 C C . ALA B 1 105 ? 7.256 -20.813 -23.633 1.000 23.070 104 ALA B C 1
ATOM 2721 O O . ALA B 1 105 ? 7.599 -19.965 -22.803 1.000 23.930 104 ALA B O 1
ATOM 2723 N N . CYS B 1 106 ? 6.542 -21.904 -23.300 1.000 22.740 105 CYS B N 1
ATOM 2724 C CA . CYS B 1 106 ? 6.161 -22.156 -21.910 1.000 24.460 105 CYS B CA 1
ATOM 2725 C C . CYS B 1 106 ? 7.377 -22.451 -21.047 1.000 26.260 105 CYS B C 1
ATOM 2726 O O . CYS B 1 106 ? 7.461 -21.990 -19.902 1.000 26.650 105 CYS B O 1
ATOM 2729 N N . GLN B 1 107 ? 8.297 -23.274 -21.553 1.000 22.280 106 GLN B N 1
ATOM 2730 C CA . GLN B 1 107 ? 9.521 -23.557 -20.811 1.000 25.310 106 GLN B CA 1
ATOM 2731 C C . GLN B 1 107 ? 10.361 -22.295 -20.656 1.000 23.040 106 GLN B C 1
ATOM 2732 O O . GLN B 1 107 ? 10.955 -22.060 -19.594 1.000 23.590 106 GLN B O 1
ATOM 2738 N N . TYR B 1 108 ? 10.385 -21.447 -21.688 1.000 24.150 107 TYR B N 1
ATOM 2739 C CA . TYR B 1 108 ? 11.128 -20.190 -21.599 1.000 25.000 107 TYR B CA 1
ATOM 2740 C C . TYR B 1 108 ? 10.581 -19.315 -20.484 1.000 23.340 107 TYR B C 1
ATOM 2741 O O . TYR B 1 108 ? 11.338 -18.799 -19.649 1.000 23.460 107 TYR B O 1
ATOM 2750 N N . HIS B 1 109 ? 9.254 -19.130 -20.463 1.000 24.560 108 HIS B N 1
ATOM 2751 C CA . HIS B 1 109 ? 8.636 -18.292 -19.435 1.000 26.830 108 HIS B CA 1
ATOM 2752 C C . HIS B 1 109 ? 8.929 -18.824 -18.036 1.000 26.170 108 HIS B C 1
ATOM 2753 O O . HIS B 1 109 ? 9.274 -18.054 -17.128 1.000 23.330 108 HIS B O 1
ATOM 2760 N N . ARG B 1 110 ? 8.831 -20.143 -17.853 1.000 23.140 109 ARG B N 1
ATOM 2761 C CA . ARG B 1 110 ? 9.148 -20.757 -16.564 1.000 21.150 109 ARG B CA 1
ATOM 2762 C C . ARG B 1 110 ? 10.621 -20.599 -16.211 1.000 20.650 109 ARG B C 1
ATOM 2763 O O . ARG B 1 110 ? 10.971 -20.452 -15.036 1.000 20.100 109 ARG B O 1
ATOM 2771 N N . PHE B 1 111 ? 11.501 -20.681 -17.208 1.000 19.200 110 PHE B N 1
ATOM 2772 C CA . PHE B 1 111 ? 12.918 -20.457 -1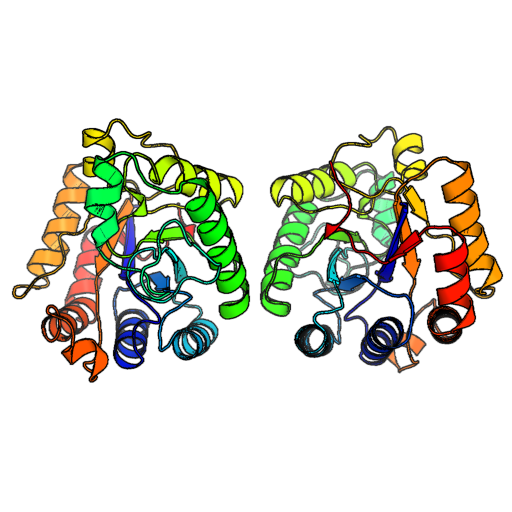6.941 1.000 22.100 110 PHE B CA 1
ATOM 2773 C C . PHE B 1 111 ? 13.129 -19.092 -16.309 1.000 23.670 110 PHE B C 1
ATOM 2774 O O . PHE B 1 111 ? 13.876 -18.947 -15.330 1.000 21.650 110 PHE B O 1
ATOM 2782 N N . VAL B 1 112 ? 12.486 -18.067 -16.867 1.000 19.510 111 VAL B N 1
ATOM 2783 C CA . VAL B 1 112 ? 12.680 -16.731 -16.324 1.000 18.920 111 VAL B CA 1
ATOM 2784 C C . VAL B 1 112 ? 12.169 -16.680 -14.889 1.000 17.880 111 VAL B C 1
ATOM 2785 O O . VAL B 1 112 ? 12.833 -16.128 -14.004 1.000 21.930 111 VAL B O 1
ATOM 2789 N N . GLU B 1 113 ? 10.998 -17.287 -14.630 1.000 28.790 112 GLU B N 1
ATOM 2790 C CA . GLU B 1 113 ? 10.445 -17.298 -13.273 1.000 28.290 112 GLU B CA 1
ATOM 2791 C C . GLU B 1 113 ? 11.408 -17.947 -12.290 1.000 27.570 112 GLU B C 1
ATOM 2792 O O . GLU B 1 113 ? 11.575 -17.465 -11.159 1.000 27.920 112 GLU B O 1
ATOM 2798 N N . LEU B 1 114 ? 12.056 -19.039 -12.707 1.000 26.100 113 LEU B N 1
ATOM 2799 C CA . LEU B 1 114 ? 12.909 -19.792 -11.795 1.000 26.940 113 LEU B CA 1
ATOM 2800 C C . LEU B 1 114 ? 14.203 -19.049 -11.513 1.000 21.550 113 LEU B C 1
ATOM 2801 O O . LEU B 1 114 ? 14.632 -18.944 -10.358 1.000 25.580 113 LEU B O 1
ATOM 2806 N N . PHE B 1 115 ? 14.854 -18.539 -12.558 1.000 21.050 114 PHE B N 1
ATOM 2807 C CA . PHE B 1 115 ? 16.232 -18.072 -12.445 1.000 23.400 114 PHE B CA 1
ATOM 2808 C C . PHE B 1 115 ? 16.390 -16.559 -12.390 1.000 26.290 114 PHE B C 1
ATOM 2809 O O . PHE B 1 115 ? 17.486 -16.083 -12.065 1.000 26.520 114 PHE B O 1
ATOM 2817 N N . GLY B 1 116 ? 15.349 -15.792 -12.696 1.000 23.390 115 GLY B N 1
ATOM 2818 C CA . GLY B 1 116 ? 15.451 -14.351 -12.586 1.000 22.520 115 GLY B CA 1
ATOM 2819 C C . GLY B 1 116 ? 16.175 -13.668 -13.721 1.000 19.530 115 GLY B C 1
ATOM 2820 O O . GLY B 1 116 ? 16.519 -12.489 -13.594 1.000 24.110 115 GLY B O 1
ATOM 2821 N N . HIS B 1 117 ? 16.416 -14.362 -14.828 1.000 20.200 116 HIS B N 1
ATOM 2822 C CA . HIS B 1 117 ? 17.041 -13.734 -15.981 1.000 21.640 116 HIS B CA 1
ATOM 2823 C C . HIS B 1 117 ? 16.727 -14.552 -17.218 1.000 20.560 116 HIS B C 1
ATOM 2824 O O . HIS B 1 117 ? 16.376 -15.733 -17.133 1.000 24.260 116 HIS B O 1
ATOM 2831 N N . GLU B 1 118 ? 16.862 -13.912 -18.371 1.000 21.630 117 GLU B N 1
ATOM 2832 C CA . GLU B 1 118 ? 16.790 -14.654 -19.618 1.000 20.710 117 GLU B CA 1
ATOM 2833 C C . GLU B 1 118 ? 17.916 -15.682 -19.661 1.000 24.000 117 GLU B C 1
ATOM 2834 O O . GLU B 1 118 ? 19.019 -15.416 -19.157 1.000 23.720 117 GLU B O 1
ATOM 2840 N N . PRO B 1 119 ? 17.680 -16.862 -20.230 1.000 23.420 118 PRO B N 1
ATOM 2841 C CA . PRO B 1 119 ? 18.782 -17.810 -20.419 1.000 20.020 118 PRO B CA 1
ATOM 2842 C C . PRO B 1 119 ? 19.812 -17.221 -21.367 1.000 25.550 118 PRO B C 1
ATOM 2843 O O . PRO B 1 119 ? 19.484 -16.423 -22.250 1.000 20.730 118 PRO B O 1
ATOM 2847 N N . THR B 1 120 ? 21.077 -17.613 -21.174 1.000 21.140 119 THR B N 1
ATOM 2848 C CA . THR B 1 120 ? 22.096 -17.182 -22.121 1.000 20.660 119 THR B CA 1
ATOM 2849 C C . THR B 1 120 ? 21.884 -17.811 -23.487 1.000 22.040 119 THR B C 1
ATOM 2850 O O . THR B 1 120 ? 22.262 -17.215 -24.504 1.000 22.090 119 THR B O 1
ATOM 2854 N N . HIS B 1 121 ? 21.291 -19.003 -23.537 1.000 23.330 120 HIS B N 1
ATOM 2855 C CA . HIS B 1 121 ? 21.187 -19.760 -24.785 1.000 20.730 120 HIS B CA 1
ATOM 2856 C C . HIS B 1 121 ? 20.190 -20.892 -24.581 1.000 28.910 120 HIS B C 1
ATOM 2857 O O . HIS B 1 121 ? 19.682 -21.115 -23.477 1.000 22.420 120 HIS B O 1
ATOM 2864 N N . ILE B 1 122 ? 19.912 -21.609 -25.665 1.000 22.700 121 ILE B N 1
ATOM 2865 C CA . ILE B 1 122 ? 19.074 -22.800 -25.649 1.000 21.270 121 ILE B CA 1
ATOM 2866 C C . ILE B 1 122 ? 19.895 -23.966 -26.201 1.000 24.650 121 ILE B C 1
ATOM 2867 O O . ILE B 1 122 ? 20.579 -23.821 -27.226 1.000 19.470 121 ILE B O 1
ATOM 2872 N N . ASP B 1 123 ? 19.859 -25.101 -25.510 1.000 22.850 122 ASP B N 1
ATOM 2873 C CA . ASP B 1 123 ? 20.187 -26.386 -26.127 1.000 23.970 122 ASP B CA 1
ATOM 2874 C C . ASP B 1 123 ? 18.994 -27.300 -25.850 1.000 22.770 122 ASP B C 1
ATOM 2875 O O . ASP B 1 123 ? 17.901 -26.862 -25.470 1.000 22.550 122 ASP B O 1
ATOM 2880 N N . SER B 1 124 ? 19.170 -28.605 -26.020 1.000 20.030 123 SER B N 1
ATOM 2881 C CA . SER B 1 124 ? 18.039 -29.477 -25.769 1.000 20.250 123 SER B CA 1
ATOM 2882 C C . SER B 1 124 ? 18.491 -30.836 -25.265 1.000 23.440 123 SER B C 1
ATOM 2883 O O . SER B 1 124 ? 19.578 -31.322 -25.601 1.000 21.350 123 SER B O 1
ATOM 2886 N N . HIS B 1 125 ? 17.616 -31.447 -24.459 1.000 20.080 124 HIS B N 1
ATOM 2887 C CA . HIS B 1 125 ? 17.801 -32.818 -24.026 1.000 26.180 124 HIS B CA 1
ATOM 2888 C C . HIS B 1 125 ? 17.686 -33.744 -25.229 1.000 23.500 124 HIS B C 1
ATOM 2889 O O . HIS B 1 125 ? 16.773 -33.593 -26.052 1.000 26.290 124 HIS B O 1
ATOM 2896 N N . HIS B 1 126 ? 18.626 -34.689 -25.344 1.000 23.540 125 HIS B N 1
ATOM 2897 C CA . HIS B 1 126 ? 18.691 -35.641 -26.457 1.000 27.630 125 HIS B CA 1
ATOM 2898 C C . HIS B 1 126 ? 18.854 -34.953 -27.809 1.000 27.340 125 HIS B C 1
ATOM 2899 O O . HIS B 1 126 ? 18.598 -35.571 -28.850 1.000 29.600 125 HIS B O 1
ATOM 2906 N N . HIS B 1 127 ? 19.281 -33.685 -27.809 1.000 26.930 126 HIS B N 1
ATOM 2907 C CA . HIS B 1 127 ? 19.554 -32.926 -29.040 1.000 28.150 126 HIS B CA 1
ATOM 2908 C C . HIS B 1 127 ? 18.350 -32.894 -29.982 1.000 24.950 126 HIS B C 1
ATOM 2909 O O . HIS B 1 127 ? 18.507 -32.853 -31.207 1.000 25.210 126 HIS B O 1
ATOM 2916 N N . VAL B 1 128 ? 17.136 -32.884 -29.423 1.000 26.520 127 VAL B N 1
ATOM 2917 C CA . VAL B 1 128 ? 15.939 -32.871 -30.266 1.000 27.990 127 VAL B CA 1
ATOM 2918 C C . VAL B 1 128 ? 15.833 -31.570 -31.057 1.000 27.900 127 VAL B C 1
ATOM 2919 O O . VAL B 1 128 ? 15.208 -31.536 -32.123 1.000 26.660 127 VAL B O 1
ATOM 2923 N N . HIS B 1 129 ? 16.431 -30.480 -30.562 1.000 24.580 128 HIS B N 1
ATOM 2924 C CA . HIS B 1 129 ? 16.361 -29.227 -31.299 1.000 22.760 128 HIS B CA 1
ATOM 2925 C C . HIS B 1 129 ? 17.167 -29.253 -32.584 1.000 26.370 128 HIS B C 1
ATOM 2926 O O . HIS B 1 129 ? 17.018 -28.333 -33.387 1.000 26.100 128 HIS B O 1
ATOM 2933 N N . MET B 1 130 ? 17.999 -30.268 -32.807 1.000 25.060 129 MET B N 1
ATOM 2934 C CA . MET B 1 130 ? 18.715 -30.369 -34.074 1.000 26.290 129 MET B CA 1
ATOM 2935 C C . MET B 1 130 ? 17.959 -31.184 -35.118 1.000 23.610 129 MET B C 1
ATOM 2936 O O . MET B 1 130 ? 18.426 -31.272 -36.264 1.000 29.560 129 MET B O 1
ATOM 2941 N N . PHE B 1 131 ? 16.812 -31.770 -34.760 1.000 28.510 130 PHE B N 1
ATOM 2942 C CA . PHE B 1 131 ? 15.932 -32.370 -35.758 1.000 29.230 130 PHE B CA 1
ATOM 2943 C C . PHE B 1 131 ? 15.587 -31.330 -36.811 1.000 24.300 130 PHE B C 1
ATOM 2944 O O . PHE B 1 131 ? 15.388 -30.153 -36.497 1.000 24.460 130 PHE B O 1
ATOM 2952 N N . ALA B 1 132 ? 15.517 -31.770 -38.073 1.000 24.930 131 ALA B N 1
ATOM 2953 C CA . ALA B 1 132 ? 15.385 -30.823 -39.176 1.000 24.070 131 ALA B CA 1
ATOM 2954 C C . ALA B 1 132 ? 14.108 -29.997 -39.061 1.000 29.770 131 ALA B C 1
ATOM 2955 O O . ALA B 1 132 ? 14.101 -28.808 -39.409 1.000 27.660 131 ALA B O 1
ATOM 2957 N N . GLN B 1 133 ? 13.026 -30.596 -38.550 1.000 27.680 132 GLN B N 1
ATOM 2958 C CA . GLN B 1 133 ? 11.754 -29.888 -38.424 1.000 29.320 132 GLN B CA 1
ATOM 2959 C C . GLN B 1 133 ? 11.688 -28.966 -37.216 1.000 32.220 132 GLN B C 1
ATOM 2960 O O . GLN B 1 133 ? 10.888 -28.025 -37.220 1.000 29.800 132 GLN B O 1
ATOM 2966 N N . ILE B 1 134 ? 12.479 -29.234 -36.176 1.000 27.130 133 ILE B N 1
ATOM 2967 C CA . ILE B 1 134 ? 12.399 -28.478 -34.929 1.000 28.450 133 ILE B CA 1
ATOM 2968 C C . ILE B 1 134 ? 13.408 -27.341 -34.915 1.000 27.690 133 ILE B C 1
ATOM 2969 O O . ILE B 1 134 ? 13.128 -26.261 -34.387 1.000 24.790 133 ILE B O 1
ATOM 2974 N N . TYR B 1 135 ? 14.571 -27.577 -35.516 1.000 24.330 134 TYR B N 1
ATOM 2975 C CA . TYR B 1 135 ? 15.670 -26.615 -35.498 1.000 23.020 134 TYR B CA 1
ATOM 2976 C C . TYR B 1 135 ? 15.285 -25.215 -35.952 1.000 27.750 134 TYR B C 1
ATOM 2977 O O . TYR B 1 135 ? 15.680 -24.245 -35.280 1.000 23.020 134 TYR B O 1
ATOM 2986 N N . PRO B 1 136 ? 14.575 -25.010 -37.065 1.000 25.350 135 PRO B N 1
ATOM 2987 C CA . PRO B 1 136 ? 14.290 -23.619 -37.437 1.000 25.020 135 PRO B CA 1
ATOM 2988 C C . PRO B 1 136 ? 13.317 -22.969 -36.484 1.000 22.170 135 PRO B C 1
ATOM 2989 O O . PRO B 1 136 ? 13.406 -21.757 -36.275 1.000 25.600 135 PRO B O 1
ATOM 2993 N N . ILE B 1 137 ? 12.435 -23.747 -35.848 1.000 26.290 136 ILE B N 1
ATOM 2994 C CA . ILE B 1 137 ? 11.550 -23.196 -34.821 1.000 27.730 136 ILE B CA 1
ATOM 2995 C C . ILE B 1 137 ? 12.356 -22.702 -33.617 1.000 26.950 136 ILE B C 1
ATOM 2996 O O . ILE B 1 137 ? 12.174 -21.573 -33.149 1.000 23.110 136 ILE B O 1
ATOM 3001 N N . VAL B 1 138 ? 13.239 -23.550 -33.079 1.000 23.830 137 VAL B N 1
ATOM 3002 C CA . VAL B 1 138 ? 14.000 -23.167 -31.888 1.000 23.000 137 VAL B CA 1
ATOM 3003 C C . VAL B 1 138 ? 14.963 -22.031 -32.211 1.000 28.490 137 VAL B C 1
ATOM 3004 O O . VAL B 1 138 ? 15.098 -21.070 -31.442 1.000 26.290 137 VAL B O 1
ATOM 3008 N N . ALA B 1 139 ? 15.659 -22.132 -33.349 1.000 21.930 138 ALA B N 1
ATOM 3009 C CA . ALA B 1 139 ? 16.599 -21.087 -33.749 1.000 25.850 138 ALA B CA 1
ATOM 3010 C C . ALA B 1 139 ? 15.902 -19.742 -33.942 1.000 31.290 138 ALA B C 1
ATOM 3011 O O . ALA B 1 139 ? 16.427 -18.695 -33.532 1.000 26.190 138 ALA B O 1
ATOM 3013 N N . ALA B 1 140 ? 14.726 -19.742 -34.579 1.000 28.290 139 ALA B N 1
ATOM 3014 C CA . ALA B 1 140 ? 13.986 -18.496 -34.727 1.000 26.300 139 ALA B CA 1
ATOM 3015 C C . ALA B 1 140 ? 13.597 -17.933 -33.369 1.000 29.480 139 ALA B C 1
ATOM 3016 O O . ALA B 1 140 ? 13.586 -16.711 -33.172 1.000 27.360 139 ALA B O 1
ATOM 3018 N N . PHE B 1 141 ? 13.270 -18.816 -32.422 1.000 26.500 140 PHE B N 1
ATOM 3019 C CA . PHE B 1 141 ? 12.920 -18.382 -31.076 1.000 29.220 140 PHE B CA 1
ATOM 3020 C C . PHE B 1 141 ? 14.116 -17.724 -30.394 1.000 27.650 140 PHE B C 1
ATOM 3021 O O . PHE B 1 141 ? 14.010 -16.617 -29.853 1.000 28.050 140 PHE B O 1
ATOM 3029 N N . ALA B 1 142 ? 15.279 -18.375 -30.452 1.000 26.290 141 ALA B N 1
ATOM 3030 C CA . ALA B 1 142 ? 16.483 -17.818 -29.847 1.000 25.470 141 ALA B CA 1
ATOM 3031 C C . ALA B 1 142 ? 16.857 -16.485 -30.486 1.000 26.150 141 ALA B C 1
ATOM 3032 O O . ALA B 1 142 ? 17.168 -15.512 -29.792 1.000 27.590 141 ALA B O 1
ATOM 3034 N N . ARG B 1 143 ? 16.819 -16.413 -31.813 1.000 26.620 142 ARG B N 1
ATOM 3035 C CA . ARG B 1 143 ? 17.119 -15.149 -32.481 1.000 28.250 142 ARG B CA 1
ATOM 3036 C C . ARG B 1 143 ? 16.147 -14.056 -32.048 1.000 25.530 142 ARG B C 1
ATOM 3037 O O . ARG B 1 143 ? 16.558 -12.933 -31.740 1.000 31.760 142 ARG B O 1
ATOM 3045 N N . GLU B 1 144 ? 14.850 -14.384 -31.997 1.000 29.900 143 GLU B N 1
ATOM 3046 C CA . GLU B 1 144 ? 13.835 -13.442 -31.534 1.000 35.470 143 GLU B CA 1
ATOM 3047 C C . GLU B 1 144 ? 14.185 -12.878 -30.159 1.000 36.210 143 GLU B C 1
ATOM 3048 O O . GLU B 1 144 ? 14.156 -11.658 -29.945 1.000 30.970 143 GLU B O 1
ATOM 3054 N N . LYS B 1 145 ? 14.513 -13.759 -29.212 1.000 29.480 144 LYS B N 1
ATOM 3055 C CA . LYS B 1 145 ? 14.878 -13.352 -27.860 1.000 25.280 144 LYS B CA 1
ATOM 3056 C C . LYS B 1 145 ? 16.300 -12.804 -27.764 1.000 30.600 144 LYS B C 1
ATOM 3057 O O . LYS B 1 145 ? 16.728 -12.414 -26.668 1.000 28.060 144 LYS B O 1
ATOM 3063 N N . GLY B 1 146 ? 17.040 -12.770 -28.866 1.000 27.960 145 GLY B N 1
ATOM 3064 C CA . GLY B 1 146 ? 18.405 -12.274 -28.834 1.000 28.870 145 GLY B CA 1
ATOM 3065 C C . GLY B 1 146 ? 19.377 -13.112 -28.033 1.000 30.440 145 GLY B C 1
ATOM 3066 O O . GLY B 1 146 ? 20.328 -12.572 -27.461 1.000 27.170 145 GLY B O 1
ATOM 3067 N N . ILE B 1 147 ? 19.158 -14.425 -27.960 1.000 31.370 146 ILE B N 1
ATOM 3068 C CA . ILE B 1 147 ? 20.068 -15.291 -27.219 1.000 22.710 146 ILE B CA 1
ATOM 3069 C C . ILE B 1 147 ? 20.701 -16.283 -28.183 1.000 27.450 146 ILE B C 1
ATOM 3070 O O . ILE B 1 147 ? 20.385 -16.292 -29.378 1.000 27.560 146 ILE B O 1
ATOM 3075 N N . ALA B 1 148 ? 21.605 -17.115 -27.680 1.000 21.330 147 ALA B N 1
ATOM 3076 C CA . ALA B 1 148 ? 22.375 -17.992 -28.537 1.000 21.430 147 ALA B CA 1
ATOM 3077 C C . ALA B 1 148 ? 21.747 -19.386 -28.561 1.000 24.010 147 ALA B C 1
ATOM 3078 O O . ALA B 1 148 ? 20.714 -19.655 -27.938 1.000 22.550 147 ALA B O 1
ATOM 3080 N N . LEU B 1 149 ? 22.378 -20.280 -29.313 1.000 23.790 148 LEU B N 1
ATOM 3081 C CA . LEU B 1 149 ? 21.848 -21.613 -29.549 1.000 21.920 148 LEU B CA 1
ATOM 3082 C C . LEU B 1 149 ? 23.025 -22.564 -29.683 1.000 20.170 148 LEU B C 1
ATOM 3083 O O . LEU B 1 149 ? 24.000 -22.240 -30.355 1.000 24.550 148 LEU B O 1
ATOM 3088 N N . ARG B 1 150 ? 22.932 -23.732 -29.054 1.000 18.770 149 ARG B N 1
ATOM 3089 C CA . ARG B 1 150 ? 23.854 -24.806 -29.380 1.000 19.930 149 ARG B CA 1
ATOM 3090 C C . ARG B 1 150 ? 23.576 -25.282 -30.803 1.000 22.500 149 ARG B C 1
ATOM 3091 O O . ARG B 1 150 ? 22.459 -25.718 -31.104 1.000 24.780 149 ARG B O 1
ATOM 3099 N N . ILE B 1 151 ? 24.579 -25.198 -31.677 1.000 23.440 150 ILE B N 1
ATOM 3100 C CA . ILE B 1 151 ? 24.469 -25.688 -33.056 1.000 21.400 150 ILE B CA 1
ATOM 3101 C C . ILE B 1 151 ? 25.527 -26.767 -33.286 1.000 18.970 150 ILE B C 1
ATOM 3102 O O . ILE B 1 151 ? 26.726 -26.474 -33.311 1.000 26.690 150 ILE B O 1
ATOM 3107 N N . ASP B 1 152 ? 25.084 -28.011 -33.470 1.000 24.760 151 ASP B N 1
ATOM 3108 C CA . ASP B 1 152 ? 25.949 -29.102 -33.925 1.000 26.260 151 ASP B CA 1
ATOM 3109 C C . ASP B 1 152 ? 26.157 -28.922 -35.428 1.000 28.160 151 ASP B C 1
ATOM 3110 O O . ASP B 1 152 ? 25.318 -29.335 -36.236 1.000 26.050 151 ASP B O 1
ATOM 3115 N N . ARG B 1 153 ? 27.284 -28.304 -35.807 1.000 25.710 152 ARG B N 1
ATOM 3116 C CA . ARG B 1 153 ? 27.462 -27.843 -37.187 1.000 25.020 152 ARG B CA 1
ATOM 3117 C C . ARG B 1 153 ? 27.549 -28.997 -38.174 1.000 26.720 152 ARG B C 1
ATOM 3118 O O . ARG B 1 153 ? 27.130 -28.851 -39.332 1.000 26.650 152 ARG B O 1
ATOM 3126 N N . GLN B 1 154 ? 28.124 -30.127 -37.748 1.000 31.590 153 GLN B N 1
ATOM 3127 C CA . GLN B 1 154 ? 28.141 -31.324 -38.582 1.000 28.440 153 GLN B CA 1
ATOM 3128 C C . GLN B 1 154 ? 26.728 -31.830 -38.841 1.000 29.690 153 GLN B C 1
ATOM 3129 O O . GLN B 1 154 ? 26.387 -32.184 -39.974 1.000 30.230 153 GLN B O 1
ATOM 3135 N N . VAL B 1 155 ? 25.886 -31.856 -37.807 1.000 24.320 154 VAL B N 1
ATOM 3136 C CA . VAL B 1 155 ? 24.500 -32.269 -38.006 1.000 28.130 154 VAL B CA 1
ATOM 3137 C C . VAL B 1 155 ? 23.740 -31.247 -38.853 1.000 28.470 154 VAL B C 1
ATOM 3138 O O . VAL B 1 155 ? 22.936 -31.618 -39.721 1.000 30.420 154 VAL B O 1
ATOM 3142 N N . ALA B 1 156 ? 23.980 -29.949 -38.634 1.000 28.720 155 ALA B N 1
ATOM 3143 C CA . ALA B 1 156 ? 23.288 -28.951 -39.444 1.000 23.430 155 ALA B CA 1
ATOM 3144 C C . ALA B 1 156 ? 23.658 -29.102 -40.917 1.000 29.530 155 ALA B C 1
ATOM 3145 O O . ALA B 1 156 ? 22.784 -29.126 -41.794 1.000 29.460 155 ALA B O 1
ATOM 3147 N N . ALA B 1 157 ? 24.952 -29.251 -41.201 1.000 25.890 156 ALA B N 1
ATOM 3148 C CA . ALA B 1 157 ? 25.403 -29.389 -42.582 1.000 29.130 156 ALA B CA 1
ATOM 3149 C C . ALA B 1 157 ? 24.819 -30.639 -43.227 1.000 29.920 156 ALA B C 1
ATOM 3150 O O . ALA B 1 157 ? 24.328 -30.593 -44.361 1.000 36.330 156 ALA B O 1
ATOM 3152 N N . GLN B 1 158 ? 24.852 -31.766 -42.511 1.000 28.010 157 GLN B N 1
ATOM 3153 C CA . GLN B 1 158 ? 24.300 -33.009 -43.041 1.000 33.640 157 GLN B CA 1
ATOM 3154 C C . GLN B 1 158 ? 22.805 -32.916 -43.314 1.000 35.610 157 GLN B C 1
ATOM 3155 O O . GLN B 1 158 ? 22.294 -33.684 -44.134 1.000 34.050 157 GLN B O 1
ATOM 3161 N N . SER B 1 159 ? 22.098 -31.983 -42.673 1.000 32.530 158 SER B N 1
ATOM 3162 C CA . SER B 1 159 ? 20.654 -31.851 -42.801 1.000 31.010 158 SER B CA 1
ATOM 3163 C C . SER B 1 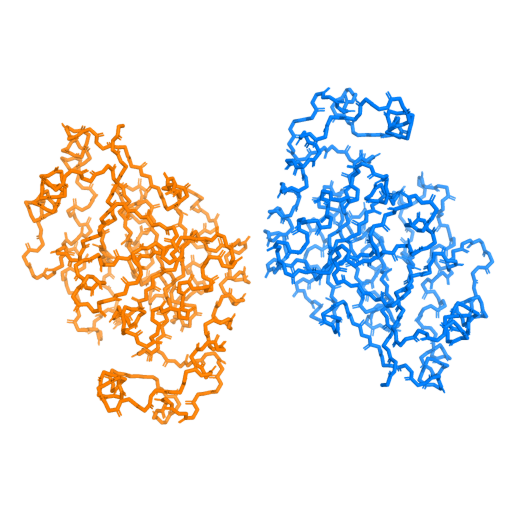159 ? 20.217 -30.657 -43.648 1.000 30.940 158 SER B C 1
ATOM 3164 O O . SER B 1 159 ? 19.013 -30.426 -43.792 1.000 37.120 158 SER B O 1
ATOM 3167 N N . GLY B 1 160 ? 21.148 -29.884 -44.196 1.000 32.460 159 GLY B N 1
ATOM 3168 C CA . GLY B 1 160 ? 20.770 -28.744 -45.007 1.000 29.470 159 GLY B CA 1
ATOM 3169 C C . GLY B 1 160 ? 20.229 -27.568 -44.235 1.000 32.200 159 GLY B C 1
ATOM 3170 O O . GLY B 1 160 ? 19.537 -26.731 -44.817 1.000 33.500 159 GLY B O 1
ATOM 3171 N N . LEU B 1 161 ? 20.536 -27.477 -42.937 1.000 26.950 160 LEU B N 1
ATOM 3172 C CA . LEU B 1 161 ? 20.030 -26.436 -42.059 1.000 28.430 160 LEU B CA 1
ATOM 3173 C C . LEU B 1 161 ? 20.885 -25.179 -42.125 1.000 29.450 160 LEU B C 1
ATOM 3174 O O . LEU B 1 161 ? 22.080 -25.223 -42.427 1.000 29.690 160 LEU B O 1
ATOM 3179 N N . ASP B 1 162 ? 20.253 -24.055 -41.805 1.000 32.490 161 ASP B N 1
ATOM 3180 C CA . ASP B 1 162 ? 20.878 -22.735 -41.858 1.000 28.850 161 ASP B CA 1
ATOM 3181 C C . ASP B 1 162 ? 21.864 -22.584 -40.708 1.000 23.740 161 ASP B C 1
ATOM 3182 O O . ASP B 1 162 ? 21.455 -22.446 -39.549 1.000 25.260 161 ASP B O 1
ATOM 3187 N N . GLN B 1 163 ? 23.165 -22.574 -41.026 1.000 26.520 162 GLN B N 1
ATOM 3188 C CA . GLN B 1 163 ? 24.196 -22.419 -40.001 1.000 31.550 162 GLN B CA 1
ATOM 3189 C C . GLN B 1 163 ? 24.115 -21.079 -39.280 1.000 30.550 162 GLN B C 1
ATOM 3190 O O . GLN B 1 163 ? 24.632 -20.955 -38.163 1.000 29.380 162 GLN B O 1
ATOM 3196 N N . GLN B 1 164 ? 23.476 -20.077 -39.881 1.000 26.140 163 GLN B N 1
ATOM 3197 C CA . GLN B 1 164 ? 23.379 -18.748 -39.293 1.000 31.470 163 GLN B CA 1
ATOM 3198 C C . GLN B 1 164 ? 21.980 -18.442 -38.767 1.000 24.670 163 GLN B C 1
ATOM 3199 O O . GLN B 1 164 ? 21.633 -17.269 -38.580 1.000 31.290 163 GLN B O 1
ATOM 3205 N N . ALA B 1 165 ? 21.167 -19.469 -38.527 1.000 24.600 164 ALA B N 1
ATOM 3206 C CA . ALA B 1 165 ? 19.811 -19.226 -38.047 1.000 27.970 164 ALA B CA 1
ATOM 3207 C C . ALA B 1 165 ? 19.811 -18.500 -36.705 1.000 31.180 164 ALA B C 1
ATOM 3208 O O . ALA B 1 165 ? 18.904 -17.708 -36.434 1.000 31.240 164 ALA B O 1
ATOM 3210 N N . ALA B 1 166 ? 20.827 -18.732 -35.870 1.000 25.060 165 ALA B N 1
ATOM 3211 C CA . ALA B 1 166 ? 20.952 -18.062 -34.577 1.000 24.850 165 ALA B CA 1
ATOM 3212 C C . ALA B 1 166 ? 22.434 -17.913 -34.242 1.000 26.570 165 ALA B C 1
ATOM 3213 O O . ALA B 1 166 ? 23.290 -18.558 -34.846 1.000 29.650 165 ALA B O 1
ATOM 3215 N N . ARG B 1 167 ? 22.724 -17.064 -33.254 1.000 22.020 166 ARG B N 1
ATOM 3216 C CA . ARG B 1 167 ? 24.095 -16.849 -32.802 1.000 27.110 166 ARG B CA 1
ATOM 3217 C C . ARG B 1 167 ? 24.597 -18.075 -32.044 1.000 23.470 166 ARG B C 1
ATOM 3218 O O . ARG B 1 167 ? 23.864 -18.668 -31.254 1.000 24.290 166 ARG B O 1
ATOM 3226 N N . SER B 1 168 ? 25.844 -18.470 -32.289 1.000 24.400 167 SER B N 1
ATOM 3227 C CA . SER B 1 168 ? 26.377 -19.659 -31.621 1.000 27.760 167 SER B CA 1
ATOM 3228 C C . SER B 1 168 ? 27.896 -19.557 -31.530 1.000 26.650 167 SER B C 1
ATOM 3229 O O . SER B 1 168 ? 28.504 -18.578 -31.974 1.000 28.410 167 SER B O 1
ATOM 3232 N N . SER B 1 169 ? 28.508 -20.591 -30.954 1.000 26.830 168 SER B N 1
ATOM 3233 C CA . SER B 1 169 ? 29.953 -20.756 -31.011 1.000 23.630 168 SER B CA 1
ATOM 3234 C C . SER B 1 169 ? 30.383 -21.254 -32.398 1.000 21.430 168 SER B C 1
ATOM 3235 O O . SER B 1 169 ? 29.576 -21.746 -33.189 1.000 27.540 168 SER B O 1
ATOM 3238 N N . ALA B 1 170 ? 31.679 -21.112 -32.690 1.000 24.040 169 ALA B N 1
ATOM 3239 C CA . ALA B 1 170 ? 32.202 -21.593 -33.973 1.000 24.960 169 ALA B CA 1
ATOM 3240 C C . ALA B 1 170 ? 32.025 -23.102 -34.134 1.000 26.830 169 ALA B C 1
ATOM 3241 O O . ALA B 1 170 ? 31.814 -23.586 -35.252 1.000 22.180 169 ALA B O 1
ATOM 3243 N N . GLY B 1 171 ? 32.108 -23.865 -33.042 1.000 19.680 170 GLY B N 1
ATOM 3244 C CA . GLY B 1 171 ? 31.903 -25.299 -33.119 1.000 20.200 170 GLY B CA 1
ATOM 3245 C C . GLY B 1 171 ? 31.301 -25.815 -31.831 1.000 22.850 170 GLY B C 1
ATOM 3246 O O . GLY B 1 171 ? 31.242 -25.108 -30.823 1.000 21.070 170 GLY B O 1
ATOM 3247 N N . PHE B 1 172 ? 30.835 -27.065 -31.882 1.000 18.670 171 PHE B N 1
ATOM 3248 C CA . PHE B 1 172 ? 30.272 -27.728 -30.716 1.000 22.240 171 PHE B CA 1
ATOM 3249 C C . PHE B 1 172 ? 30.730 -29.177 -30.725 1.000 22.420 171 PHE B C 1
ATOM 3250 O O . PHE B 1 172 ? 30.887 -29.773 -31.793 1.000 23.430 171 PHE B O 1
ATOM 3258 N N . SER B 1 173 ? 30.912 -29.758 -29.539 1.000 20.620 172 SER B N 1
ATOM 3259 C CA . SER B 1 173 ? 31.323 -31.150 -29.431 1.000 21.090 172 SER B CA 1
ATOM 3260 C C . SER B 1 173 ? 30.513 -31.875 -28.367 1.000 20.950 172 SER B C 1
ATOM 3261 O O . SER B 1 173 ? 30.428 -31.416 -27.223 1.000 23.000 172 SER B O 1
ATOM 3264 N N . SER B 1 174 ? 29.953 -33.026 -28.740 1.000 23.160 173 SER B N 1
ATOM 3265 C CA . SER B 1 174 ? 29.350 -33.966 -27.802 1.000 22.440 173 SER B CA 1
ATOM 3266 C C . SER B 1 174 ? 30.233 -35.188 -27.569 1.000 24.660 173 SER B C 1
ATOM 3267 O O . SER B 1 174 ? 29.765 -36.206 -27.051 1.000 24.330 173 SER B O 1
ATOM 3270 N N . GLU B 1 175 ? 31.516 -35.098 -27.912 1.000 26.540 174 GLU B N 1
ATOM 3271 C CA . GLU B 1 175 ? 32.384 -36.257 -27.814 1.000 24.540 174 GLU B CA 1
ATOM 3272 C C . GLU B 1 175 ? 32.870 -36.525 -26.395 1.000 27.340 174 GLU B C 1
ATOM 3273 O O . GLU B 1 175 ? 33.333 -37.635 -26.125 1.000 26.650 174 GLU B O 1
ATOM 3279 N N . PHE B 1 176 ? 32.794 -35.553 -25.483 1.000 27.090 175 PHE B N 1
ATOM 3280 C CA . PHE B 1 176 ? 33.200 -35.808 -24.098 1.000 20.170 175 PHE B CA 1
ATOM 3281 C C . PHE B 1 176 ? 32.031 -36.480 -23.394 1.000 27.540 175 PHE B C 1
ATOM 3282 O O . PHE B 1 176 ? 31.187 -35.827 -22.781 1.000 22.440 175 PHE B O 1
ATOM 3290 N N . TYR B 1 177 ? 31.995 -37.811 -23.461 1.000 29.300 176 TYR B N 1
ATOM 3291 C CA . TYR B 1 177 ? 30.826 -38.560 -23.016 1.000 27.990 176 TYR B CA 1
ATOM 3292 C C . TYR B 1 177 ? 31.091 -40.056 -23.099 1.000 33.100 176 TYR B C 1
ATOM 3293 O O . TYR B 1 177 ? 31.582 -40.545 -24.122 1.000 29.190 176 TYR B O 1
ATOM 3302 N N . GLY B 1 178 ? 30.766 -40.792 -22.049 1.000 28.730 177 GLY B N 1
ATOM 3303 C CA . GLY B 1 178 ? 30.837 -42.239 -22.087 1.000 33.820 177 GLY B CA 1
ATOM 3304 C C . GLY B 1 178 ? 31.778 -42.792 -21.039 1.000 30.650 177 GLY B C 1
ATOM 3305 O O . GLY B 1 178 ? 32.336 -42.070 -20.216 1.000 32.420 177 GLY B O 1
ATOM 3306 N N . GLU B 1 179 ? 31.947 -44.116 -21.087 1.000 30.980 178 GLU B N 1
ATOM 3307 C CA . GLU B 1 179 ? 32.687 -44.784 -20.022 1.000 34.310 178 GLU B CA 1
ATOM 3308 C C . GLU B 1 179 ? 34.159 -44.383 -20.017 1.000 41.160 178 GLU B C 1
ATOM 3309 O O . GLU B 1 179 ? 34.791 -44.365 -18.955 1.000 38.430 178 GLU B O 1
ATOM 3315 N N . ALA B 1 180 ? 34.712 -44.026 -21.176 1.000 31.200 179 ALA B N 1
ATOM 3316 C CA . ALA B 1 180 ? 36.129 -43.705 -21.283 1.000 39.970 179 ALA B CA 1
ATOM 3317 C C . ALA B 1 180 ? 36.424 -42.216 -21.116 1.000 35.840 179 ALA B C 1
ATOM 3318 O O . ALA B 1 180 ? 37.452 -41.737 -21.623 1.000 31.530 179 ALA B O 1
ATOM 3320 N N . VAL B 1 181 ? 35.575 -41.462 -20.410 1.000 30.840 180 VAL B N 1
ATOM 3321 C CA . VAL B 1 181 ? 35.870 -40.046 -20.227 1.000 30.980 180 VAL B CA 1
ATOM 3322 C C . VAL B 1 181 ? 37.212 -39.912 -19.531 1.000 32.220 180 VAL B C 1
ATOM 3323 O O . VAL B 1 181 ? 37.578 -40.724 -18.670 1.000 32.570 180 VAL B O 1
ATOM 3327 N N . SER B 1 182 ? 37.977 -38.907 -19.947 1.000 26.700 181 SER B N 1
ATOM 3328 C CA . SER B 1 182 ? 39.351 -38.747 -19.498 1.000 25.660 181 SER B CA 1
ATOM 3329 C C . SER B 1 182 ? 39.802 -37.344 -19.859 1.000 23.560 181 SER B C 1
ATOM 3330 O O . SER B 1 182 ? 39.189 -36.677 -20.695 1.000 30.030 181 SER B O 1
ATOM 3333 N N . GLU B 1 183 ? 40.876 -36.892 -19.211 1.000 26.400 182 GLU B N 1
ATOM 3334 C CA . GLU B 1 183 ? 41.505 -35.661 -19.674 1.000 28.150 182 GLU B CA 1
ATOM 3335 C C . GLU B 1 183 ? 41.873 -35.780 -21.150 1.000 30.260 182 GLU B C 1
ATOM 3336 O O . GLU B 1 183 ? 41.660 -34.847 -21.927 1.000 25.010 182 GLU B O 1
ATOM 3342 N N . GLU B 1 184 ? 42.351 -36.959 -21.566 1.000 27.580 183 GLU B N 1
ATOM 3343 C CA . GLU B 1 184 ? 42.754 -37.166 -22.958 1.000 25.090 183 GLU B CA 1
ATOM 3344 C C . GLU B 1 184 ? 41.580 -36.999 -23.912 1.000 29.890 183 GLU B C 1
ATOM 3345 O O . GLU B 1 184 ? 41.716 -36.385 -24.979 1.000 29.020 183 GLU B O 1
ATOM 3351 N N . LEU B 1 185 ? 40.421 -37.556 -23.559 1.000 28.700 184 LEU B N 1
ATOM 3352 C CA . LEU B 1 185 ? 39.239 -37.384 -24.399 1.000 29.330 184 LEU B CA 1
ATOM 3353 C C . LEU B 1 185 ? 38.852 -35.915 -24.506 1.000 24.930 184 LEU B C 1
ATOM 3354 O O . LEU B 1 185 ? 38.512 -35.432 -25.593 1.000 23.190 184 LEU B O 1
ATOM 3359 N N . PHE B 1 186 ? 38.896 -35.191 -23.386 1.000 25.200 185 PHE B N 1
ATOM 3360 C CA . PHE B 1 186 ? 38.526 -33.776 -23.389 1.000 25.090 185 PHE B CA 1
ATOM 3361 C C . PHE B 1 186 ? 39.463 -32.962 -24.275 1.000 28.500 185 PHE B C 1
ATOM 3362 O O . PHE B 1 186 ? 39.021 -32.083 -25.028 1.000 27.630 185 PHE B O 1
ATOM 3370 N N . LEU B 1 187 ? 40.771 -33.209 -24.165 1.000 26.420 186 LEU B N 1
ATOM 3371 C CA . LEU B 1 187 ? 41.727 -32.409 -24.929 1.000 24.500 186 LEU B CA 1
ATOM 3372 C C . LEU B 1 187 ? 41.728 -32.794 -26.402 1.000 27.470 186 LEU B C 1
ATOM 3373 O O . LEU B 1 187 ? 42.064 -31.967 -27.254 1.000 30.320 186 LEU B O 1
ATOM 3378 N N . GLN B 1 188 ? 41.342 -34.029 -26.722 1.000 28.360 187 GLN B N 1
ATOM 3379 C CA . GLN B 1 188 ? 41.167 -34.411 -28.121 1.000 29.270 187 GLN B CA 1
ATOM 3380 C C . GLN B 1 188 ? 40.145 -33.516 -28.813 1.000 33.280 187 GLN B C 1
ATOM 3381 O O . GLN B 1 188 ? 40.363 -33.056 -29.944 1.000 31.540 187 GLN B O 1
ATOM 3387 N N . THR B 1 189 ? 39.007 -33.275 -28.155 1.000 28.940 188 THR B N 1
ATOM 3388 C CA . THR B 1 189 ? 37.968 -32.462 -28.779 1.000 30.300 188 THR B CA 1
ATOM 3389 C C . THR B 1 189 ? 38.437 -31.029 -28.961 1.000 26.190 188 THR B C 1
ATOM 3390 O O . THR B 1 189 ? 38.147 -30.406 -29.986 1.000 30.260 188 THR B O 1
ATOM 3394 N N . LEU B 1 190 ? 39.159 -30.487 -27.977 1.000 26.140 189 LEU B N 1
ATOM 3395 C CA . LEU B 1 190 ? 39.723 -29.150 -28.131 1.000 26.880 189 LEU B CA 1
ATOM 3396 C C . LEU B 1 190 ? 40.657 -29.104 -29.334 1.000 25.430 189 LEU B C 1
ATOM 3397 O O . LEU B 1 190 ? 40.521 -28.240 -30.208 1.000 26.380 189 LEU B O 1
ATOM 3402 N N . ASP B 1 191 ? 41.596 -30.054 -29.403 1.000 26.600 190 ASP B N 1
ATOM 3403 C CA . ASP B 1 191 ? 42.613 -30.034 -30.449 1.000 26.840 190 ASP B CA 1
ATOM 3404 C C . ASP B 1 191 ? 41.990 -30.168 -31.829 1.000 30.340 190 ASP B C 1
ATOM 3405 O O . ASP B 1 191 ? 42.426 -29.505 -32.780 1.000 29.460 190 ASP B O 1
ATOM 3410 N N . ALA B 1 192 ? 40.954 -31.010 -31.949 1.000 28.090 191 ALA B N 1
ATOM 3411 C CA . ALA B 1 192 ? 40.232 -31.159 -33.212 1.000 28.870 191 ALA B CA 1
ATOM 3412 C C . ALA B 1 192 ? 39.539 -29.862 -33.613 1.000 28.390 191 ALA B C 1
ATOM 3413 O O . ALA B 1 192 ? 39.525 -29.496 -34.794 1.000 26.950 191 ALA B O 1
ATOM 3415 N N . SER B 1 193 ? 38.939 -29.160 -32.645 1.000 28.270 192 SER B N 1
ATOM 3416 C CA . SER B 1 193 ? 38.302 -27.885 -32.960 1.000 25.880 192 SER B CA 1
ATOM 3417 C C . SER B 1 193 ? 39.337 -26.856 -33.398 1.000 28.320 192 SER B C 1
ATOM 3418 O O . SER B 1 193 ? 39.118 -26.123 -34.369 1.000 25.870 192 SER B O 1
ATOM 3421 N N . ILE B 1 194 ? 40.483 -26.808 -32.717 1.000 26.700 193 ILE B N 1
ATOM 3422 C CA . ILE B 1 194 ? 41.577 -25.946 -33.163 1.000 27.560 193 ILE B CA 1
ATOM 3423 C C . ILE B 1 194 ? 41.967 -26.284 -34.595 1.000 27.530 193 ILE B C 1
ATOM 3424 O O . ILE B 1 194 ? 42.140 -25.390 -35.437 1.000 26.780 193 ILE B O 1
ATOM 3429 N N . ALA B 1 195 ? 42.085 -27.578 -34.896 1.000 25.320 194 ALA B N 1
ATOM 3430 C CA . ALA B 1 195 ? 42.472 -28.012 -36.235 1.000 26.140 194 ALA B CA 1
ATOM 3431 C C . ALA B 1 195 ? 41.513 -27.479 -37.296 1.000 34.930 194 ALA B C 1
ATOM 3432 O O . ALA B 1 195 ? 41.934 -27.147 -38.414 1.000 33.560 194 ALA B O 1
ATOM 3434 N N . ARG B 1 196 ? 40.222 -27.377 -36.962 1.000 25.400 195 ARG B N 1
ATOM 3435 C CA . ARG B 1 196 ? 39.200 -26.904 -37.887 1.000 25.970 195 ARG B CA 1
ATOM 3436 C C . ARG B 1 196 ? 39.195 -25.391 -38.040 1.000 29.840 195 ARG B C 1
ATOM 3437 O O . ARG B 1 196 ? 38.407 -24.870 -38.847 1.000 32.860 195 ARG B O 1
ATOM 3445 N N . GLY B 1 197 ? 40.032 -24.687 -37.275 1.000 25.190 196 GLY B N 1
ATOM 3446 C CA . GLY B 1 197 ? 40.100 -23.240 -37.316 1.000 26.660 196 GLY B CA 1
ATOM 3447 C C . GLY B 1 197 ? 39.026 -22.515 -36.536 1.000 30.970 196 GLY B C 1
ATOM 3448 O O . GLY B 1 197 ? 38.736 -21.353 -36.839 1.000 30.360 196 GLY B O 1
ATOM 3449 N N . GLU B 1 198 ? 38.436 -23.152 -35.530 1.000 26.970 197 GLU B N 1
ATOM 3450 C CA . GLU B 1 198 ? 37.336 -22.555 -34.780 1.000 25.520 197 GLU B CA 1
ATOM 3451 C C . GLU B 1 198 ? 37.888 -21.691 -33.651 1.000 31.490 197 GLU B C 1
ATOM 3452 O O . GLU B 1 198 ? 38.701 -22.153 -32.844 1.000 30.920 197 GLU B O 1
ATOM 3458 N N . ARG B 1 199 ? 37.463 -20.423 -33.621 1.000 29.790 198 ARG B N 1
ATOM 3459 C CA . ARG B 1 199 ? 37.860 -19.500 -32.571 1.000 28.410 198 ARG B CA 1
ATOM 3460 C C . ARG B 1 199 ? 37.057 -19.677 -31.291 1.000 28.290 198 ARG B C 1
ATOM 3461 O O . ARG B 1 199 ? 37.482 -19.172 -30.252 1.000 29.820 198 ARG B O 1
ATOM 3463 N N . SER B 1 200 ? 35.902 -20.345 -31.342 1.000 25.770 199 SER B N 1
ATOM 3464 C CA . SER B 1 200 ? 35.127 -20.626 -30.136 1.000 28.360 199 SER B CA 1
ATOM 3465 C C . SER B 1 200 ? 34.545 -22.035 -30.207 1.000 29.400 199 SER B C 1
ATOM 3466 O O . SER B 1 200 ? 34.207 -22.529 -31.282 1.000 25.680 199 SER B O 1
ATOM 3469 N N . LEU B 1 201 ? 34.414 -22.676 -29.047 1.000 24.490 200 LEU B N 1
ATOM 3470 C CA . LEU B 1 201 ? 33.928 -24.048 -28.975 1.000 26.220 200 LEU B CA 1
ATOM 3471 C C . LEU B 1 201 ? 33.052 -24.204 -27.741 1.000 23.320 200 LEU B C 1
ATOM 3472 O O . LEU B 1 201 ? 33.360 -23.621 -26.695 1.000 21.300 200 LEU B O 1
ATOM 3477 N N . GLU B 1 202 ? 31.965 -24.968 -27.862 1.000 21.190 201 GLU B N 1
ATOM 3478 C CA . GLU B 1 202 ? 31.210 -25.425 -26.700 1.000 20.160 201 GLU B CA 1
ATOM 3479 C C . GLU B 1 202 ? 31.365 -26.931 -26.561 1.000 23.780 201 GLU B C 1
ATOM 3480 O O . GLU B 1 202 ? 31.254 -27.670 -27.550 1.000 20.100 201 GLU B O 1
ATOM 3486 N N . VAL B 1 203 ? 31.666 -27.369 -25.341 1.000 23.740 202 VAL B N 1
ATOM 3487 C CA . VAL B 1 203 ? 31.875 -28.772 -25.021 1.000 18.080 202 VAL B CA 1
ATOM 3488 C C . VAL B 1 203 ? 30.816 -29.168 -24.007 1.000 26.450 202 VAL B C 1
ATOM 3489 O O . VAL B 1 203 ? 30.744 -28.590 -22.913 1.000 23.190 202 VAL B O 1
ATOM 3493 N N . MET B 1 204 ? 29.997 -30.143 -24.387 1.000 22.530 203 MET B N 1
ATOM 3494 C CA . MET B 1 204 ? 28.948 -30.701 -23.548 1.000 20.770 203 MET B CA 1
ATOM 3495 C C . MET B 1 204 ? 29.545 -31.585 -22.453 1.000 22.900 203 MET B C 1
ATOM 3496 O O . MET B 1 204 ? 30.553 -32.261 -22.654 1.000 20.500 203 MET B O 1
ATOM 3501 N N . CYS B 1 205 ? 28.920 -31.569 -21.277 1.000 24.990 204 CYS B N 1
ATOM 3502 C CA . CYS B 1 205 ? 29.307 -32.512 -20.234 1.000 23.290 204 CYS B CA 1
ATOM 3503 C C . CYS B 1 205 ? 28.132 -32.718 -19.278 1.000 21.970 204 CYS B C 1
ATOM 3504 O O . CYS B 1 205 ? 27.109 -32.027 -19.340 1.000 21.530 204 CYS B O 1
ATOM 3507 N N . HIS B 1 206 ? 28.293 -33.708 -18.403 1.000 24.850 205 HIS B N 1
ATOM 3508 C CA . HIS B 1 206 ? 27.253 -34.146 -17.482 1.000 19.760 205 HIS B CA 1
ATOM 3509 C C . HIS B 1 206 ? 27.808 -34.487 -16.098 1.000 21.660 205 HIS B C 1
ATOM 3510 O O . HIS B 1 206 ? 27.557 -35.595 -15.610 1.000 24.710 205 HIS B O 1
ATOM 3517 N N . PRO B 1 207 ? 28.558 -33.606 -15.428 1.000 19.980 206 PRO B N 1
ATOM 3518 C CA . PRO B 1 207 ? 29.073 -33.971 -14.097 1.000 23.440 206 PRO B CA 1
ATOM 3519 C C . PRO B 1 207 ? 27.943 -34.100 -13.078 1.000 21.220 206 PRO B C 1
ATOM 3520 O O . PRO B 1 207 ? 26.951 -33.366 -13.131 1.000 20.170 206 PRO B O 1
ATOM 3524 N N . ALA B 1 208 ? 28.106 -35.054 -12.145 1.000 20.560 207 ALA B N 1
ATOM 3525 C CA . ALA B 1 208 ? 27.146 -35.261 -11.057 1.000 19.670 207 ALA B CA 1
ATOM 3526 C C . ALA B 1 208 ? 27.758 -36.082 -9.921 1.000 22.450 207 ALA B C 1
ATOM 3527 O O . ALA B 1 208 ? 28.668 -36.880 -10.142 1.000 21.920 207 ALA B O 1
ATOM 3529 N N . TYR B 1 209 ? 27.223 -35.903 -8.707 1.000 21.470 208 TYR B N 1
ATOM 3530 C CA . TYR B 1 209 ? 27.302 -36.933 -7.673 1.000 18.980 208 TYR B CA 1
ATOM 3531 C C . TYR B 1 209 ? 26.095 -37.863 -7.818 1.000 20.610 208 TYR B C 1
ATOM 3532 O O . TYR B 1 209 ? 25.049 -37.468 -8.338 1.000 20.670 208 TYR B O 1
ATOM 3541 N N . VAL B 1 210 ? 26.248 -39.117 -7.383 1.000 20.070 209 VAL B N 1
ATOM 3542 C CA . VAL B 1 210 ? 25.204 -40.112 -7.612 1.000 20.390 209 VAL B CA 1
ATOM 3543 C C . VAL B 1 210 ? 24.138 -40.020 -6.523 1.000 20.670 209 VAL B C 1
ATOM 3544 O O . VAL B 1 210 ? 24.436 -40.060 -5.321 1.000 23.900 209 VAL B O 1
ATOM 3548 N N . ASP B 1 211 ? 22.882 -39.883 -6.949 1.000 21.880 210 ASP B N 1
ATOM 3549 C CA . ASP B 1 211 ? 21.742 -40.054 -6.056 1.000 20.150 210 ASP B CA 1
ATOM 3550 C C . ASP B 1 211 ? 20.768 -41.037 -6.708 1.000 21.400 210 ASP B C 1
ATOM 3551 O O . ASP B 1 211 ? 21.086 -41.608 -7.754 1.000 19.350 210 ASP B O 1
ATOM 3556 N N . ARG B 1 212 ? 19.583 -41.239 -6.124 1.000 22.690 211 ARG B N 1
ATOM 3557 C CA . ARG B 1 212 ? 18.666 -42.253 -6.659 1.000 23.410 211 ARG B CA 1
ATOM 3558 C C . ARG B 1 212 ? 18.190 -41.907 -8.071 1.000 22.510 211 ARG B C 1
ATOM 3559 O O . ARG B 1 212 ? 17.974 -42.803 -8.896 1.000 21.100 211 ARG B O 1
ATOM 3567 N N . ILE B 1 213 ? 18.029 -40.621 -8.376 1.000 22.320 212 ILE B N 1
ATOM 3568 C CA . ILE B 1 213 ? 17.666 -40.235 -9.741 1.000 18.230 212 ILE B CA 1
ATOM 3569 C C . ILE B 1 213 ? 18.767 -40.617 -10.722 1.000 19.850 212 ILE B C 1
ATOM 3570 O O . ILE B 1 213 ? 18.497 -41.173 -11.798 1.000 22.510 212 ILE B O 1
ATOM 3575 N N . ILE B 1 214 ? 20.027 -40.310 -10.386 1.000 18.290 213 ILE B N 1
ATOM 3576 C CA . ILE B 1 214 ? 21.115 -40.689 -11.287 1.000 17.660 213 ILE B CA 1
ATOM 3577 C C . ILE B 1 214 ? 21.199 -42.209 -11.391 1.000 25.180 213 ILE B C 1
ATOM 3578 O O . ILE B 1 214 ? 21.483 -42.752 -12.467 1.000 20.360 213 ILE B O 1
ATOM 3583 N N . MET B 1 215 ? 20.902 -42.926 -10.297 1.000 23.430 214 MET B N 1
ATOM 3584 C CA . MET B 1 215 ? 20.937 -44.389 -10.348 1.000 21.760 214 MET B CA 1
ATOM 3585 C C . MET B 1 215 ? 19.868 -44.946 -11.278 1.000 21.420 214 MET B C 1
ATOM 3586 O O . MET B 1 215 ? 19.993 -46.080 -11.755 1.000 24.580 214 MET B O 1
ATOM 3591 N N . GLY B 1 216 ? 18.780 -44.208 -11.474 1.000 21.800 215 GLY B N 1
ATOM 3592 C CA . GLY B 1 216 ? 17.731 -44.601 -12.382 1.000 24.330 215 GLY B CA 1
ATOM 3593 C C . GLY B 1 216 ? 17.991 -44.263 -13.827 1.000 25.660 215 GLY B C 1
ATOM 3594 O O . GLY B 1 216 ? 17.185 -44.624 -14.685 1.000 28.410 215 GLY B O 1
ATOM 3595 N N . SER B 1 217 ? 19.112 -43.612 -14.120 1.000 24.090 216 SER B N 1
ATOM 3596 C CA . SER B 1 217 ? 19.412 -43.070 -15.439 1.000 23.290 216 SER B CA 1
ATOM 3597 C C . SER B 1 217 ? 20.276 -44.020 -16.244 1.000 24.960 216 SER B C 1
ATOM 3598 O O . SER B 1 217 ? 20.965 -44.883 -15.698 1.000 24.020 216 SER B O 1
ATOM 3601 N N . ALA B 1 218 ? 20.226 -43.851 -17.571 1.000 25.910 217 ALA B N 1
ATOM 3602 C CA . ALA B 1 218 ? 21.043 -44.690 -18.444 1.000 25.030 217 ALA B CA 1
ATOM 3603 C C . ALA B 1 218 ? 22.527 -44.417 -18.239 1.000 27.340 217 ALA B C 1
ATOM 3604 O O . ALA B 1 218 ? 23.342 -45.348 -18.205 1.000 21.660 217 ALA B O 1
ATOM 3606 N N . TYR B 1 219 ? 22.883 -43.141 -18.111 1.000 22.700 218 TYR B N 1
ATOM 3607 C CA . TYR B 1 219 ? 24.250 -42.671 -17.923 1.000 28.090 218 TYR B CA 1
ATOM 3608 C C . TYR B 1 219 ? 24.405 -42.310 -16.452 1.000 28.270 218 TYR B C 1
ATOM 3609 O O . TYR B 1 219 ? 23.850 -41.305 -15.994 1.000 24.280 218 TYR B O 1
ATOM 3618 N N . CYS B 1 220 ? 25.139 -43.139 -15.712 1.000 22.790 219 CYS B N 1
ATOM 3619 C CA . CYS B 1 220 ? 25.143 -43.036 -14.260 1.000 20.320 219 CYS B CA 1
ATOM 3620 C C . CYS B 1 220 ? 26.554 -42.784 -13.731 1.000 22.030 219 CYS B C 1
ATOM 3621 O O . CYS B 1 220 ? 26.963 -41.628 -13.574 1.000 20.960 219 CYS B O 1
ATOM 3624 N N . TYR B 1 221 ? 27.306 -43.851 -13.468 1.000 21.880 220 TYR B N 1
ATOM 3625 C CA . TYR B 1 221 ? 28.615 -43.694 -12.831 1.000 23.690 220 TYR B CA 1
ATOM 3626 C C . TYR B 1 221 ? 29.616 -42.846 -13.603 1.000 23.580 220 TYR B C 1
ATOM 3627 O O . TYR B 1 221 ? 30.462 -42.218 -12.943 1.000 25.000 220 TYR B O 1
ATOM 3636 N N . PRO B 1 222 ? 29.630 -42.800 -14.940 1.000 25.390 221 PRO B N 1
ATOM 3637 C CA . PRO B 1 222 ? 30.604 -41.913 -15.604 1.000 24.700 221 PRO B CA 1
ATOM 3638 C C . PRO B 1 222 ? 30.427 -40.446 -15.245 1.000 22.940 221 PRO B C 1
ATOM 3639 O O . PRO B 1 222 ? 31.370 -39.673 -15.412 1.000 23.720 221 PRO B O 1
ATOM 3643 N N . ARG B 1 223 ? 29.251 -40.028 -14.768 1.000 22.030 222 ARG B N 1
ATOM 3644 C CA . ARG B 1 223 ? 29.118 -38.641 -14.334 1.000 21.410 222 ARG B CA 1
ATOM 3645 C C . ARG B 1 223 ? 30.138 -38.301 -13.250 1.000 25.720 222 ARG B C 1
ATOM 3646 O O . ARG B 1 223 ? 30.615 -37.160 -13.174 1.000 20.960 222 ARG B O 1
ATOM 3654 N N . LEU B 1 224 ? 30.507 -39.285 -12.421 1.000 24.170 223 LEU B N 1
ATOM 3655 C CA . LEU B 1 224 ? 31.491 -39.038 -11.372 1.000 25.120 223 LEU B CA 1
ATOM 3656 C C . LEU B 1 224 ? 32.887 -38.849 -11.954 1.000 24.270 223 LEU B C 1
ATOM 3657 O O . LEU B 1 224 ? 33.654 -38.000 -11.487 1.000 25.480 223 LEU B O 1
ATOM 3662 N N . ASP B 1 225 ? 33.248 -39.656 -12.957 1.000 21.660 224 ASP B N 1
ATOM 3663 C CA . ASP B 1 225 ? 34.557 -39.514 -13.573 1.000 25.550 224 ASP B CA 1
ATOM 3664 C C . ASP B 1 225 ? 34.645 -38.249 -14.411 1.000 22.000 224 ASP B C 1
ATOM 3665 O O . ASP B 1 225 ? 35.722 -37.645 -14.488 1.000 23.760 224 ASP B O 1
ATOM 3670 N N . GLU B 1 226 ? 33.532 -37.823 -15.035 1.000 23.730 225 GLU B N 1
ATOM 3671 C CA . GLU B 1 226 ? 33.528 -36.504 -15.665 1.000 24.460 225 GLU B CA 1
ATOM 3672 C C . GLU B 1 226 ? 33.848 -35.428 -14.645 1.000 23.060 225 GLU B C 1
ATOM 3673 O O . GLU B 1 226 ? 34.641 -34.519 -14.913 1.000 22.720 225 GLU B O 1
ATOM 3679 N N . LEU B 1 227 ? 33.249 -35.522 -13.460 1.000 25.510 226 LEU B N 1
ATOM 3680 C CA . LEU B 1 227 ? 33.462 -34.488 -12.459 1.000 24.650 226 LEU B CA 1
ATOM 3681 C C . LEU B 1 227 ? 34.914 -34.460 -12.008 1.000 23.720 226 LEU B C 1
ATOM 3682 O O . LEU B 1 227 ? 35.491 -33.379 -11.830 1.000 23.420 226 LEU B O 1
ATOM 3687 N N . ASP B 1 228 ? 35.534 -35.635 -11.855 1.000 23.820 227 ASP B N 1
ATOM 3688 C CA . ASP B 1 228 ? 36.953 -35.680 -11.527 1.000 26.310 227 ASP B CA 1
ATOM 3689 C C . ASP B 1 228 ? 37.779 -35.015 -12.617 1.000 24.020 227 ASP B C 1
ATOM 3690 O O . ASP B 1 228 ? 38.620 -34.155 -12.334 1.000 27.380 227 ASP B O 1
ATOM 3695 N N . VAL B 1 229 ? 37.537 -35.387 -13.880 1.000 23.210 228 VAL B N 1
ATOM 3696 C CA . VAL B 1 229 ? 38.328 -34.825 -14.973 1.000 23.540 228 VAL B CA 1
ATOM 3697 C C . VAL B 1 229 ? 38.210 -33.305 -14.983 1.000 21.010 228 VAL B C 1
ATOM 3698 O O . VAL B 1 229 ? 39.210 -32.590 -15.112 1.000 25.780 228 VAL B O 1
ATOM 3702 N N . LEU B 1 230 ? 36.996 -32.788 -14.805 1.000 23.940 229 LEU B N 1
ATOM 3703 C CA . LEU B 1 230 ? 36.751 -31.357 -14.987 1.000 21.690 229 LEU B CA 1
ATOM 3704 C C . LEU B 1 230 ? 37.302 -30.501 -13.853 1.000 21.560 229 LEU B C 1
ATOM 3705 O O . LEU B 1 230 ? 37.497 -29.296 -14.053 1.000 22.870 229 LEU B O 1
ATOM 3710 N N . THR B 1 231 ? 37.519 -31.073 -12.669 1.000 21.190 230 THR B N 1
ATOM 3711 C CA . THR B 1 231 ? 38.017 -30.325 -11.522 1.000 22.670 230 THR B CA 1
ATOM 3712 C C . THR B 1 231 ? 39.526 -30.477 -11.315 1.000 23.670 230 THR B C 1
ATOM 3713 O O . THR B 1 231 ? 40.057 -29.948 -10.332 1.000 23.450 230 THR B O 1
ATOM 3717 N N . ALA B 1 232 ? 40.211 -31.210 -12.191 1.000 24.430 231 ALA B N 1
ATOM 3718 C CA . ALA B 1 232 ? 41.651 -31.419 -12.066 1.000 25.910 231 ALA B CA 1
ATOM 3719 C C . ALA B 1 232 ? 42.420 -30.151 -12.421 1.000 29.780 231 ALA B C 1
ATOM 3720 O O . ALA B 1 232 ? 42.129 -29.497 -13.427 1.000 27.420 231 ALA B O 1
ATOM 3722 N N . ALA B 1 233 ? 43.421 -29.816 -11.601 1.000 27.300 232 ALA B N 1
ATOM 3723 C CA . ALA B 1 233 ? 44.240 -28.639 -11.879 1.000 27.090 232 ALA B CA 1
ATOM 3724 C C . ALA B 1 233 ? 44.913 -28.753 -13.239 1.000 27.070 232 ALA B C 1
ATOM 3725 O O . ALA B 1 233 ? 45.075 -27.753 -13.951 1.000 32.250 232 ALA B O 1
ATOM 3727 N N . SER B 1 234 ? 45.310 -29.966 -13.617 1.000 24.010 233 SER B N 1
ATOM 3728 C CA . SER B 1 234 ? 45.987 -30.172 -14.895 1.000 28.240 233 SER B CA 1
ATOM 3729 C C . SER B 1 234 ? 45.112 -29.787 -16.080 1.000 26.990 233 SER B C 1
ATOM 3730 O O . SER B 1 234 ? 45.634 -29.413 -17.140 1.000 25.380 233 SER B O 1
ATOM 3733 N N . LEU B 1 235 ? 43.786 -29.898 -15.948 1.000 31.160 234 LEU B N 1
ATOM 3734 C CA . LEU B 1 235 ? 42.930 -29.553 -17.083 1.000 23.550 234 LEU B CA 1
ATOM 3735 C C . LEU B 1 235 ? 42.890 -28.044 -17.288 1.000 27.940 234 LEU B C 1
ATOM 3736 O O . LEU B 1 235 ? 42.966 -27.564 -18.428 1.000 23.430 234 LEU B O 1
ATOM 3741 N N . LYS B 1 236 ? 42.799 -27.280 -16.195 1.000 26.490 235 LYS B N 1
ATOM 3742 C CA . LYS B 1 236 ? 42.839 -25.826 -16.300 1.000 25.860 235 LYS B CA 1
ATOM 3743 C C . LYS B 1 236 ? 44.116 -25.366 -16.984 1.000 28.950 235 LYS B C 1
ATOM 3744 O O . LYS B 1 236 ? 44.088 -24.463 -17.827 1.000 29.940 235 LYS B O 1
ATOM 3750 N N . ALA B 1 237 ? 45.249 -25.991 -16.643 1.000 29.920 236 ALA B N 1
ATOM 3751 C CA . ALA B 1 237 ? 46.518 -25.616 -17.256 1.000 29.940 236 ALA B CA 1
ATOM 3752 C C . ALA B 1 237 ? 46.543 -25.962 -18.744 1.000 34.610 236 ALA B C 1
ATOM 3753 O O . ALA B 1 237 ? 47.048 -25.178 -19.560 1.000 32.710 236 ALA B O 1
ATOM 3755 N N . ALA B 1 238 ? 45.990 -27.120 -19.114 1.000 29.260 237 ALA B N 1
ATOM 3756 C CA . ALA B 1 238 ? 46.016 -27.558 -20.508 1.000 29.140 237 ALA B CA 1
ATOM 3757 C C . ALA B 1 238 ? 45.118 -26.698 -21.381 1.000 28.450 237 ALA B C 1
ATOM 3758 O O . ALA B 1 238 ? 45.436 -26.449 -22.553 1.000 26.930 237 ALA B O 1
ATOM 3760 N N . VAL B 1 239 ? 43.970 -26.277 -20.844 1.000 29.560 238 VAL B N 1
ATOM 3761 C CA . VAL B 1 239 ? 43.109 -25.319 -21.539 1.000 23.550 238 VAL B CA 1
ATOM 3762 C C . VAL B 1 239 ? 43.859 -24.016 -21.782 1.000 31.180 238 VAL B C 1
ATOM 3763 O O . VAL B 1 239 ? 43.881 -23.478 -22.902 1.000 25.080 238 VAL B O 1
ATOM 3767 N N . ALA B 1 240 ? 44.467 -23.481 -20.719 1.000 25.630 239 ALA B N 1
ATOM 3768 C CA . ALA B 1 240 ? 45.337 -22.312 -20.822 1.000 30.740 239 ALA B CA 1
ATOM 3769 C C . ALA B 1 240 ? 46.399 -22.497 -21.896 1.000 27.760 239 ALA B C 1
ATOM 3770 O O . ALA B 1 240 ? 46.610 -21.614 -22.734 1.000 31.220 239 ALA B O 1
ATOM 3772 N N . ASP B 1 241 ? 47.074 -23.651 -21.883 1.000 29.950 240 ASP B N 1
ATOM 3773 C CA . ASP B 1 241 ? 48.182 -23.911 -22.801 1.000 37.520 240 ASP B CA 1
ATOM 3774 C C . ASP B 1 241 ? 47.763 -23.807 -24.256 1.000 36.870 240 ASP B C 1
ATOM 3775 O O . ASP B 1 241 ? 48.621 -23.611 -25.122 1.000 33.250 240 ASP B O 1
ATOM 3780 N N . ARG B 1 242 ? 46.473 -23.950 -24.547 1.000 30.590 241 ARG B N 1
ATOM 3781 C CA . ARG B 1 242 ? 45.988 -23.939 -25.919 1.000 29.720 241 ARG B CA 1
ATOM 3782 C C . ARG B 1 242 ? 45.473 -22.577 -26.343 1.000 34.440 241 ARG B C 1
ATOM 3783 O O . ARG B 1 242 ? 44.949 -22.441 -27.455 1.000 32.140 241 ARG B O 1
ATOM 3791 N N . GLY B 1 243 ? 45.605 -21.568 -25.485 1.000 32.670 242 GLY B N 1
ATOM 3792 C CA . GLY B 1 243 ? 45.145 -20.235 -25.809 1.000 33.080 242 GLY B CA 1
ATOM 3793 C C . GLY B 1 243 ? 43.676 -19.983 -25.556 1.000 31.120 242 GLY B C 1
ATOM 3794 O O . GLY B 1 243 ? 43.171 -18.922 -25.950 1.000 31.430 242 GLY B O 1
ATOM 3795 N N . TYR B 1 244 ? 42.974 -20.917 -24.915 1.000 30.260 243 TYR B N 1
ATOM 3796 C CA . TYR B 1 244 ? 41.561 -20.730 -24.616 1.000 28.110 243 TYR B CA 1
ATOM 3797 C C . TYR B 1 244 ? 41.388 -19.855 -23.386 1.000 33.580 243 TYR B C 1
ATOM 3798 O O . TYR B 1 244 ? 42.101 -20.009 -22.388 1.000 28.230 243 TYR B O 1
ATOM 3807 N N . ARG B 1 245 ? 40.431 -18.939 -23.463 1.000 27.520 244 ARG B N 1
ATOM 3808 C CA . ARG B 1 245 ? 39.895 -18.244 -22.304 1.000 30.690 244 ARG B CA 1
ATOM 3809 C C . ARG B 1 245 ? 38.524 -18.842 -21.995 1.000 33.890 244 ARG B C 1
ATOM 3810 O O . ARG B 1 245 ? 37.695 -19.010 -22.899 1.000 26.850 244 ARG B O 1
ATOM 3818 N N . LEU B 1 246 ? 38.293 -19.189 -20.732 1.000 31.470 245 LEU B N 1
ATOM 3819 C CA . LEU B 1 246 ? 37.021 -19.787 -20.354 1.000 23.380 245 LEU B CA 1
ATOM 3820 C C . LEU B 1 246 ? 35.924 -18.734 -20.398 1.000 27.990 245 LEU B C 1
ATOM 3821 O O . LEU B 1 246 ? 36.059 -17.661 -19.802 1.000 29.300 245 LEU B O 1
ATOM 3826 N N . GLY B 1 247 ? 34.822 -19.056 -21.087 1.000 26.730 246 GLY B N 1
ATOM 3827 C CA . GLY B 1 247 ? 33.728 -18.123 -21.277 1.000 24.910 246 GLY B CA 1
ATOM 3828 C C . GLY B 1 247 ? 32.354 -18.765 -21.408 1.000 22.170 246 GLY B C 1
ATOM 3829 O O . GLY B 1 247 ? 32.170 -19.951 -21.120 1.000 17.980 246 GLY B O 1
ATOM 3830 N N . THR B 1 248 ? 31.367 -17.974 -21.824 1.000 21.320 247 THR B N 1
ATOM 3831 C CA . THR B 1 248 ? 29.976 -18.400 -21.850 1.000 20.410 247 THR B CA 1
ATOM 3832 C C . THR B 1 248 ? 29.399 -18.029 -23.203 1.000 21.650 247 THR B C 1
ATOM 3833 O O . THR B 1 248 ? 30.074 -17.412 -24.032 1.000 21.790 247 THR B O 1
ATOM 3837 N N . TYR B 1 249 ? 28.137 -18.415 -23.430 1.000 22.490 248 TYR B N 1
ATOM 3838 C CA . TYR B 1 249 ? 27.488 -18.035 -24.677 1.000 21.560 248 TYR B CA 1
ATOM 3839 C C . TYR B 1 249 ? 27.267 -16.534 -24.759 1.000 24.600 248 TYR B C 1
ATOM 3840 O O . TYR B 1 249 ? 26.995 -16.020 -25.849 1.000 24.540 248 TYR B O 1
ATOM 3849 N N . ARG B 1 250 ? 27.374 -15.818 -23.634 1.000 21.410 249 ARG B N 1
ATOM 3850 C CA . ARG B 1 250 ? 27.395 -14.363 -23.702 1.000 32.790 249 ARG B CA 1
ATOM 3851 C C . ARG B 1 250 ? 28.591 -13.849 -24.490 1.000 27.240 249 ARG B C 1
ATOM 3852 O O . ARG B 1 250 ? 28.570 -12.701 -24.942 1.000 32.290 249 ARG B O 1
ATOM 3860 N N . ASP B 1 251 ? 29.621 -14.675 -24.675 1.000 28.400 250 ASP B N 1
ATOM 3861 C CA . ASP B 1 251 ? 30.897 -14.248 -25.231 1.000 33.760 250 ASP B CA 1
ATOM 3862 C C . ASP B 1 251 ? 31.078 -14.592 -26.701 1.000 38.180 250 ASP B C 1
ATOM 3863 O O . ASP B 1 251 ? 32.159 -14.336 -27.242 1.000 41.220 250 ASP B O 1
ATOM 3868 N N . VAL B 1 252 ? 30.074 -15.173 -27.366 1.000 32.980 251 VAL B N 1
ATOM 3869 C CA . VAL B 1 252 ? 30.199 -15.523 -28.780 1.000 38.100 251 VAL B CA 1
ATOM 3870 C C . VAL B 1 252 ? 29.360 -14.551 -29.594 1.000 40.690 251 VAL B C 1
ATOM 3871 O O . VAL B 1 252 ? 28.226 -14.218 -29.220 1.000 35.020 251 VAL B O 1
ATOM 3875 N N . LEU B 1 253 ? 29.924 -14.076 -30.701 1.000 40.430 252 LEU B N 1
ATOM 3876 C CA . LEU B 1 253 ? 29.356 -12.961 -31.445 1.000 48.060 252 LEU B CA 1
ATOM 3877 C C . LEU B 1 253 ? 28.658 -13.428 -32.718 1.000 46.020 252 LEU B C 1
ATOM 3878 O O . LEU B 1 253 ? 28.834 -14.557 -33.183 1.000 42.630 252 LEU B O 1
ATOM 3883 N N . GLU B 1 254 ? 27.866 -12.519 -33.278 1.000 50.970 253 GLU B N 1
ATOM 3884 C CA . GLU B 1 254 ? 27.102 -12.772 -34.491 1.000 49.900 253 GLU B CA 1
ATOM 3885 C C . GLU B 1 254 ? 27.864 -12.285 -35.719 1.000 56.140 253 GLU B C 1
ATOM 3886 O O . GLU B 1 254 ? 27.677 -12.800 -36.822 1.000 65.000 253 GLU B O 1
#

Nearest PDB structures (foldseek):
  7vi8-assembly1_A  TM=1.000E+00  e=5.784E-52  Klebsiella pneumoniae subsp. pneumoniae MGH 78578
  2i5i-assembly1_A  TM=9.172E-01  e=3.394E-24  Enterococcus faecalis V583
  8jqf-assembly1_B  TM=8.615E-01  e=3.639E-15  Cyclobacterium marinum
  8jqf-assembly1_A  TM=8.171E-01  e=2.834E-15  Cyclobacterium marinum
  5o6y-assembly4_D  TM=6.286E-01  e=1.003E-04  Bacillus cereus ATCC 14579

Secondary structure (DSSP, 8-state):
-EEEEEEEEEETS-HHHHHHHHHHHHTSS--EEEE-TT-TTHHHHHHHHHT-TTSEEEEEE-SSSS--SS--TTT-BTTB--TTHHHHHHTT---HHHHHHHHHHHHHHHHHHHSS--SEEEEGGGGGGSTTTHHHHHHHHHHHT-EE---HHHHHHTT--TTSS---SEEE--S-STT--HHHHHHHHHHHHHTT-SEEEEEE------HHHHTSSS-THHHHHHHHHH-HHHHHHHHHTTEEEE-GGG-/-EEEEEEEEEETS-HHHHHHHHHHHHTSS--EEEE-TT-TTHHHHHHHHHT-TTSEEEEEE-SSSS--SS--TTT-BTTB--TTHHHHHHHT---HHHHHHHHHHHHHHHHHHHSS--SEEEEGGGGGGSTTTHHHHHHHHHHHT-EE---HHHHHHHT--TTSSB--SEEE--S-STT--HHHHHHHHHHHHHTT-SEEEEEE------HHHHTSSS-THHHHHHHHHH-HHHHHHHHHTTEEE--GGG---

B-factor: mean 29.03, std 8.98, range [11.29, 80.0]

InterPro domains:
  IPR006879 Carbohydrate deacetylase YdjC-like [PF04794] (5-240)
  IPR006879 Carbohydrate deacetylase YdjC-like [PTHR31609] (4-165)
  IPR011330 Glycoside hydrolase/deacetylase, beta/alpha-barrel [SSF88713] (1-252)
  IPR022948 Chitooligosaccharide deacetylase ChbG-like, bacteria [MF_01246] (3-249)
  IPR022948 Chitooligosaccharide deacetylase ChbG-like, bacteria [cd10803] (5-236)

Solvent-accessible surface area: 21042 Å² total; per-residue (Å²): 141,46,21,0,2,0,0,0,4,10,0,0,28,0,123,10,0,0,110,0,0,6,53,0,13,120,83,14,0,4,15,0,0,0,0,2,4,32,13,92,9,16,96,23,0,8,102,17,13,123,75,0,116,100,9,3,2,0,0,2,0,0,0,6,71,12,102,22,74,18,91,2,107,34,4,30,139,143,44,116,9,7,139,61,0,104,123,25,23,139,120,105,64,18,24,61,150,47,0,34,105,0,2,43,31,0,7,102,88,0,3,70,13,10,2,49,38,1,13,0,0,0,1,20,62,66,0,0,10,30,53,58,0,2,68,45,0,0,42,24,0,135,119,43,69,22,3,0,1,0,28,65,149,55,0,71,91,50,75,26,86,60,160,8,10,160,10,0,38,2,20,10,31,105,0,124,17,145,88,16,40,53,123,47,0,24,103,9,0,63,46,0,48,91,134,56,23,161,17,0,0,0,13,0,30,0,0,93,45,39,198,84,0,91,72,40,118,49,9,127,13,15,64,60,0,8,96,19,0,36,37,78,61,0,75,65,15,3,68,120,64,33,14,129,72,5,16,3,163,84,51,168,53,17,0,0,0,0,0,4,3,0,0,19,0,124,9,0,0,112,0,0,6,53,0,14,116,84,8,1,4,16,0,0,0,0,2,3,37,12,91,8,13,95,26,0,7,115,18,13,120,74,0,111,107,9,3,4,0,0,2,0,0,0,7,69,12,92,23,76,18,90,3,108,34,5,31,139,145,36,118,9,9,112,54,0,109,104,29,16,156,110,106,60,19,28,69,154,44,0,37,103,0,0,43,32,1,5,91,82,0,1,67,11,11,2,47,44,2,12,0,0,0,1,24,64,58,0,0,11,25,52,45,0,2,66,44,0,0,61,23,0,109,116,45,55,9,0,0,1,1,29,63,129,50,0,70,134,51,73,28,88,58,145,20,2,48,12,1,37,1,20,10,37,112,0,107,16,149,81,14,32,47,117,37,0,23,113,10,0,63,46,0,47,89,138,60,24,60,14,0,0,0,7,0,20,0,0,96,49,41,202,69,0,77,72,34,119,18,16,134,8,13,61,67,0,7,97,22,0,42,38,88,62,0,102,56,12,3,65,124,65,32,14,130,62,5,17,0,153,56,8,167,130

Radius of gyration: 25.74 Å; Cα contacts (8 Å, |Δi|>4): 1029; chains: 2; bounding box: 70×67×51 Å

CATH classification: 3.20.20.370

Foldseek 3Di:
DFAEAEEEEAQQQDLQLLVLLLLLQVQFQHQEYAYDLQHPRLLVSLVVLLVCVSYAYAHAAEQAAAAFPDDDPLADDVRGHHDCVVVCLVVVSDPQVSSLVSLVVSQVSVCVSHVDGHQEYAHDVRVCLRLSNVLSRLCVCVVVVHFYADQPVSCVVNVHDPVSGDDFQHEDAQQDDQPHALVSVVVVVVVCVVVVGRYYYYYARAGGADVSLVPDPRHPVSPVRSVRRNDPVNVVSCVVVVYDHDHRNVD/DFAEAEEAEAQQQDPQLLVLLLLLQVQFQHQEYAYDLQHPRLLVNLVSCVVCVSYAYAHAAEQAAAAFPDDDPQADDVRGHHDCVVVCLVVVSDPQVVSLVSVVVSQVSVCVRNVDGHQEYAYDVRPCLRLSNVLSRLQVCVVVVHAYDDQPVSCVVNVHDPVSGFYFQHEDAQCDDDPRALVSVVVVVVVCVVVVTRYYYYYARAGDADVSLVVDPRHVVSPVRSVRRSDPVSVVVCVVVVYDYDHSVPTDD